Protein AF-A0A3M7D2V4-F1 (afdb_monomer)

Secondary structure (DSSP, 8-state):
---------------------------------------------PPPEEEEE--SHHHHHHHHHTTTSS-EEEEEESSSSS-TT--EEEEEETTEEEEEESS---EETTT-HHHHHHHHHTT---EEE----EEEETTTTEEEESSTTTTTSSGGGGG-HHHHHHHHHHHHHHHHGGGGTTTSS------SSS-HHHHHHHHHSBHHHHHHHTT--HHIIIIIIHHHHHHHTT--TTTS-TTSBHHHHHHHHHHTTTT-SSSPPPPEEE-TT-THHHHHHHHHHS-TTTEEEEETEEEEEEEPPPTT----EEEEEEETTTTEEEEEEESEEEE-S-HHHHHHHHHTT-S-HHHHHHHHTT-TT-----SSS-----HHHHHHHHT---TT----------

pLDDT: mean 73.87, std 25.22, range [24.67, 98.5]

Organism: Hortaea werneckii (NCBI:txid91943)

Foldseek 3Di:
DDDDDDDDDDDDDDDDDDDDDDDDDDDDDDDDDDDPDPPPPVPPPDFFEEEEEAQAPVSLVVLLVCLPPSYQYEYAAQAQDGHVQQDWDWDDDPPDTATDRDGDFKDFCQLCVVVCVLCVVLVFHWDFDDDWAKDAPPNNPDIATLDPCRLPVPVVLVVPPLSVLLVVLLLVCLPPLCLLVVPPPPPVDPDPDDDPVVSVVLQQAFQVCNCVVVPRDPSNVVVPDLRVLCVVVVHDSVVSDSRPGSNLVSVVCVSCVVSDPDDDHTTMIGGHRGPCVSVVSSVVPGDPRRYHYQHSWHWQAWDDDDPPDQFAIKIWTQRPVVRDIDIDGGNYYHYPDDLVSVCRRYVVDDPPVVVVVVCCVPPVDDQDDDPPRDPGDPVVNVVVVVPDPDPDPPPPDPPDDD

Sequence (402 aa):
MFSKPGLTRQMNFFRRSNQAESPNSARKRSGSNMSPAARETSGEKTRPKVAIVGSGCAGLGAAWALKDSNYEVHIFEKSSKLGGHTNTQPFRHGDDQVPVDTGFIVMNTATYPNFIRFLKEVGVDPVETQMTFGVSRDRGKFEWSGEGHGIFAQRRNLFRLRHWRMIFDIVRFNQFALDLLADEDDDGIDRLGSPPKYRKYAADMSIGEYLDREGYSQAFRDDYLIPMTAAVWSTSPDKASLEFPAATLVRFMWNHHLLSTLAARPPWLTIPGGSQRYIDAIVSQYPKDKLHIHTSCEVANILRPTSGSDSGVTVSWINAKTNRIEGDVFEHAILACHGDEVLPLLAKHGTQQKQLQEATSKEQERLTKSASGVPYVSQEELDIFNAFETTKTSATSTRTSH

Radius of gyration: 31.25 Å; Cα contacts (8 Å, |Δi|>4): 486; chains: 1; bounding box: 88×59×96 Å

Mean predicted aligned error: 15.37 Å

InterPro domains:
  IPR002937 Amine oxidase [PF01593] (58-343)
  IPR036188 FAD/NAD(P)-binding domain superfamily [G3DSA:3.50.50.60] (43-339)
  IPR036188 FAD/NAD(P)-binding domain superfamily [SSF51905] (48-354)
  IPR050464 Zeta Carotene Desaturase and Related Oxidoreductases [PTHR42923] (43-377)

Nearest PDB structures (foldseek):
  6f7l-assembly1_A  TM=8.471E-01  e=1.368E-15  Streptomyces rochei
  6fjh-assembly1_A  TM=8.406E-01  e=1.215E-15  Streptomyces rochei subsp. volubilis
  6f32-assembly1_A  TM=8.360E-01  e=8.513E-16  Streptomyces rochei
  6f7v-assembly1_A  TM=8.091E-01  e=3.745E-15  Streptomyces rochei subsp. volubilis
  6fjh-assembly1_B  TM=7.506E-01  e=6.330E-16  Streptomyces rochei subsp. volubilis

Structure (mmCIF, N/CA/C/O backbone):
data_AF-A0A3M7D2V4-F1
#
_entry.id   AF-A0A3M7D2V4-F1
#
loop_
_atom_site.group_PDB
_atom_site.id
_atom_site.type_symbol
_atom_site.label_atom_id
_atom_site.label_alt_id
_atom_site.label_comp_id
_atom_site.label_asym_id
_atom_site.label_entity_id
_atom_site.label_seq_id
_atom_site.pdbx_PDB_ins_code
_atom_site.Cartn_x
_atom_site.Cartn_y
_atom_site.Cartn_z
_atom_site.occupancy
_atom_site.B_iso_or_equiv
_atom_site.auth_seq_id
_atom_site.auth_comp_id
_atom_site.auth_asym_id
_atom_site.auth_atom_id
_atom_site.pdbx_PDB_model_num
ATOM 1 N N . MET A 1 1 ? -33.189 -35.345 -29.772 1.00 31.55 1 MET A N 1
ATOM 2 C CA . MET A 1 1 ? -33.546 -36.737 -30.121 1.00 31.55 1 MET A CA 1
ATOM 3 C C . MET A 1 1 ? -33.195 -37.588 -28.904 1.00 31.55 1 MET A C 1
ATOM 5 O O . MET A 1 1 ? -32.024 -37.577 -28.566 1.00 31.55 1 MET A O 1
ATOM 9 N N . PHE A 1 2 ? -34.179 -38.223 -28.242 1.00 30.59 2 PHE A N 1
ATOM 10 C CA . PHE A 1 2 ? -34.055 -39.065 -27.020 1.00 30.59 2 PHE A CA 1
ATOM 11 C C . PHE A 1 2 ? -33.422 -38.420 -25.753 1.00 30.59 2 PHE A C 1
ATOM 13 O O . PHE A 1 2 ? -32.625 -37.499 -25.853 1.00 30.59 2 PHE A O 1
ATOM 20 N N . SER A 1 3 ? -33.681 -38.868 -24.514 1.00 27.17 3 SER A N 1
ATOM 21 C CA . SER A 1 3 ? -34.958 -39.205 -23.843 1.00 27.17 3 SER A CA 1
ATOM 22 C C . SER A 1 3 ? -34.761 -39.132 -22.308 1.00 27.17 3 SER A C 1
ATOM 24 O O . SER A 1 3 ? -33.689 -39.467 -21.817 1.00 27.17 3 SER A O 1
ATOM 26 N N . LYS A 1 4 ? -35.793 -38.738 -21.543 1.00 29.58 4 LYS A N 1
ATOM 27 C CA . LYS A 1 4 ? -35.934 -38.959 -20.071 1.00 29.58 4 LYS A CA 1
ATOM 28 C C . LYS A 1 4 ? -36.522 -40.376 -19.799 1.00 29.58 4 LYS A C 1
ATOM 30 O O . LYS A 1 4 ? -36.797 -41.041 -20.805 1.00 29.58 4 LYS A O 1
ATOM 35 N N . PRO A 1 5 ? -36.806 -40.849 -18.548 1.00 44.12 5 PRO A N 1
ATOM 36 C CA . PRO A 1 5 ? -36.631 -40.299 -17.174 1.00 44.12 5 PRO A CA 1
ATOM 37 C C . PRO A 1 5 ? -35.689 -41.184 -16.293 1.00 44.12 5 PRO A C 1
ATOM 39 O O . PRO A 1 5 ? -35.003 -42.032 -16.845 1.00 44.12 5 PRO A O 1
ATOM 42 N N . GLY A 1 6 ? -35.540 -41.087 -14.955 1.00 25.91 6 GLY A N 1
ATOM 43 C CA . GLY A 1 6 ? -36.065 -40.177 -13.907 1.00 25.91 6 GLY A CA 1
ATOM 44 C C . GLY A 1 6 ? -37.010 -40.847 -12.872 1.00 25.91 6 GLY A C 1
ATOM 45 O O . GLY A 1 6 ? -37.994 -41.453 -13.283 1.00 25.91 6 GLY A O 1
ATOM 46 N N . LEU A 1 7 ? -36.763 -40.712 -11.549 1.00 27.33 7 LEU A N 1
ATOM 47 C CA . LEU A 1 7 ? -37.653 -41.215 -10.472 1.00 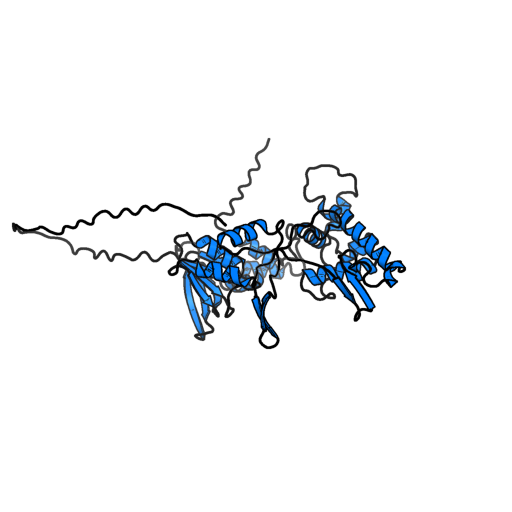27.33 7 LEU A CA 1
ATOM 48 C C . LEU A 1 7 ? -37.649 -40.355 -9.183 1.00 27.33 7 LEU A C 1
ATOM 50 O O . LEU A 1 7 ? -36.650 -39.731 -8.834 1.00 27.33 7 LEU A O 1
ATOM 54 N N . THR A 1 8 ? -38.777 -40.369 -8.468 1.00 26.78 8 THR A N 1
ATOM 55 C CA . THR A 1 8 ? -39.114 -39.531 -7.299 1.00 26.78 8 THR A CA 1
ATOM 56 C C . THR A 1 8 ? -39.054 -40.324 -5.988 1.00 26.78 8 THR A C 1
ATOM 58 O O . THR A 1 8 ? -39.442 -41.492 -5.975 1.00 26.78 8 THR A O 1
ATOM 61 N N . ARG A 1 9 ? -38.737 -39.687 -4.847 1.00 27.91 9 ARG A N 1
ATOM 62 C CA . ARG A 1 9 ? -39.241 -40.159 -3.539 1.00 27.91 9 ARG A CA 1
ATOM 63 C C . ARG A 1 9 ? -39.407 -39.038 -2.505 1.00 27.91 9 ARG A C 1
ATOM 65 O O . ARG A 1 9 ? -38.434 -38.490 -2.005 1.00 27.91 9 ARG A O 1
ATOM 72 N N . GLN A 1 10 ? -40.661 -38.739 -2.166 1.00 25.83 10 GLN A N 1
ATOM 73 C CA . GLN A 1 10 ? -41.029 -38.052 -0.924 1.00 25.83 10 GLN A CA 1
ATOM 74 C C . GLN A 1 10 ? -41.060 -39.061 0.233 1.00 25.83 10 GLN A C 1
ATOM 76 O O . GLN A 1 10 ? -41.458 -40.208 0.029 1.00 25.83 10 GLN A O 1
ATOM 81 N N . MET A 1 11 ? -40.773 -38.606 1.455 1.00 27.23 11 MET A N 1
ATOM 82 C CA . MET A 1 11 ? -41.327 -39.195 2.679 1.00 27.23 11 MET A CA 1
ATOM 83 C C . MET A 1 11 ? -41.687 -38.087 3.675 1.00 27.23 11 MET A C 1
ATOM 85 O O . MET A 1 11 ? -40.814 -37.437 4.238 1.00 27.23 11 MET A O 1
ATOM 89 N N . ASN A 1 12 ? -42.989 -37.905 3.900 1.00 24.67 12 ASN A N 1
ATOM 90 C CA . ASN A 1 12 ? -43.542 -37.227 5.072 1.00 24.67 12 ASN A CA 1
ATOM 91 C C . ASN A 1 12 ? -43.881 -38.292 6.118 1.00 24.67 12 ASN A C 1
ATOM 93 O O . ASN A 1 12 ? -44.588 -39.232 5.763 1.00 24.67 12 ASN A O 1
ATOM 97 N N . PHE A 1 13 ? -43.518 -38.109 7.393 1.00 28.39 13 PHE A N 1
ATOM 98 C CA . PHE A 1 13 ? -44.189 -38.812 8.496 1.00 28.39 13 PHE A CA 1
ATOM 99 C C . PHE A 1 13 ? -44.325 -37.954 9.771 1.00 28.39 13 PHE A C 1
ATOM 101 O O . PHE A 1 13 ? -43.368 -37.681 10.483 1.00 28.39 13 PHE A O 1
ATOM 108 N N . PHE A 1 14 ? -45.575 -37.559 10.033 1.00 29.14 14 PHE A N 1
ATOM 109 C CA . PHE A 1 14 ? -46.247 -37.441 11.337 1.00 29.14 14 PHE A CA 1
ATOM 110 C C . PHE A 1 14 ? -45.558 -36.796 12.561 1.00 29.14 14 PHE A C 1
ATOM 112 O O . PHE A 1 14 ? -45.015 -37.450 13.445 1.00 29.14 14 PHE A O 1
ATOM 119 N N . ARG A 1 15 ? -45.866 -35.503 12.717 1.00 28.27 15 ARG A N 1
ATOM 120 C CA . ARG A 1 15 ? -46.513 -34.880 13.896 1.00 28.27 15 ARG A CA 1
ATOM 121 C C . ARG A 1 15 ? -47.025 -35.847 14.991 1.00 28.27 15 ARG A C 1
ATOM 123 O O . ARG A 1 15 ? -47.940 -36.630 14.729 1.00 28.27 15 ARG A O 1
ATOM 130 N N . ARG A 1 16 ? -46.638 -35.614 16.255 1.00 27.03 16 ARG A N 1
ATOM 131 C CA . ARG A 1 16 ? -47.538 -35.788 17.416 1.00 27.03 16 ARG A CA 1
ATOM 132 C C . ARG A 1 16 ? -47.200 -34.840 18.572 1.00 27.03 16 ARG A C 1
ATOM 134 O O . ARG A 1 16 ? -46.043 -34.653 18.922 1.00 27.03 16 ARG A O 1
ATOM 141 N N . SER A 1 17 ? -48.244 -34.232 19.121 1.00 28.48 17 SER A N 1
ATOM 142 C CA . SER A 1 17 ? -48.257 -33.419 20.339 1.00 28.48 17 SER A CA 1
ATOM 143 C C . SER A 1 17 ? -48.379 -34.294 21.590 1.00 28.48 17 SER A C 1
ATOM 145 O O . SER A 1 17 ? -48.853 -35.423 21.487 1.00 28.48 17 SER A O 1
ATOM 147 N N . ASN A 1 18 ? -48.091 -33.732 22.770 1.00 27.33 18 ASN A N 1
ATOM 148 C CA . ASN A 1 18 ? -49.133 -33.516 23.786 1.00 27.33 18 ASN A CA 1
ATOM 149 C C . ASN A 1 18 ? -48.678 -32.558 24.900 1.00 27.33 18 ASN A C 1
ATOM 151 O O . ASN A 1 18 ? -47.503 -32.496 25.250 1.00 27.33 18 ASN A O 1
ATOM 155 N N . GLN A 1 19 ? -49.640 -31.793 25.416 1.00 25.67 19 GLN A N 1
ATOM 156 C CA . GLN A 1 19 ? -49.514 -30.928 26.590 1.00 25.67 19 GLN A CA 1
ATOM 157 C C . GLN A 1 19 ? -50.013 -31.644 27.853 1.00 25.67 19 GLN A C 1
ATOM 159 O O . GLN A 1 19 ? -50.810 -32.568 27.749 1.00 25.67 19 GLN A O 1
ATOM 164 N N . ALA A 1 20 ? -49.622 -31.068 28.997 1.00 27.94 20 ALA A N 1
ATOM 165 C CA . ALA A 1 20 ? -50.334 -31.029 30.278 1.00 27.94 20 ALA A CA 1
ATOM 166 C C . ALA A 1 20 ? -50.614 -32.348 31.024 1.00 27.94 20 ALA A C 1
ATOM 168 O O . ALA A 1 20 ? -51.354 -33.199 30.555 1.00 27.94 20 ALA A O 1
ATOM 169 N N . GLU A 1 21 ? -50.175 -32.395 32.286 1.00 27.73 21 GLU A N 1
ATOM 170 C CA . GLU A 1 21 ? -51.118 -32.426 33.414 1.00 27.73 21 GLU A CA 1
ATOM 171 C C . GLU A 1 21 ? -50.450 -32.004 34.739 1.00 27.73 21 GLU A C 1
ATOM 173 O O . GLU A 1 21 ? -49.282 -32.277 35.004 1.00 27.73 21 GLU A O 1
ATOM 178 N N . SER A 1 22 ? -51.225 -31.314 35.573 1.00 29.03 22 SER A N 1
ATOM 179 C CA . SER A 1 22 ? -51.049 -31.154 37.026 1.00 29.03 22 SER A CA 1
ATOM 180 C C . SER A 1 22 ? -52.467 -31.191 37.618 1.00 29.03 22 SER A C 1
ATOM 182 O O . SER A 1 22 ? -53.391 -30.798 36.894 1.00 29.03 22 SER A O 1
ATOM 184 N N . PRO A 1 23 ? -52.704 -31.672 38.860 1.00 38.50 23 PRO A N 1
ATOM 185 C CA . PRO A 1 23 ? -52.601 -30.758 40.015 1.00 38.50 23 PRO A CA 1
ATOM 186 C C . PRO A 1 23 ? -52.376 -31.413 41.412 1.00 38.50 23 PRO A C 1
ATOM 188 O O . PRO A 1 23 ? -52.420 -32.628 41.571 1.00 38.50 23 PRO A O 1
ATOM 191 N N . ASN A 1 24 ? -52.310 -30.556 42.448 1.00 28.28 24 ASN A N 1
ATOM 192 C CA . ASN A 1 24 ? -52.531 -30.838 43.888 1.00 28.28 24 ASN A CA 1
ATOM 193 C C . ASN A 1 24 ? -51.466 -31.703 44.623 1.00 28.28 24 ASN A C 1
ATOM 195 O O . ASN A 1 24 ? -50.777 -32.514 44.028 1.00 28.28 24 ASN A O 1
ATOM 199 N N . SER A 1 25 ? -51.234 -31.572 45.941 1.00 30.47 25 SER A N 1
ATOM 200 C CA . SER A 1 25 ? -51.991 -30.891 47.011 1.00 30.47 25 SER A CA 1
ATOM 201 C C . SER A 1 25 ? -51.079 -30.283 48.104 1.00 30.47 25 SER A C 1
ATOM 203 O O . SER A 1 25 ? -49.891 -30.583 48.187 1.00 30.47 25 SER A O 1
ATOM 205 N N . ALA A 1 26 ? -51.634 -29.404 48.946 1.00 28.17 26 ALA A N 1
ATOM 206 C CA . ALA A 1 26 ? -50.893 -28.600 49.925 1.00 28.17 26 ALA A CA 1
ATOM 207 C C . ALA A 1 26 ? -50.563 -29.308 51.257 1.00 28.17 26 ALA A C 1
ATOM 209 O O . ALA A 1 26 ? -51.350 -30.105 51.769 1.00 28.17 26 ALA A O 1
ATOM 210 N N . ARG A 1 27 ? -49.499 -28.848 51.941 1.00 30.19 27 ARG A N 1
ATOM 211 C CA . ARG A 1 27 ? -49.436 -28.887 53.416 1.00 30.19 27 ARG A CA 1
ATOM 212 C C . ARG A 1 27 ? -48.630 -27.720 54.003 1.00 30.19 27 ARG A C 1
ATOM 214 O O . ARG A 1 27 ? -47.424 -27.628 53.815 1.00 30.19 27 ARG A O 1
ATOM 221 N N . LYS A 1 28 ? -49.303 -26.837 54.752 1.00 29.94 28 LYS A N 1
ATOM 222 C CA . LYS A 1 28 ? -48.668 -25.778 55.559 1.00 29.94 28 LYS A CA 1
ATOM 223 C C . LYS A 1 28 ? -47.899 -26.386 56.739 1.00 29.94 28 LYS A C 1
ATOM 225 O O . LYS A 1 28 ? -48.483 -27.159 57.495 1.00 29.94 28 LYS A O 1
ATOM 230 N N . ARG A 1 29 ? -46.675 -25.911 56.989 1.00 30.52 29 ARG A N 1
ATOM 231 C CA . ARG A 1 29 ? -46.103 -25.762 58.341 1.00 30.52 29 ARG A CA 1
ATOM 232 C C . ARG A 1 29 ? -45.318 -24.453 58.429 1.00 30.52 29 ARG A C 1
ATOM 234 O O . ARG A 1 29 ? -44.862 -23.925 57.423 1.00 30.52 29 ARG A O 1
ATOM 241 N N . SER A 1 30 ? -45.271 -23.903 59.634 1.00 28.92 30 SER A N 1
ATOM 242 C CA . SER A 1 30 ? -44.813 -22.553 59.962 1.00 28.92 30 SER A CA 1
ATOM 243 C C . SER A 1 30 ? -43.388 -22.524 60.509 1.00 28.92 30 SER A C 1
ATOM 245 O O . SER A 1 30 ? -43.036 -23.411 61.284 1.00 28.92 30 SER A O 1
ATOM 247 N N . GLY A 1 31 ? -42.682 -21.410 60.295 1.00 28.14 31 GLY A N 1
ATOM 248 C CA . GLY A 1 31 ? -41.778 -20.865 61.315 1.00 28.14 31 GLY A CA 1
ATOM 249 C C . GLY A 1 31 ? -40.342 -20.551 60.884 1.00 28.14 31 GLY A C 1
ATOM 250 O O . GLY A 1 31 ? -39.707 -21.325 60.182 1.00 28.14 31 GLY A O 1
ATOM 251 N N . SER A 1 32 ? -39.851 -19.437 61.439 1.00 29.25 32 SER A N 1
ATOM 252 C CA . SER A 1 32 ? -38.454 -18.978 61.570 1.00 29.25 32 SER A CA 1
ATOM 253 C C . SER A 1 32 ? -37.661 -18.533 60.325 1.00 29.25 32 SER A C 1
ATOM 255 O O . SER A 1 32 ? -37.339 -19.316 59.444 1.00 29.25 32 SER A O 1
ATOM 257 N N . ASN A 1 33 ? -37.285 -17.247 60.373 1.00 35.97 33 ASN A N 1
ATOM 258 C CA . ASN A 1 33 ? -36.078 -16.584 59.860 1.00 35.97 33 ASN A CA 1
ATOM 259 C C . ASN A 1 33 ? -35.432 -17.096 58.561 1.00 35.97 33 ASN A C 1
ATOM 261 O O . ASN A 1 33 ? -34.627 -18.022 58.575 1.00 35.97 33 ASN A O 1
ATOM 265 N N . MET A 1 34 ? -35.621 -16.327 57.485 1.00 31.61 34 MET A N 1
ATOM 266 C CA . MET A 1 34 ? -34.674 -16.249 56.372 1.00 31.61 34 MET A CA 1
ATOM 267 C C . MET A 1 34 ? -34.220 -14.798 56.191 1.00 31.61 34 MET A C 1
ATOM 269 O O . MET A 1 34 ? -35.040 -13.879 56.187 1.00 31.61 34 MET A O 1
ATOM 273 N N . SER A 1 35 ? -32.906 -14.616 56.063 1.00 34.12 35 SER A N 1
ATOM 274 C CA . SER A 1 35 ? -32.234 -13.353 55.737 1.00 34.12 35 SER A CA 1
ATOM 275 C C . SER A 1 35 ? -32.786 -12.730 54.444 1.00 34.12 35 SER A C 1
ATOM 277 O O . SER A 1 35 ? -33.311 -13.467 53.605 1.00 34.12 35 SER A O 1
ATOM 279 N N . PRO A 1 36 ? -32.653 -11.404 54.226 1.00 35.34 36 PRO A N 1
ATOM 280 C CA . PRO A 1 36 ? -33.054 -10.796 52.961 1.00 35.34 36 PRO A CA 1
ATOM 281 C C . PRO A 1 36 ? -32.276 -11.446 51.816 1.00 35.34 36 PRO A C 1
ATOM 283 O O . PRO A 1 36 ? -31.054 -11.321 51.732 1.00 35.34 36 PRO A O 1
ATOM 286 N N . ALA A 1 37 ? -32.994 -12.170 50.956 1.00 32.53 37 ALA A N 1
ATOM 287 C CA . ALA A 1 37 ? -32.411 -12.820 49.797 1.00 32.53 37 ALA A CA 1
ATOM 288 C C . ALA A 1 37 ? -31.731 -11.764 48.922 1.00 32.53 37 ALA A C 1
ATOM 290 O O . ALA A 1 37 ? -32.366 -10.788 48.507 1.00 32.53 37 ALA A O 1
ATOM 291 N N . ALA A 1 38 ? -30.443 -11.969 48.641 1.00 34.31 38 ALA A N 1
ATOM 292 C CA . ALA A 1 38 ? -29.756 -11.189 47.633 1.00 34.31 38 ALA A CA 1
ATOM 293 C C . ALA A 1 38 ? -30.547 -11.317 46.327 1.00 34.31 38 ALA A C 1
ATOM 295 O O . ALA A 1 38 ? -30.819 -12.423 45.858 1.00 34.31 38 ALA A O 1
ATOM 296 N N . ARG A 1 39 ? -30.930 -10.179 45.741 1.00 33.31 39 ARG A N 1
ATOM 297 C CA . ARG A 1 39 ? -31.339 -10.166 44.341 1.00 33.31 39 ARG A CA 1
ATOM 298 C C . ARG A 1 39 ? -30.104 -10.547 43.541 1.00 33.31 39 ARG A C 1
ATOM 300 O O . ARG A 1 39 ? -29.245 -9.698 43.318 1.00 33.31 39 ARG A O 1
ATOM 307 N N . GLU A 1 40 ? -30.039 -11.797 43.100 1.00 35.22 40 GLU A N 1
ATOM 308 C CA . GLU A 1 40 ? -29.248 -12.154 41.931 1.00 35.22 40 GLU A CA 1
ATOM 309 C C . GLU A 1 40 ? -29.848 -11.397 40.745 1.00 35.22 40 GLU A C 1
ATOM 311 O O . GLU A 1 40 ? -30.725 -11.873 40.026 1.00 35.22 40 GLU A O 1
ATOM 316 N N . THR A 1 41 ? -29.395 -10.158 40.565 1.00 37.94 41 THR A N 1
ATOM 317 C CA . THR A 1 41 ? -29.402 -9.541 39.251 1.00 37.94 41 THR A CA 1
ATOM 318 C C . THR A 1 41 ? -28.595 -10.478 38.373 1.00 37.94 41 THR A C 1
ATOM 320 O O . THR A 1 41 ? -27.384 -10.607 38.570 1.00 37.94 41 THR A O 1
ATOM 323 N N . SER A 1 42 ? -29.266 -11.151 37.440 1.00 39.88 42 SER A N 1
ATOM 324 C CA . SER A 1 42 ? -28.628 -11.863 36.342 1.00 39.88 42 SER A CA 1
ATOM 325 C C . SER A 1 42 ? -27.862 -10.833 35.519 1.00 39.88 42 SER A C 1
ATOM 327 O O . SER A 1 42 ? -28.397 -10.257 34.572 1.00 39.88 42 SER A O 1
ATOM 329 N N . GLY A 1 43 ? -26.645 -10.530 35.969 1.00 39.06 43 GLY A N 1
ATOM 330 C CA . GLY A 1 43 ? -25.755 -9.586 35.332 1.00 39.06 43 GLY A CA 1
ATOM 331 C C . GLY A 1 43 ? -25.470 -10.116 33.946 1.00 39.06 43 GLY A C 1
ATOM 332 O O . GLY A 1 43 ? -24.782 -11.127 33.795 1.00 39.06 43 GLY A O 1
ATOM 333 N N . GLU A 1 44 ? -26.045 -9.453 32.952 1.00 46.94 44 GLU A N 1
ATOM 334 C CA . GLU A 1 44 ? -25.693 -9.653 31.563 1.00 46.94 44 GLU A CA 1
ATOM 335 C C . GLU A 1 44 ? -24.181 -9.423 31.488 1.00 46.94 44 GLU A C 1
ATOM 337 O O . GLU A 1 44 ? -23.703 -8.320 31.761 1.00 46.94 44 GLU A O 1
ATOM 342 N N . LYS A 1 45 ? -23.407 -10.496 31.269 1.00 52.81 45 LYS A N 1
ATOM 343 C CA . LYS A 1 45 ? -21.948 -10.401 31.189 1.00 52.81 45 LYS A CA 1
ATOM 344 C C . LYS A 1 45 ? -21.622 -9.612 29.929 1.00 52.81 45 LYS A C 1
ATOM 346 O O . LYS A 1 45 ? -21.508 -10.194 28.851 1.00 52.81 45 LYS A O 1
ATOM 351 N N . THR A 1 46 ? -21.500 -8.297 30.088 1.00 76.00 46 THR A N 1
ATOM 352 C CA . THR A 1 46 ? -21.024 -7.374 29.063 1.00 76.00 46 THR A CA 1
ATOM 353 C C . THR A 1 46 ? -19.749 -7.950 28.475 1.00 76.00 46 THR A C 1
ATOM 355 O O . THR A 1 46 ? -18.824 -8.291 29.222 1.00 76.00 46 THR A O 1
ATOM 358 N N . ARG A 1 47 ? -19.722 -8.124 27.153 1.00 87.44 47 ARG A N 1
ATOM 359 C CA . ARG A 1 47 ? -18.549 -8.675 26.481 1.00 87.44 47 ARG A CA 1
ATOM 360 C C . ARG A 1 47 ? -17.355 -7.746 26.724 1.00 87.44 47 ARG A C 1
ATOM 362 O O . ARG A 1 47 ? -17.536 -6.529 26.772 1.00 87.44 47 ARG A O 1
ATOM 369 N N . PRO A 1 48 ? -16.144 -8.293 26.896 1.00 93.31 48 PRO A N 1
ATOM 370 C CA . PRO A 1 48 ? -14.957 -7.458 26.951 1.00 93.31 48 PRO A CA 1
ATOM 371 C C . PRO A 1 48 ? -14.791 -6.724 25.616 1.00 93.31 48 PRO A C 1
ATOM 373 O O . PRO A 1 48 ? -15.052 -7.298 24.557 1.00 93.31 48 PRO A O 1
ATOM 376 N N . LYS A 1 49 ? -14.370 -5.458 25.649 1.00 95.88 49 LYS A N 1
ATOM 377 C CA . LYS A 1 49 ? -14.258 -4.622 24.445 1.00 95.88 49 LYS A CA 1
ATOM 378 C C . LYS A 1 49 ? -12.814 -4.510 23.961 1.00 95.88 49 LYS A C 1
ATOM 380 O O . LYS A 1 49 ? -11.903 -4.372 24.775 1.00 95.88 49 LYS A O 1
ATOM 385 N N . VAL A 1 50 ? -12.614 -4.464 22.646 1.00 97.50 50 VAL A N 1
ATOM 386 C CA . VAL A 1 50 ? -11.331 -4.139 22.002 1.00 97.50 50 VAL A CA 1
ATOM 387 C C . VAL A 1 50 ? -11.511 -2.942 21.078 1.00 97.50 50 VAL A C 1
ATOM 389 O O . VAL A 1 50 ? -12.356 -2.970 20.184 1.00 97.50 50 VAL A O 1
ATOM 392 N N . ALA A 1 51 ? -10.695 -1.908 21.268 1.00 98.19 51 ALA A N 1
ATOM 393 C CA . ALA A 1 51 ? -10.596 -0.793 20.332 1.00 98.19 51 ALA A CA 1
ATOM 394 C C . ALA A 1 51 ? -9.591 -1.120 19.219 1.00 98.19 51 ALA A C 1
ATOM 396 O O . ALA A 1 51 ? -8.522 -1.668 19.482 1.00 98.19 51 ALA A O 1
ATOM 397 N N . ILE A 1 52 ? -9.903 -0.740 17.985 1.00 98.50 52 ILE A N 1
ATOM 398 C CA . ILE A 1 52 ? -9.004 -0.776 16.831 1.00 98.50 52 ILE A CA 1
ATOM 399 C C . ILE A 1 52 ? -8.950 0.640 16.262 1.00 98.50 52 ILE A C 1
ATOM 401 O O . ILE A 1 52 ? -9.980 1.203 15.891 1.00 98.50 52 ILE A O 1
ATOM 405 N N . VAL A 1 53 ? -7.759 1.227 16.222 1.00 97.88 53 VAL A N 1
ATOM 406 C CA . VAL A 1 53 ? -7.535 2.606 15.776 1.00 97.88 53 VAL A CA 1
ATOM 407 C C . VAL A 1 53 ? -7.030 2.583 14.339 1.00 97.88 53 VAL A C 1
ATOM 409 O O . VAL A 1 53 ? -5.906 2.153 14.097 1.00 97.88 53 VAL A O 1
ATOM 412 N N . GLY A 1 54 ? -7.862 3.027 13.398 1.00 98.00 54 GLY A N 1
ATOM 413 C CA . GLY A 1 54 ? -7.623 2.943 11.957 1.00 98.00 54 GLY A CA 1
ATOM 414 C C . GLY A 1 54 ? -8.304 1.732 11.309 1.00 98.00 54 GLY A C 1
ATOM 415 O O . GLY A 1 54 ? -8.222 0.604 11.795 1.00 98.00 54 GLY A O 1
ATOM 416 N N . SER A 1 55 ? -8.969 1.956 10.173 1.00 97.25 55 SER A N 1
ATOM 417 C CA . SER A 1 55 ? -9.674 0.921 9.395 1.00 97.25 55 SER A CA 1
ATOM 418 C C . SER A 1 55 ? -8.964 0.534 8.091 1.00 97.25 55 SER A C 1
ATOM 420 O O . SER A 1 55 ? -9.587 0.051 7.143 1.00 97.25 55 SER A O 1
ATOM 422 N N . GLY A 1 56 ? -7.646 0.741 8.026 1.00 95.81 56 GLY A N 1
ATOM 423 C CA . GLY A 1 56 ? -6.812 0.211 6.948 1.00 95.81 56 GLY A CA 1
ATOM 424 C C . GLY A 1 56 ? -6.809 -1.323 6.909 1.00 95.81 56 GLY A C 1
ATOM 425 O O . GLY A 1 56 ? -7.411 -1.998 7.748 1.00 95.81 56 GLY A O 1
ATOM 426 N N . CYS A 1 57 ? -6.082 -1.902 5.951 1.00 94.19 57 CYS A N 1
ATOM 427 C CA . CYS A 1 57 ? -5.968 -3.357 5.801 1.00 94.19 57 CYS A CA 1
ATOM 428 C C . CYS A 1 57 ? -5.523 -4.078 7.092 1.00 94.19 57 CYS A C 1
ATOM 430 O O . CYS A 1 57 ? -6.055 -5.144 7.395 1.00 94.19 57 CYS A O 1
ATOM 432 N N . ALA A 1 58 ? -4.632 -3.475 7.888 1.00 95.69 58 ALA A N 1
ATOM 433 C CA . ALA A 1 58 ? -4.215 -4.001 9.188 1.00 95.69 58 ALA A CA 1
ATOM 434 C C . ALA A 1 58 ? -5.365 -4.033 10.213 1.00 95.69 58 ALA A C 1
ATOM 436 O O . ALA A 1 58 ? -5.608 -5.068 10.831 1.00 95.69 58 ALA A O 1
ATOM 437 N N . GLY A 1 59 ? -6.114 -2.933 10.358 1.00 97.25 59 GLY A N 1
ATOM 438 C CA . GLY A 1 59 ? -7.211 -2.822 11.327 1.00 97.25 59 GLY A CA 1
ATOM 439 C C . GLY A 1 59 ? -8.404 -3.707 10.973 1.00 97.25 59 GLY A C 1
ATOM 440 O O . GLY A 1 59 ? -8.948 -4.397 11.833 1.00 97.25 59 GLY A O 1
ATOM 441 N N . LEU A 1 60 ? -8.761 -3.774 9.688 1.00 96.56 60 LEU A N 1
ATOM 442 C CA . LEU A 1 60 ? -9.795 -4.685 9.188 1.00 96.56 60 LEU A CA 1
ATOM 443 C C . LEU A 1 60 ? -9.372 -6.159 9.286 1.00 96.56 60 LEU A C 1
ATOM 445 O O . LEU A 1 60 ? -10.199 -7.004 9.624 1.00 96.56 60 LEU A O 1
ATOM 449 N N . GLY A 1 61 ? -8.093 -6.470 9.049 1.00 95.94 61 GLY A N 1
ATOM 450 C CA . GLY A 1 61 ? -7.536 -7.808 9.259 1.00 95.94 61 GLY A CA 1
ATOM 451 C C . GLY A 1 61 ? -7.566 -8.231 10.731 1.00 95.94 61 GLY A C 1
ATOM 452 O O . GLY A 1 61 ? -7.990 -9.344 11.040 1.00 95.94 61 GLY A O 1
ATOM 453 N N . ALA A 1 62 ? -7.201 -7.328 11.647 1.00 97.31 62 ALA A N 1
ATOM 454 C CA . ALA A 1 62 ? -7.298 -7.548 13.090 1.00 97.31 62 ALA A CA 1
ATOM 455 C C . ALA A 1 62 ? -8.755 -7.739 13.543 1.00 97.31 62 ALA A C 1
ATOM 457 O O . ALA A 1 62 ? -9.052 -8.680 14.278 1.00 97.31 62 ALA A O 1
ATOM 458 N N . ALA A 1 63 ? -9.681 -6.909 13.049 1.00 96.94 63 ALA A N 1
ATOM 459 C CA . ALA A 1 63 ? -11.107 -7.076 13.306 1.00 96.94 63 ALA A C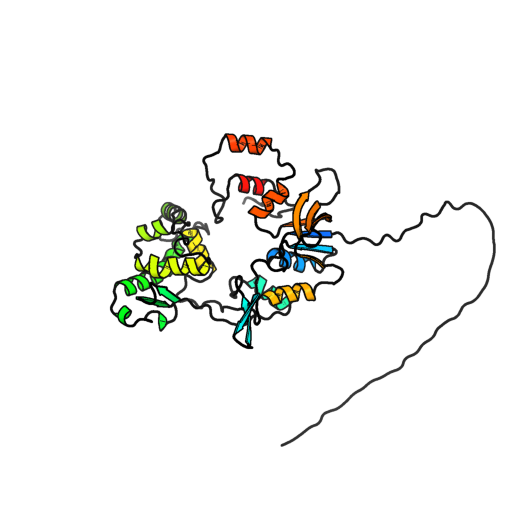A 1
ATOM 460 C C . ALA A 1 63 ? -11.588 -8.455 12.838 1.00 96.94 63 ALA A C 1
ATOM 462 O O . ALA A 1 63 ? -12.194 -9.187 13.619 1.00 96.94 63 ALA A O 1
ATOM 463 N N . TRP A 1 64 ? -11.287 -8.842 11.596 1.00 95.94 64 TRP A N 1
ATOM 464 C CA . TRP A 1 64 ? -11.662 -10.143 11.041 1.00 95.94 64 TRP A CA 1
ATOM 465 C C . TRP A 1 64 ? -11.086 -11.318 11.847 1.00 95.94 64 TRP A C 1
ATOM 467 O O . TRP A 1 64 ? -11.814 -12.265 12.132 1.00 95.94 64 TRP A O 1
ATOM 477 N N . ALA A 1 65 ? -9.832 -11.239 12.301 1.00 95.31 65 ALA A N 1
ATOM 478 C CA . ALA A 1 65 ? -9.230 -12.266 13.157 1.00 95.31 65 ALA A CA 1
ATOM 479 C C . ALA A 1 65 ? -9.933 -12.397 14.526 1.00 95.31 65 ALA A C 1
ATOM 481 O O . ALA A 1 65 ? -9.976 -13.482 15.104 1.00 95.31 65 ALA A O 1
ATOM 482 N N . LEU A 1 66 ? -10.531 -11.314 15.035 1.00 96.00 66 LEU A N 1
ATOM 483 C CA . LEU A 1 66 ? -11.308 -11.300 16.280 1.00 96.00 66 LEU A CA 1
ATOM 484 C C . LEU A 1 66 ? -12.782 -11.723 16.107 1.00 96.00 66 LEU A C 1
ATOM 486 O O . LEU A 1 66 ? -13.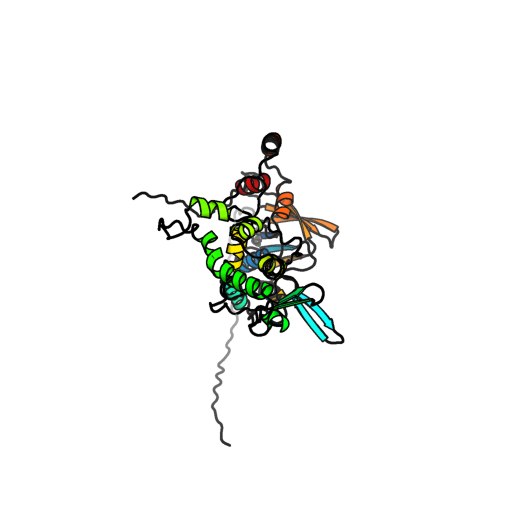491 -11.829 17.118 1.00 96.00 66 LEU A O 1
ATOM 490 N N . LYS A 1 67 ? -13.257 -12.007 14.880 1.00 94.56 67 LYS A N 1
ATOM 491 C CA . LYS A 1 67 ? -14.683 -12.276 14.584 1.00 94.56 67 LYS A CA 1
ATOM 492 C C . LYS A 1 67 ? -15.274 -13.412 15.428 1.00 94.56 67 LYS A C 1
ATOM 494 O O . LYS A 1 67 ? -16.390 -13.269 15.929 1.00 94.56 67 LYS A O 1
ATOM 499 N N . ASP A 1 68 ? -14.486 -14.454 15.693 1.00 92.75 68 ASP A N 1
ATOM 500 C CA . ASP A 1 68 ? -14.885 -15.662 16.434 1.00 92.75 68 ASP A CA 1
ATOM 501 C C . ASP A 1 68 ? -14.489 -15.635 17.928 1.00 92.75 68 ASP A C 1
ATOM 503 O O . ASP A 1 68 ? -14.750 -16.580 18.670 1.00 92.75 68 ASP A O 1
ATOM 507 N N . SER A 1 69 ? -13.873 -14.544 18.402 1.00 94.06 69 SER A N 1
ATOM 508 C CA . SER A 1 69 ? -13.522 -14.355 19.821 1.00 94.06 69 SER A CA 1
ATOM 509 C C . SER A 1 69 ? -14.748 -14.029 20.698 1.00 94.06 69 SER A C 1
ATOM 511 O O . SER A 1 69 ? -15.864 -13.887 20.196 1.00 94.06 69 SER A O 1
ATOM 513 N N . ASN A 1 70 ? -14.564 -13.826 22.008 1.00 92.75 70 ASN A N 1
ATOM 514 C CA . ASN A 1 70 ? -15.624 -13.287 22.877 1.00 92.75 70 ASN A CA 1
ATOM 515 C C . ASN A 1 70 ? -15.658 -11.741 22.931 1.00 92.75 70 ASN A C 1
ATOM 517 O O . ASN A 1 70 ? -16.508 -11.181 23.619 1.00 92.75 70 ASN A O 1
ATOM 521 N N . TYR A 1 71 ? -14.752 -11.046 22.231 1.00 95.25 71 TYR A N 1
ATOM 522 C CA . TYR A 1 71 ? -14.641 -9.588 22.305 1.00 95.25 71 TYR A CA 1
ATOM 523 C C . TYR A 1 71 ? -15.691 -8.858 21.458 1.00 95.25 71 TYR A C 1
ATOM 525 O O . TYR A 1 71 ? -16.003 -9.273 20.342 1.00 95.25 71 TYR A O 1
ATOM 533 N N . GLU A 1 72 ? -16.189 -7.739 21.975 1.00 96.62 72 GLU A N 1
ATOM 534 C CA . GLU A 1 72 ? -16.892 -6.691 21.229 1.00 96.62 72 GLU A CA 1
ATOM 535 C C . GLU A 1 72 ? -15.840 -5.761 20.599 1.00 96.62 72 GLU A C 1
ATOM 537 O O . GLU A 1 72 ? -14.965 -5.239 21.289 1.00 96.62 72 GLU A O 1
ATOM 542 N N . VAL A 1 73 ? -15.857 -5.601 19.276 1.00 97.88 73 VAL A N 1
ATOM 543 C CA . VAL A 1 73 ? -14.796 -4.929 18.512 1.00 97.88 73 VAL A CA 1
ATOM 544 C C . VAL A 1 73 ? -15.278 -3.565 18.034 1.00 97.88 73 VAL A C 1
ATOM 546 O O . VAL A 1 73 ? -16.263 -3.462 17.304 1.00 97.88 73 VAL A O 1
ATOM 549 N N . HIS A 1 74 ? -14.556 -2.513 18.415 1.00 98.19 74 HIS A N 1
ATOM 550 C CA . HIS A 1 74 ? -14.840 -1.132 18.036 1.00 98.19 74 HIS A CA 1
ATOM 551 C C . HIS A 1 74 ? -13.748 -0.621 17.097 1.00 98.19 74 HIS A C 1
ATOM 553 O O . HIS A 1 74 ? -12.612 -0.440 17.524 1.00 98.19 74 HIS A O 1
ATOM 559 N N . ILE A 1 75 ? -14.081 -0.363 15.832 1.00 98.50 75 ILE A N 1
ATOM 560 C CA . ILE A 1 75 ? -13.161 0.270 14.879 1.00 98.50 75 ILE A CA 1
ATOM 561 C C . ILE A 1 75 ? -13.410 1.777 14.888 1.00 98.50 75 ILE A C 1
ATOM 563 O O . ILE A 1 75 ? -14.524 2.214 14.596 1.00 98.50 75 ILE A O 1
ATOM 567 N N . PHE A 1 76 ? -12.373 2.560 15.170 1.00 98.38 76 PHE A N 1
ATOM 568 C CA . PHE A 1 76 ? -12.377 4.017 15.079 1.00 98.38 76 PHE A CA 1
ATOM 569 C C . PHE A 1 76 ? -11.658 4.461 13.809 1.00 98.38 76 PHE A C 1
ATOM 571 O O . PHE A 1 76 ? -10.497 4.120 13.592 1.00 98.38 76 PHE A O 1
ATOM 578 N N . GLU A 1 77 ? -12.359 5.213 12.964 1.00 98.00 77 GLU A N 1
ATOM 579 C CA . GLU A 1 77 ? -11.867 5.686 11.676 1.00 98.00 77 GLU A CA 1
ATOM 580 C C . GLU A 1 77 ? -12.109 7.194 11.535 1.00 98.00 77 GLU A C 1
ATOM 582 O O . GLU A 1 77 ? -13.246 7.668 11.595 1.00 98.00 77 GLU A O 1
ATOM 587 N N . LYS A 1 78 ? -11.028 7.945 11.304 1.00 96.56 78 LYS A N 1
ATOM 588 C CA . LYS A 1 7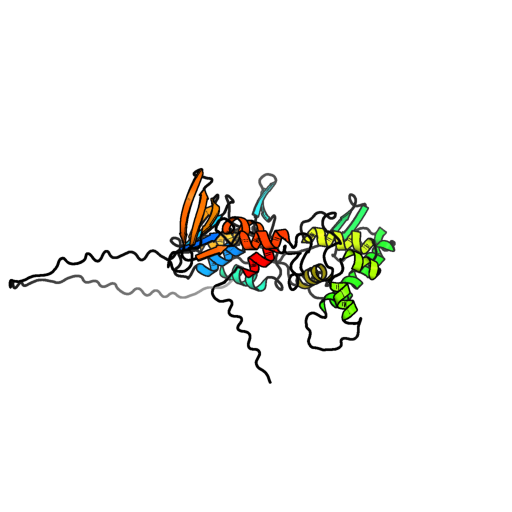8 ? -11.035 9.402 11.111 1.00 96.56 78 LYS A CA 1
ATOM 589 C C . LYS A 1 78 ? -11.770 9.807 9.830 1.00 96.56 78 LYS A C 1
ATOM 591 O O . LYS A 1 78 ? -12.470 10.818 9.799 1.00 96.56 78 LYS A O 1
ATOM 596 N N . SER A 1 79 ? -11.648 9.003 8.778 1.00 95.94 79 SER A N 1
ATOM 597 C CA . SER A 1 79 ? -12.362 9.154 7.511 1.00 95.94 79 SER A CA 1
ATOM 598 C C . SER A 1 79 ? -13.866 8.864 7.641 1.00 95.94 79 SER A C 1
ATOM 600 O O . SER A 1 79 ? -14.329 8.171 8.544 1.00 95.94 79 SER A O 1
ATOM 602 N N . SER A 1 80 ? -14.671 9.360 6.699 1.00 95.50 80 SER A N 1
ATOM 603 C CA . SER A 1 80 ? -16.098 9.010 6.585 1.00 95.50 80 SER A CA 1
ATOM 604 C C . SER A 1 80 ? -16.351 7.598 6.035 1.00 95.50 80 SER A C 1
ATOM 606 O O . SER A 1 80 ? -17.484 7.116 6.106 1.00 95.50 80 SER A O 1
ATOM 608 N N . LYS A 1 81 ? -15.311 6.931 5.520 1.00 95.00 81 LYS A N 1
ATOM 609 C CA . LYS A 1 81 ? -15.329 5.585 4.923 1.00 95.00 81 LYS A CA 1
ATOM 610 C C . LYS A 1 81 ? -14.185 4.725 5.466 1.00 95.00 81 LYS A C 1
ATOM 612 O O . LYS A 1 81 ? -13.165 5.264 5.888 1.00 95.00 81 LYS A O 1
ATOM 617 N N . LEU A 1 82 ? -14.344 3.407 5.381 1.00 96.81 82 LEU A N 1
ATOM 618 C CA . LEU A 1 82 ? -13.312 2.443 5.769 1.00 96.81 82 LEU A CA 1
ATOM 619 C C . LEU A 1 82 ? -12.248 2.249 4.675 1.00 96.81 82 LEU A C 1
ATOM 621 O O . LEU A 1 82 ? -12.471 2.630 3.527 1.00 96.81 82 LEU A O 1
ATOM 625 N N . GLY A 1 83 ? -11.128 1.608 5.022 1.00 93.75 83 GLY A N 1
ATOM 626 C CA . GLY A 1 83 ? -10.190 0.999 4.066 1.00 93.75 83 GLY A CA 1
ATOM 627 C C . GLY A 1 83 ? -8.827 1.674 3.917 1.00 93.75 83 GLY A C 1
ATOM 628 O O . GLY A 1 83 ? -7.870 1.014 3.502 1.00 93.75 83 GLY A O 1
ATOM 629 N N . GLY A 1 84 ? -8.696 2.953 4.280 1.00 92.44 84 GLY A N 1
ATOM 630 C CA . GLY A 1 84 ? -7.445 3.707 4.131 1.00 92.44 84 GLY A CA 1
ATOM 631 C C . GLY A 1 84 ? -6.946 3.720 2.677 1.00 92.44 84 GLY A C 1
ATOM 632 O O . GLY A 1 84 ? -7.613 4.254 1.792 1.00 92.44 84 GLY A O 1
ATOM 633 N N . HIS A 1 85 ? -5.784 3.106 2.421 1.00 92.12 85 HIS A N 1
ATOM 634 C CA . HIS A 1 85 ? -5.214 2.940 1.074 1.00 92.12 85 HIS A CA 1
ATOM 635 C C . HIS A 1 85 ? -5.995 1.980 0.156 1.00 92.12 85 HIS A C 1
ATOM 637 O O . HIS A 1 85 ? -5.811 2.015 -1.065 1.00 92.12 85 HIS A O 1
ATOM 643 N N . THR A 1 86 ? -6.885 1.144 0.695 1.00 93.50 86 THR A N 1
ATOM 644 C CA . THR A 1 86 ? -7.880 0.443 -0.125 1.00 93.50 86 THR A CA 1
ATOM 645 C C . THR A 1 86 ? -8.973 1.439 -0.485 1.00 93.50 86 THR A C 1
ATOM 647 O O . THR A 1 86 ? -9.856 1.724 0.320 1.00 93.50 86 THR A O 1
ATOM 650 N N . ASN A 1 87 ? -8.886 1.998 -1.692 1.00 92.69 87 ASN A N 1
ATOM 651 C CA . ASN A 1 87 ? -9.761 3.073 -2.137 1.00 92.69 87 ASN A CA 1
ATOM 652 C C . ASN A 1 87 ? -10.308 2.820 -3.546 1.00 92.69 87 ASN A C 1
ATOM 654 O O . ASN A 1 87 ? -9.675 3.189 -4.534 1.00 92.69 87 ASN A O 1
ATOM 658 N N . THR A 1 88 ? -11.511 2.256 -3.626 1.00 95.25 88 THR A N 1
ATOM 659 C CA . THR A 1 88 ? -12.282 2.162 -4.871 1.00 95.25 88 THR A CA 1
ATOM 660 C C . THR A 1 88 ? -13.120 3.428 -5.056 1.00 95.25 88 THR A C 1
ATOM 662 O O . THR A 1 88 ? -13.836 3.839 -4.142 1.00 95.25 88 THR A O 1
ATOM 665 N N . GLN A 1 89 ? -13.054 4.059 -6.227 1.00 93.75 89 GLN A N 1
ATOM 666 C CA . GLN A 1 89 ? -13.832 5.246 -6.591 1.00 93.75 89 GLN A CA 1
ATOM 667 C C . GLN A 1 89 ? -14.634 5.006 -7.879 1.00 93.75 89 GLN A C 1
ATOM 669 O O . GLN A 1 89 ? -14.132 4.358 -8.795 1.00 93.75 89 GLN A O 1
ATOM 674 N N . PRO A 1 90 ? -15.875 5.512 -7.992 1.00 94.69 90 PRO A N 1
ATOM 675 C CA . PRO A 1 90 ? -16.651 5.394 -9.219 1.00 94.69 90 PRO A CA 1
ATOM 676 C C . PRO A 1 90 ? -16.140 6.381 -10.277 1.00 94.69 90 PRO A C 1
ATOM 678 O O . PRO A 1 90 ? -16.310 7.592 -10.141 1.00 94.69 90 PRO A O 1
ATOM 681 N N . PHE A 1 91 ? -15.565 5.868 -11.362 1.00 95.31 91 PHE A N 1
ATOM 682 C CA . PHE A 1 91 ? -15.339 6.642 -12.579 1.00 95.31 91 PHE A CA 1
ATOM 683 C C . PHE A 1 91 ? -16.610 6.632 -13.436 1.00 95.31 91 PHE A C 1
ATOM 685 O O . PHE A 1 91 ? -17.271 5.599 -13.544 1.00 95.31 91 PHE A O 1
ATOM 692 N N . ARG A 1 92 ? -16.964 7.776 -14.035 1.00 96.31 92 ARG A N 1
ATOM 693 C CA . ARG A 1 92 ? -18.152 7.939 -14.888 1.00 96.31 92 ARG A CA 1
ATOM 694 C C . ARG A 1 92 ? -17.771 8.485 -16.255 1.00 96.31 92 ARG A C 1
ATOM 696 O O . ARG A 1 92 ? -17.019 9.456 -16.334 1.00 96.31 92 ARG A O 1
ATOM 703 N N . HIS A 1 93 ? -18.336 7.906 -17.309 1.00 94.56 93 HIS A N 1
ATOM 704 C CA . HIS A 1 93 ? -18.164 8.371 -18.682 1.00 94.56 93 HIS A CA 1
ATOM 705 C C . HIS A 1 93 ? -19.483 8.228 -19.449 1.00 94.56 93 HIS A C 1
ATOM 707 O O . HIS A 1 93 ? -19.882 7.126 -19.806 1.00 94.56 93 HIS A O 1
ATOM 713 N N . GLY A 1 94 ? -20.182 9.344 -19.669 1.00 94.25 94 GLY A N 1
ATOM 714 C CA . GLY A 1 94 ? -21.572 9.294 -20.131 1.00 94.25 94 GLY A CA 1
ATOM 715 C C . GLY A 1 94 ? -22.458 8.596 -19.095 1.00 94.25 94 GLY A C 1
ATOM 716 O O . GLY A 1 94 ? -22.394 8.934 -17.912 1.00 94.25 94 GLY A O 1
ATOM 717 N N . ASP A 1 95 ? -23.240 7.616 -19.546 1.00 94.62 95 ASP A N 1
ATOM 718 C CA . ASP A 1 95 ? -24.097 6.786 -18.690 1.00 94.62 95 ASP A CA 1
ATOM 719 C C . ASP A 1 95 ? -23.342 5.612 -18.027 1.00 94.62 95 ASP A C 1
ATOM 721 O O . ASP A 1 95 ? -23.854 5.003 -17.085 1.00 94.62 95 ASP A O 1
ATOM 725 N N . ASP A 1 96 ? -22.115 5.307 -18.469 1.00 94.69 96 ASP A N 1
ATOM 726 C CA . ASP A 1 96 ? -21.309 4.215 -17.920 1.00 94.69 96 ASP A CA 1
ATOM 727 C C . ASP A 1 96 ? -20.648 4.604 -16.588 1.00 94.69 96 ASP A C 1
ATOM 729 O O . ASP A 1 96 ? -20.081 5.693 -16.434 1.00 94.69 96 ASP A O 1
ATOM 733 N N . GLN A 1 97 ? -20.651 3.673 -15.627 1.00 95.31 97 GLN A N 1
ATOM 734 C CA . GLN A 1 97 ? -19.944 3.803 -14.352 1.00 95.31 97 GLN A CA 1
ATOM 735 C C . GLN A 1 97 ? -19.106 2.552 -14.059 1.00 95.31 97 GLN A C 1
ATOM 737 O O . GLN A 1 97 ? -19.629 1.439 -14.034 1.00 95.31 97 GLN A O 1
ATOM 742 N N . VAL A 1 98 ? -17.819 2.742 -13.759 1.00 94.69 98 VAL A N 1
ATOM 743 C CA . VAL A 1 98 ? -16.860 1.663 -13.466 1.00 94.69 98 VAL A CA 1
ATOM 744 C C . VAL A 1 98 ? -16.163 1.932 -12.123 1.00 94.69 98 VAL A C 1
ATOM 746 O O . VAL A 1 98 ? -15.721 3.059 -11.891 1.00 94.69 98 VAL A O 1
ATOM 749 N N . PRO A 1 99 ? -16.050 0.943 -11.215 1.00 94.81 99 PRO A N 1
ATOM 750 C CA . PRO A 1 99 ? -15.223 1.067 -10.017 1.00 94.81 99 PRO A CA 1
ATOM 751 C C . PRO A 1 99 ? -13.733 1.046 -10.386 1.00 94.81 99 PRO A C 1
ATOM 753 O O . PRO A 1 99 ? -13.267 0.127 -11.057 1.00 94.81 99 PRO A O 1
ATOM 756 N N . VAL A 1 100 ? -12.984 2.048 -9.929 1.00 95.12 100 VAL A N 1
ATOM 757 C CA . VAL A 1 100 ? -11.543 2.203 -10.159 1.00 95.12 100 VAL A CA 1
ATOM 758 C C . VAL A 1 100 ? -10.830 2.261 -8.815 1.00 95.12 100 VAL A C 1
ATOM 760 O O . VAL A 1 100 ? -11.101 3.147 -8.006 1.00 95.12 100 VAL A O 1
ATOM 763 N N . ASP A 1 101 ? -9.910 1.334 -8.573 1.00 95.31 101 ASP A N 1
ATOM 764 C CA . ASP A 1 101 ? -9.032 1.395 -7.406 1.00 95.31 101 ASP A CA 1
ATOM 765 C C . ASP A 1 101 ? -7.922 2.434 -7.627 1.00 95.31 101 ASP A C 1
ATOM 767 O O . ASP A 1 101 ? -7.286 2.458 -8.679 1.00 95.31 101 ASP A O 1
ATOM 771 N N . THR A 1 102 ? -7.680 3.299 -6.637 1.00 92.00 102 THR A N 1
ATOM 772 C CA . THR A 1 102 ? -6.699 4.403 -6.731 1.00 92.00 102 THR A CA 1
ATOM 773 C C . THR A 1 102 ? -5.539 4.282 -5.735 1.00 92.00 102 THR A C 1
ATOM 775 O O . THR A 1 102 ? -4.850 5.268 -5.479 1.00 92.00 102 THR A O 1
ATOM 778 N N . GLY A 1 103 ? -5.374 3.120 -5.102 1.00 88.38 103 GLY A N 1
ATOM 779 C CA . GLY A 1 103 ? -4.350 2.867 -4.086 1.00 88.38 103 GLY A CA 1
ATOM 780 C C . GLY A 1 103 ? -3.830 1.443 -4.214 1.00 88.38 103 GLY A C 1
ATOM 781 O O . GLY A 1 103 ? -2.980 1.166 -5.055 1.00 88.38 103 GLY A O 1
ATOM 782 N N . PHE A 1 104 ? -4.376 0.514 -3.433 1.00 90.56 104 PHE A N 1
ATOM 783 C CA . PHE A 1 104 ? -4.170 -0.912 -3.694 1.00 90.56 104 PHE A CA 1
ATOM 784 C C . PHE A 1 104 ? -4.976 -1.363 -4.927 1.00 90.56 104 PHE A C 1
ATOM 786 O O . PHE A 1 104 ? -6.200 -1.258 -4.912 1.00 90.56 104 PHE A O 1
ATOM 793 N N . ILE A 1 105 ? -4.291 -1.845 -5.976 1.00 92.19 105 ILE A N 1
ATOM 794 C CA . ILE A 1 105 ? -4.897 -2.190 -7.283 1.00 92.19 105 ILE A CA 1
ATOM 795 C C . ILE A 1 105 ? -4.629 -3.636 -7.755 1.00 92.19 105 ILE A C 1
ATOM 797 O O . ILE A 1 105 ? -5.426 -4.203 -8.506 1.00 92.19 105 ILE A O 1
ATOM 801 N N . VAL A 1 106 ? -3.507 -4.241 -7.343 1.00 92.06 106 VAL A N 1
ATOM 802 C CA . VAL A 1 106 ? -3.053 -5.572 -7.788 1.00 92.06 106 VAL A CA 1
ATOM 803 C C . VAL A 1 106 ? -2.277 -6.309 -6.696 1.00 92.06 106 VAL A C 1
ATOM 805 O O . VAL A 1 106 ? -1.719 -5.703 -5.784 1.00 92.06 106 VAL A O 1
ATOM 808 N N . MET A 1 107 ? -2.197 -7.629 -6.834 1.00 92.06 107 MET A N 1
ATOM 809 C CA . MET A 1 107 ? -1.384 -8.541 -6.025 1.00 92.06 107 MET A CA 1
ATOM 810 C C . MET A 1 107 ? -0.760 -9.623 -6.915 1.00 92.06 107 MET A C 1
ATOM 812 O O . MET A 1 107 ? -1.161 -9.780 -8.062 1.00 92.06 107 MET A O 1
ATOM 816 N N . ASN A 1 108 ? 0.182 -10.410 -6.401 1.00 90.00 108 ASN A N 1
ATOM 817 C CA . ASN A 1 108 ? 0.694 -11.604 -7.087 1.00 90.00 108 ASN A CA 1
ATOM 818 C C . ASN A 1 108 ? 0.762 -12.805 -6.129 1.00 90.00 108 ASN A C 1
ATOM 820 O O . ASN A 1 108 ? 0.799 -12.647 -4.906 1.00 90.00 108 ASN A O 1
ATOM 824 N N . THR A 1 109 ? 0.791 -14.017 -6.682 1.00 88.31 109 THR A N 1
ATOM 825 C CA . THR A 1 109 ? 0.706 -15.261 -5.897 1.00 88.31 109 THR A CA 1
ATOM 826 C C . THR A 1 109 ? 1.917 -15.558 -5.016 1.00 88.31 109 THR A C 1
ATOM 828 O O . THR A 1 109 ? 1.781 -16.333 -4.071 1.00 88.31 109 THR A O 1
ATOM 831 N N . ALA A 1 110 ? 3.083 -14.970 -5.298 1.00 85.19 110 ALA A N 1
ATOM 832 C CA . ALA A 1 110 ? 4.304 -15.214 -4.536 1.00 85.19 110 ALA A CA 1
ATOM 833 C C . ALA A 1 110 ? 4.393 -14.329 -3.283 1.00 85.19 110 ALA A C 1
ATOM 835 O O . ALA A 1 110 ? 4.721 -14.826 -2.208 1.00 85.19 110 ALA A O 1
ATOM 836 N N . THR A 1 111 ? 4.047 -13.040 -3.391 1.00 84.94 111 THR A N 1
ATOM 837 C CA . THR A 1 111 ? 4.196 -12.077 -2.283 1.00 84.94 111 THR A CA 1
ATOM 838 C C . THR A 1 111 ? 2.927 -11.871 -1.451 1.00 84.94 111 THR A C 1
ATOM 840 O O . THR A 1 111 ? 3.010 -11.321 -0.356 1.00 84.94 111 THR A O 1
ATOM 843 N N . TYR A 1 112 ? 1.756 -12.335 -1.912 1.00 91.81 112 TYR A N 1
ATOM 844 C CA . TYR A 1 112 ? 0.473 -12.192 -1.197 1.00 91.81 112 TYR A CA 1
ATOM 845 C C . TYR A 1 112 ? -0.199 -13.521 -0.767 1.00 91.81 112 TYR A C 1
ATOM 847 O O . TYR A 1 112 ? -1.432 -13.593 -0.762 1.00 91.81 112 TYR A O 1
ATOM 855 N N . PRO A 1 113 ? 0.526 -14.585 -0.351 1.00 92.69 113 PRO A N 1
ATOM 856 C CA . PRO A 1 113 ? -0.085 -15.892 -0.080 1.00 92.69 113 PRO A CA 1
ATOM 857 C C . PRO A 1 113 ? -1.128 -15.846 1.048 1.00 92.69 113 PRO A C 1
ATOM 859 O O . PRO A 1 113 ? -2.156 -16.516 0.964 1.00 92.69 113 PRO A O 1
ATOM 862 N N . ASN A 1 114 ? -0.904 -15.029 2.082 1.00 94.62 114 ASN A N 1
ATOM 863 C CA . ASN A 1 114 ? -1.854 -14.860 3.185 1.00 94.62 114 ASN A CA 1
ATOM 864 C C . ASN A 1 114 ? -3.103 -14.082 2.752 1.00 94.62 114 ASN A C 1
ATOM 866 O O . ASN A 1 114 ? -4.213 -14.489 3.084 1.00 94.62 114 ASN A O 1
ATOM 870 N N . PHE A 1 115 ? -2.939 -13.010 1.971 1.00 95.31 115 PHE A N 1
ATOM 871 C CA . PHE A 1 115 ? -4.067 -12.199 1.510 1.00 95.31 115 PHE A CA 1
ATOM 872 C C . PHE A 1 115 ? -4.945 -12.962 0.509 1.00 95.31 115 PHE A C 1
ATOM 874 O O . PHE A 1 115 ? -6.161 -12.934 0.635 1.00 95.31 115 PHE A O 1
ATOM 881 N N . ILE A 1 116 ? -4.357 -13.744 -0.403 1.00 95.62 116 ILE A N 1
ATOM 882 C CA . ILE A 1 116 ? -5.110 -14.595 -1.344 1.00 95.62 116 ILE A CA 1
ATOM 883 C C . ILE A 1 116 ? -5.910 -15.683 -0.603 1.00 95.62 116 ILE A C 1
ATOM 885 O O . ILE A 1 116 ? -7.066 -15.938 -0.938 1.00 95.62 116 ILE A O 1
ATOM 889 N N . ARG A 1 117 ? -5.334 -16.300 0.441 1.00 95.38 117 ARG A N 1
ATOM 890 C CA . ARG A 1 117 ? -6.060 -17.252 1.308 1.00 95.38 117 ARG A CA 1
ATOM 891 C C . ARG A 1 117 ? -7.208 -16.577 2.060 1.00 95.38 117 ARG A C 1
ATOM 893 O O . ARG A 1 117 ? -8.299 -17.132 2.109 1.00 95.38 117 ARG A O 1
ATOM 900 N N . PHE A 1 118 ? -6.967 -15.386 2.605 1.00 95.56 118 PHE A N 1
ATOM 901 C CA . PHE A 1 118 ? -7.981 -14.576 3.277 1.00 95.56 118 PHE A CA 1
ATOM 902 C C . PHE A 1 118 ? -9.131 -14.188 2.330 1.00 95.56 118 PHE A C 1
ATOM 904 O O . PHE A 1 118 ? -10.291 -14.373 2.683 1.00 95.56 118 PHE A O 1
ATOM 911 N N . LEU A 1 119 ? -8.824 -13.721 1.114 1.00 96.75 119 LEU A N 1
ATOM 912 C CA . LEU A 1 119 ? -9.812 -13.352 0.097 1.00 96.75 119 LEU A CA 1
ATOM 913 C C . LEU A 1 119 ? -10.752 -14.519 -0.235 1.00 96.75 119 LEU A C 1
ATOM 915 O O . LEU A 1 119 ? -11.970 -14.346 -0.238 1.00 96.75 119 LEU A O 1
ATOM 919 N N . LYS A 1 120 ? -10.195 -15.724 -0.408 1.00 95.75 120 LYS A N 1
ATOM 920 C CA . LYS A 1 120 ? -10.974 -16.955 -0.595 1.00 95.75 120 LYS A CA 1
ATOM 921 C C . LYS A 1 120 ? -11.891 -17.260 0.596 1.00 95.75 120 LYS A C 1
ATOM 923 O O . LYS A 1 120 ? -13.043 -17.629 0.395 1.00 95.75 120 LYS A O 1
ATOM 928 N N . GLU A 1 121 ? -11.395 -17.103 1.821 1.00 95.00 121 GLU A N 1
ATOM 929 C CA . GLU A 1 121 ? -12.157 -17.351 3.054 1.00 95.00 121 GLU A CA 1
ATOM 930 C C . GLU A 1 121 ? -13.315 -16.354 3.244 1.00 95.00 121 GLU A C 1
ATOM 932 O O . GLU A 1 121 ? -14.368 -16.735 3.747 1.00 95.00 121 GLU A O 1
ATOM 937 N N . VAL A 1 122 ? -13.178 -15.104 2.780 1.00 95.31 122 VAL A N 1
ATOM 938 C CA . VAL A 1 122 ? -14.291 -14.132 2.744 1.00 95.31 122 VAL A CA 1
ATOM 939 C C . VAL A 1 122 ? -15.131 -14.192 1.457 1.00 95.31 122 VAL A C 1
ATOM 941 O O . VAL A 1 122 ? -16.012 -13.355 1.267 1.00 95.31 122 VAL A O 1
ATOM 944 N N . GLY A 1 123 ? -14.910 -15.173 0.575 1.00 96.25 123 GLY A N 1
ATOM 945 C CA . GLY A 1 123 ? -15.703 -15.364 -0.647 1.00 96.25 123 GLY A CA 1
ATOM 946 C C . GLY A 1 123 ? -15.490 -14.295 -1.728 1.00 96.25 123 GLY A C 1
ATOM 947 O O . GLY A 1 123 ? -16.411 -13.991 -2.487 1.00 96.25 123 GLY A O 1
ATOM 948 N N . VAL A 1 124 ? -14.297 -13.698 -1.790 1.00 97.19 124 VAL A N 1
ATOM 949 C CA . VAL A 1 124 ? -13.899 -12.726 -2.818 1.00 97.19 124 VAL A CA 1
ATOM 950 C C . VAL A 1 124 ? -12.823 -13.350 -3.699 1.00 97.19 124 VAL A C 1
ATOM 952 O O . VAL A 1 124 ? -11.642 -13.306 -3.374 1.00 97.19 124 VAL A O 1
ATOM 955 N N . ASP A 1 125 ? -13.221 -13.923 -4.832 1.00 95.50 125 ASP A N 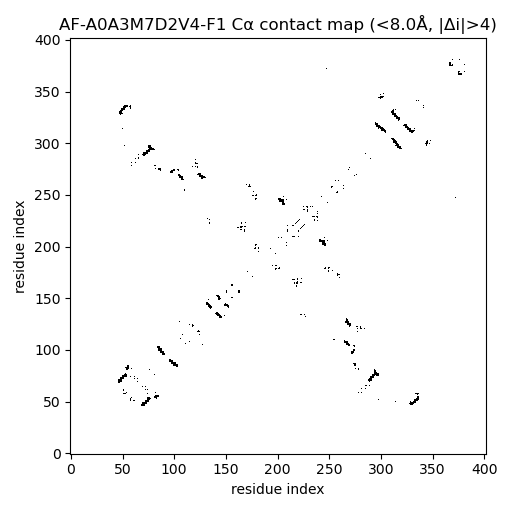1
ATOM 956 C CA . ASP A 1 125 ? -12.272 -14.516 -5.777 1.00 95.50 125 ASP A CA 1
ATOM 957 C C . ASP A 1 125 ? -11.563 -13.428 -6.612 1.00 95.50 125 ASP A C 1
ATOM 959 O O . ASP A 1 125 ? -12.234 -12.658 -7.313 1.00 95.50 125 ASP A O 1
ATOM 963 N N . PRO A 1 126 ? -10.220 -13.329 -6.565 1.00 96.19 126 PRO A N 1
ATOM 964 C CA . PRO A 1 126 ? -9.468 -12.454 -7.452 1.00 96.19 126 PRO A CA 1
ATOM 965 C C . PRO A 1 126 ? -9.326 -13.079 -8.850 1.00 96.19 126 PRO A C 1
ATOM 967 O O . PRO A 1 126 ? -9.334 -14.300 -9.008 1.00 96.19 126 PRO A O 1
ATOM 970 N N . VAL A 1 127 ? -9.153 -12.239 -9.870 1.00 95.75 127 VAL A N 1
ATOM 971 C CA . VAL A 1 127 ? -8.981 -12.649 -11.276 1.00 95.75 127 VAL A CA 1
ATOM 972 C C . VAL A 1 127 ? -7.600 -12.272 -11.794 1.00 95.75 127 VAL A C 1
ATOM 974 O O . VAL A 1 127 ? -7.005 -11.308 -11.311 1.00 95.75 127 VAL A O 1
ATOM 977 N N . GLU A 1 128 ? -7.097 -13.007 -12.787 1.00 95.56 128 GLU A N 1
ATOM 978 C CA . GLU A 1 128 ? -5.849 -12.653 -13.468 1.00 95.56 128 GLU A CA 1
ATOM 979 C C . GLU A 1 128 ? -5.933 -11.274 -14.130 1.00 95.56 128 GLU A C 1
ATOM 981 O O . GLU A 1 128 ? -6.953 -10.883 -14.699 1.00 95.56 128 GLU A O 1
ATOM 986 N N . THR A 1 129 ? -4.831 -10.535 -14.052 1.00 93.06 129 THR A N 1
ATOM 987 C CA . THR A 1 129 ? -4.652 -9.232 -14.685 1.00 93.06 129 THR A CA 1
ATOM 988 C C . THR A 1 129 ? -3.233 -9.100 -15.227 1.00 93.06 129 THR A C 1
ATOM 990 O O . THR A 1 129 ? -2.340 -9.886 -14.905 1.00 93.06 129 THR A O 1
ATOM 993 N N . GLN A 1 130 ? -3.006 -8.085 -16.051 1.00 87.31 130 GLN A N 1
ATOM 994 C CA . GLN A 1 130 ? -1.688 -7.760 -16.573 1.00 87.31 130 GLN A CA 1
ATOM 995 C C . GLN A 1 130 ? -1.108 -6.571 -15.807 1.00 87.31 130 GLN A C 1
ATOM 997 O O . GLN A 1 130 ? -1.734 -5.518 -15.718 1.00 87.31 130 GLN A O 1
ATOM 1002 N N . MET A 1 131 ? 0.115 -6.722 -15.296 1.00 85.62 131 MET A N 1
ATOM 1003 C CA . MET A 1 131 ? 0.917 -5.606 -14.796 1.00 85.62 131 MET A CA 1
ATOM 1004 C C . MET A 1 131 ? 2.067 -5.362 -15.773 1.00 85.62 131 MET A C 1
ATOM 1006 O O . MET A 1 131 ? 3.130 -5.984 -15.690 1.00 85.62 131 MET A O 1
ATOM 1010 N N . THR A 1 132 ? 1.810 -4.509 -16.761 1.00 85.94 132 THR A N 1
ATOM 1011 C CA . THR A 1 132 ? 2.777 -4.133 -17.798 1.00 85.94 132 THR A CA 1
ATOM 1012 C C . THR A 1 132 ? 3.471 -2.824 -17.423 1.00 85.94 132 THR A C 1
ATOM 1014 O O . THR A 1 132 ? 3.005 -2.073 -16.567 1.00 85.94 132 THR A O 1
ATOM 1017 N N . PHE A 1 133 ? 4.631 -2.561 -18.025 1.00 87.75 133 PHE A N 1
ATOM 1018 C CA . PHE A 1 133 ? 5.422 -1.367 -17.738 1.00 87.75 133 PHE A CA 1
ATOM 1019 C C . PHE A 1 133 ? 5.920 -0.737 -19.033 1.00 87.75 133 PHE A C 1
ATOM 1021 O O . PHE A 1 133 ? 6.551 -1.413 -19.849 1.00 87.75 133 PHE A O 1
ATOM 1028 N N . GLY A 1 134 ? 5.662 0.559 -19.196 1.00 91.50 134 GLY A N 1
ATOM 1029 C CA . GLY A 1 134 ? 6.099 1.362 -20.329 1.00 91.50 134 GLY A CA 1
ATOM 1030 C C . GLY A 1 134 ? 6.489 2.768 -19.893 1.00 91.50 134 GLY A C 1
ATOM 1031 O O . GLY A 1 134 ? 5.933 3.317 -18.945 1.00 91.50 134 GLY A O 1
ATOM 1032 N N . VAL A 1 135 ? 7.451 3.348 -20.603 1.00 92.75 135 VAL A N 1
ATOM 1033 C CA . VAL A 1 135 ? 7.986 4.688 -20.351 1.00 92.75 135 VAL A CA 1
ATOM 1034 C C . VAL A 1 135 ? 7.771 5.530 -21.601 1.00 92.75 135 VAL A C 1
ATOM 1036 O O . VAL A 1 135 ? 8.184 5.126 -22.685 1.00 92.75 135 VAL A O 1
ATOM 1039 N N . SER A 1 136 ? 7.185 6.720 -21.447 1.00 93.56 136 SER A N 1
ATOM 1040 C CA . SER A 1 136 ? 7.163 7.762 -22.481 1.00 93.56 136 SER A CA 1
ATOM 1041 C C . SER A 1 136 ? 7.726 9.060 -21.910 1.00 93.56 136 SER A C 1
ATOM 1043 O O . SER A 1 136 ? 7.252 9.562 -20.892 1.00 93.56 136 SER A O 1
ATOM 1045 N N . ARG A 1 137 ? 8.776 9.593 -22.547 1.00 91.38 137 ARG A N 1
ATOM 1046 C CA . ARG A 1 137 ? 9.479 10.819 -22.137 1.00 91.38 137 ARG A CA 1
ATOM 1047 C C . ARG A 1 137 ? 9.300 11.939 -23.155 1.00 91.38 137 ARG A C 1
ATOM 1049 O O . ARG A 1 137 ? 9.201 11.710 -24.363 1.00 91.38 137 ARG A O 1
ATOM 1056 N N . ASP A 1 138 ? 9.297 13.168 -22.645 1.00 90.81 138 ASP A N 1
ATOM 1057 C CA . ASP A 1 138 ? 9.274 14.426 -23.401 1.00 90.81 138 ASP A CA 1
ATOM 1058 C C . ASP A 1 138 ? 8.167 14.514 -24.468 1.00 90.81 138 ASP A C 1
ATOM 1060 O O . ASP A 1 138 ? 8.396 15.041 -25.559 1.00 90.81 138 ASP A O 1
ATOM 1064 N N . ARG A 1 139 ? 6.963 14.010 -24.152 1.00 92.06 139 ARG A N 1
ATOM 1065 C CA . ARG A 1 139 ? 5.819 13.893 -25.083 1.00 92.06 139 ARG A CA 1
ATOM 1066 C C . ARG A 1 139 ? 6.111 12.942 -26.261 1.00 92.06 139 ARG A C 1
ATOM 1068 O O . ARG A 1 139 ? 5.923 13.306 -27.418 1.00 92.06 139 ARG A O 1
ATOM 1075 N N . GLY A 1 140 ? 6.622 11.744 -25.969 1.00 92.06 140 GLY A N 1
ATOM 1076 C CA . GLY A 1 140 ? 6.902 10.705 -26.968 1.00 92.06 140 GLY A CA 1
ATOM 1077 C C . GLY A 1 140 ? 8.220 10.859 -27.744 1.00 92.06 140 GLY A C 1
ATOM 1078 O O . GLY A 1 140 ? 8.440 10.173 -28.745 1.00 92.06 140 GLY A O 1
ATOM 1079 N N . LYS A 1 141 ? 9.166 11.716 -27.323 1.00 92.75 141 LYS A N 1
ATOM 1080 C CA . LYS A 1 141 ? 10.504 11.751 -27.968 1.00 92.75 141 LYS A CA 1
ATOM 1081 C C . LYS A 1 141 ? 11.327 10.495 -27.686 1.00 92.75 141 LYS A C 1
ATOM 1083 O O . LYS A 1 141 ? 12.237 10.183 -28.458 1.00 92.75 141 LYS A O 1
ATOM 1088 N N . PHE A 1 142 ? 11.020 9.789 -26.606 1.00 93.94 142 PHE A N 1
ATOM 1089 C CA . PHE A 1 142 ? 11.617 8.508 -26.273 1.00 93.94 142 PHE A CA 1
ATOM 1090 C C . PHE A 1 142 ? 10.568 7.618 -25.615 1.00 93.94 142 PHE A C 1
ATOM 1092 O O . PHE A 1 142 ? 9.933 8.037 -24.648 1.00 93.94 142 PHE A O 1
ATOM 1099 N N . GLU A 1 143 ? 10.395 6.414 -26.157 1.00 95.00 143 GLU A N 1
ATOM 1100 C CA . GLU A 1 143 ? 9.417 5.436 -25.683 1.00 95.00 143 GLU A CA 1
ATOM 1101 C C . GLU A 1 143 ? 9.974 4.019 -25.784 1.00 95.00 143 GLU A C 1
ATOM 1103 O O . GLU A 1 143 ? 10.636 3.679 -26.773 1.00 95.00 143 GLU A O 1
ATOM 1108 N N . TRP A 1 144 ? 9.681 3.212 -24.766 1.00 94.44 144 TRP A N 1
ATOM 1109 C CA . TRP A 1 144 ? 9.890 1.765 -24.745 1.00 94.44 144 TRP A CA 1
ATOM 1110 C C . TRP A 1 144 ? 8.962 1.115 -23.703 1.00 94.44 144 TRP A C 1
ATOM 1112 O O . TRP A 1 144 ? 8.425 1.797 -22.827 1.00 94.44 144 TRP A O 1
ATOM 1122 N N . SER A 1 145 ? 8.780 -0.202 -23.773 1.00 91.81 145 SER A N 1
ATOM 1123 C CA . SER A 1 145 ? 8.084 -0.987 -22.747 1.00 91.81 145 SER A CA 1
ATOM 1124 C C . SER A 1 145 ? 8.759 -2.338 -22.512 1.00 91.81 145 SER A C 1
ATOM 1126 O O . SER A 1 145 ? 9.542 -2.808 -23.338 1.00 91.81 145 SER A O 1
ATOM 1128 N N . GLY A 1 146 ? 8.442 -2.974 -21.383 1.00 84.81 146 GLY A N 1
ATOM 1129 C CA . GLY A 1 146 ? 8.913 -4.322 -21.052 1.00 84.81 146 GLY A CA 1
ATOM 1130 C C . GLY A 1 146 ? 8.285 -5.445 -21.889 1.00 84.81 146 GLY A C 1
ATOM 1131 O O . GLY A 1 146 ? 8.661 -6.602 -21.718 1.00 84.81 146 GLY A O 1
ATOM 1132 N N . GLU A 1 147 ? 7.334 -5.138 -22.775 1.00 81.00 147 GLU A N 1
ATOM 1133 C CA . GLU A 1 147 ? 6.740 -6.112 -23.693 1.00 81.00 147 GLU A CA 1
ATOM 1134 C C . GLU A 1 147 ? 7.613 -6.308 -24.936 1.00 81.00 147 GLU A C 1
ATOM 1136 O O . GLU A 1 147 ? 8.214 -5.363 -25.444 1.00 81.00 147 GLU A O 1
ATOM 1141 N N . GLY A 1 148 ? 7.646 -7.527 -25.487 1.00 78.75 148 GLY A N 1
ATOM 1142 C CA . GLY A 1 148 ? 8.612 -7.899 -26.531 1.00 78.75 148 GLY A CA 1
ATOM 1143 C C . GLY A 1 148 ? 8.613 -7.002 -27.777 1.00 78.75 148 GLY A C 1
ATOM 1144 O O . GLY A 1 148 ? 9.676 -6.707 -28.319 1.00 78.75 148 GLY A O 1
ATOM 1145 N N . HIS A 1 149 ? 7.446 -6.515 -28.212 1.00 82.25 149 HIS A N 1
ATOM 1146 C CA . HIS A 1 149 ? 7.343 -5.568 -29.330 1.00 82.25 149 HIS A CA 1
ATOM 1147 C C . HIS A 1 149 ? 7.595 -4.108 -28.904 1.00 82.25 149 HIS A C 1
ATOM 1149 O O . HIS A 1 149 ? 8.020 -3.286 -29.717 1.00 82.25 149 HIS A O 1
ATOM 1155 N N . GLY A 1 150 ? 7.353 -3.787 -27.631 1.00 87.44 150 GLY A N 1
ATOM 1156 C CA . GLY A 1 150 ? 7.462 -2.447 -27.069 1.00 87.44 150 GLY A CA 1
ATOM 1157 C C . GLY A 1 150 ? 8.876 -2.044 -26.649 1.00 87.44 150 GLY A C 1
ATOM 1158 O O . GLY A 1 150 ? 9.145 -0.846 -26.584 1.00 87.44 150 GLY A O 1
ATOM 1159 N N . ILE A 1 151 ? 9.817 -2.983 -26.478 1.00 91.31 151 ILE A N 1
ATOM 1160 C CA . ILE A 1 151 ? 11.252 -2.662 -26.305 1.00 91.31 151 ILE A CA 1
ATOM 1161 C C . ILE A 1 151 ? 11.706 -1.711 -27.427 1.00 91.31 151 ILE A C 1
ATOM 1163 O O . ILE A 1 151 ? 12.266 -0.649 -27.166 1.00 91.31 151 ILE A O 1
ATOM 1167 N N . PHE A 1 152 ? 11.348 -2.034 -28.675 1.00 93.88 152 PHE A N 1
ATOM 1168 C CA . PHE A 1 152 ? 11.588 -1.200 -29.856 1.00 93.88 152 PHE A CA 1
ATOM 1169 C C . PHE A 1 152 ? 10.315 -0.505 -30.367 1.00 93.88 152 PHE A C 1
ATOM 1171 O O . PHE A 1 152 ? 10.162 -0.333 -31.581 1.00 93.88 152 PHE A O 1
ATOM 1178 N N . ALA A 1 153 ? 9.434 -0.047 -29.460 1.00 92.94 153 ALA A N 1
ATOM 1179 C CA . ALA A 1 153 ? 8.218 0.715 -29.792 1.00 92.94 153 ALA A CA 1
ATOM 1180 C C . ALA A 1 153 ? 8.490 1.820 -30.832 1.00 92.94 153 ALA A C 1
ATOM 1182 O O . ALA A 1 153 ? 7.729 2.021 -31.778 1.00 92.94 153 ALA A O 1
ATOM 1183 N N . GLN A 1 154 ? 9.646 2.478 -30.715 1.00 94.62 154 GLN A N 1
ATOM 1184 C CA . GLN A 1 154 ? 10.166 3.392 -31.724 1.00 94.62 154 GLN A CA 1
ATOM 1185 C C . GLN A 1 154 ? 11.261 2.711 -32.554 1.00 94.62 154 GLN A C 1
ATOM 1187 O O . GLN A 1 154 ? 12.411 2.638 -32.123 1.00 94.62 154 GLN A O 1
ATOM 1192 N N . ARG A 1 155 ? 10.947 2.293 -33.791 1.00 93.00 155 ARG A N 1
ATOM 1193 C CA . ARG A 1 155 ? 11.873 1.564 -34.696 1.00 93.00 155 ARG A CA 1
ATOM 1194 C C . ARG A 1 155 ? 13.263 2.202 -34.852 1.00 93.00 155 ARG A C 1
ATOM 1196 O O . ARG A 1 155 ? 14.248 1.489 -35.003 1.00 93.00 155 ARG A O 1
ATOM 1203 N N . ARG A 1 156 ? 13.374 3.535 -34.756 1.00 93.00 156 ARG A N 1
ATOM 1204 C CA . ARG A 1 156 ? 14.660 4.269 -34.755 1.00 93.00 156 ARG A CA 1
ATOM 1205 C C . ARG A 1 156 ? 15.639 3.811 -33.665 1.00 93.00 156 ARG A C 1
ATOM 1207 O O . ARG A 1 156 ? 16.842 3.992 -33.821 1.00 93.00 156 ARG A O 1
ATOM 1214 N N . ASN A 1 157 ? 15.141 3.233 -32.573 1.00 93.75 157 ASN A N 1
ATOM 1215 C CA . ASN A 1 157 ? 15.955 2.763 -31.459 1.00 93.75 157 ASN A CA 1
ATOM 1216 C C . ASN A 1 157 ? 16.778 1.510 -31.812 1.00 93.75 157 ASN A C 1
ATOM 1218 O O . ASN A 1 157 ? 17.826 1.314 -31.204 1.00 93.75 157 ASN A O 1
ATOM 1222 N N . LEU A 1 158 ? 16.398 0.748 -32.852 1.00 93.19 158 LEU A N 1
ATOM 1223 C CA . LEU A 1 158 ? 17.194 -0.372 -33.387 1.00 93.19 158 LEU A CA 1
ATOM 1224 C C . LEU A 1 158 ? 18.617 0.053 -33.784 1.00 93.19 158 LEU A C 1
ATOM 1226 O O . LEU A 1 158 ? 19.554 -0.726 -33.644 1.00 93.19 158 LEU A O 1
ATOM 1230 N N . PHE A 1 159 ? 18.791 1.301 -34.229 1.00 95.44 159 PHE A N 1
ATOM 1231 C CA . PHE A 1 159 ? 20.076 1.857 -34.665 1.00 95.44 159 PHE A CA 1
ATOM 1232 C C . PHE A 1 159 ? 20.722 2.792 -33.624 1.00 95.44 159 PHE A C 1
ATOM 1234 O O . PHE A 1 159 ? 21.730 3.437 -33.908 1.00 95.44 159 PHE A O 1
ATOM 1241 N N . ARG A 1 160 ? 20.157 2.909 -32.411 1.00 94.44 160 ARG A N 1
ATOM 1242 C CA . ARG A 1 160 ? 20.659 3.816 -31.364 1.00 94.44 160 ARG A CA 1
ATOM 1243 C C . ARG A 1 160 ? 21.450 3.055 -30.305 1.00 94.44 160 ARG A C 1
ATOM 1245 O O . ARG A 1 160 ? 20.870 2.423 -29.426 1.00 94.44 160 ARG A O 1
ATOM 1252 N N . LEU A 1 161 ? 22.774 3.226 -30.315 1.00 95.31 161 LEU A N 1
ATOM 1253 C CA . LEU A 1 161 ? 23.685 2.638 -29.320 1.00 95.31 161 LEU A CA 1
ATOM 1254 C C . LEU A 1 161 ? 23.278 2.947 -27.866 1.00 95.31 161 LEU A C 1
ATOM 1256 O O . LEU A 1 161 ? 23.350 2.062 -27.022 1.00 95.31 161 LEU A O 1
ATOM 1260 N N . ARG A 1 162 ? 22.767 4.158 -27.578 1.00 95.19 162 ARG A N 1
ATOM 1261 C CA . ARG A 1 162 ? 22.239 4.541 -26.247 1.00 95.19 162 ARG A CA 1
ATOM 1262 C C . ARG A 1 162 ? 21.141 3.590 -25.749 1.00 95.19 162 ARG A C 1
ATOM 1264 O O . ARG A 1 162 ? 21.114 3.256 -24.571 1.00 95.19 162 ARG A O 1
ATOM 1271 N N . HIS A 1 163 ? 20.255 3.146 -26.639 1.00 95.69 163 HIS A N 1
ATOM 1272 C CA . HIS A 1 163 ? 19.142 2.264 -26.288 1.00 95.69 163 HIS A CA 1
ATOM 1273 C C . HIS A 1 163 ? 19.598 0.806 -26.130 1.00 95.69 163 HIS A C 1
ATOM 1275 O O . HIS A 1 163 ? 19.211 0.146 -25.173 1.00 95.69 163 HIS A O 1
ATOM 1281 N N . TRP A 1 164 ? 20.509 0.327 -26.983 1.00 95.75 164 TRP A N 1
ATOM 1282 C CA . TRP A 1 164 ? 21.153 -0.974 -26.772 1.00 95.75 164 TRP A CA 1
ATOM 1283 C C . TRP A 1 164 ? 21.970 -1.027 -25.476 1.00 95.75 164 TRP A C 1
ATOM 1285 O O . TRP A 1 164 ? 21.926 -2.036 -24.777 1.00 95.75 164 TRP A O 1
ATOM 1295 N N . ARG A 1 165 ? 22.654 0.065 -25.105 1.00 96.69 165 ARG A N 1
ATOM 1296 C CA . ARG A 1 165 ? 23.350 0.159 -23.816 1.00 96.69 165 ARG A CA 1
ATOM 1297 C C . ARG A 1 165 ? 22.377 0.109 -22.637 1.00 96.69 165 ARG A C 1
ATOM 1299 O O . ARG A 1 165 ? 22.660 -0.608 -21.688 1.00 96.69 165 ARG A O 1
ATOM 1306 N N . MET A 1 166 ? 21.229 0.787 -22.723 1.00 95.31 166 MET A N 1
ATOM 1307 C CA . MET A 1 166 ? 20.151 0.665 -21.733 1.00 95.31 166 MET A CA 1
ATOM 1308 C C . MET A 1 166 ? 19.691 -0.795 -21.587 1.00 95.31 166 MET A C 1
ATOM 1310 O O . MET A 1 166 ? 19.664 -1.300 -20.473 1.00 95.31 166 MET A O 1
ATOM 1314 N N . ILE A 1 167 ? 19.392 -1.499 -22.689 1.00 93.44 167 ILE A N 1
ATOM 1315 C CA . ILE A 1 167 ? 18.970 -2.915 -22.656 1.00 93.44 167 ILE A CA 1
ATOM 1316 C C . ILE A 1 167 ? 20.047 -3.806 -22.016 1.00 93.44 167 ILE A C 1
ATOM 1318 O O . ILE A 1 167 ? 19.734 -4.622 -21.151 1.00 93.44 167 ILE A O 1
ATOM 1322 N N . PHE A 1 168 ? 21.312 -3.636 -22.412 1.00 94.44 168 PHE A N 1
ATOM 1323 C CA . PHE A 1 168 ? 22.440 -4.363 -21.825 1.00 94.44 168 PHE A CA 1
ATOM 1324 C C . PHE A 1 168 ? 22.545 -4.120 -20.314 1.00 94.44 168 PHE A C 1
ATOM 1326 O O . PHE A 1 168 ? 22.651 -5.070 -19.544 1.00 94.44 168 PHE A O 1
ATOM 1333 N N . ASP A 1 169 ? 22.461 -2.859 -19.890 1.00 95.12 169 ASP A N 1
ATOM 1334 C CA . ASP A 1 169 ? 22.533 -2.473 -18.484 1.00 95.12 169 ASP A CA 1
ATOM 1335 C C . ASP A 1 169 ? 21.330 -2.993 -17.671 1.00 95.12 169 ASP A C 1
ATOM 1337 O O . ASP A 1 169 ? 21.526 -3.364 -16.520 1.00 95.12 169 ASP A O 1
ATOM 1341 N N . ILE A 1 170 ? 20.126 -3.115 -18.256 1.00 91.62 170 ILE A N 1
ATOM 1342 C CA . ILE A 1 170 ? 18.965 -3.773 -17.616 1.00 91.62 170 ILE A CA 1
ATOM 1343 C C . ILE A 1 170 ? 19.258 -5.250 -17.345 1.00 91.62 170 ILE A C 1
ATOM 1345 O O . ILE A 1 170 ? 19.049 -5.729 -16.231 1.00 91.62 170 ILE A O 1
ATOM 1349 N N . VAL A 1 171 ? 19.751 -5.983 -18.350 1.00 90.25 171 VAL A N 1
ATOM 1350 C CA . VAL A 1 171 ? 20.097 -7.405 -18.185 1.00 90.25 171 VAL A CA 1
ATOM 1351 C C . VAL A 1 171 ? 21.220 -7.565 -17.160 1.00 90.25 171 VAL A C 1
ATOM 1353 O O . VAL A 1 171 ? 21.125 -8.431 -16.293 1.00 90.25 171 VAL A O 1
ATOM 1356 N N . ARG A 1 172 ? 22.237 -6.695 -17.208 1.00 92.19 172 ARG A N 1
ATOM 1357 C CA . ARG A 1 172 ? 23.344 -6.681 -16.246 1.00 92.19 172 ARG A CA 1
ATOM 1358 C C . ARG A 1 172 ? 22.852 -6.406 -14.824 1.00 92.19 172 ARG A C 1
ATOM 1360 O O . ARG A 1 172 ? 23.191 -7.160 -13.922 1.00 92.19 172 ARG A O 1
ATOM 1367 N N . PHE A 1 173 ? 22.025 -5.382 -14.622 1.00 90.56 173 PHE A N 1
ATOM 1368 C CA . PHE A 1 173 ? 21.490 -5.042 -13.303 1.00 90.56 173 PHE A CA 1
ATOM 1369 C C . PHE A 1 173 ? 20.680 -6.201 -12.718 1.00 90.56 173 PHE A C 1
ATOM 1371 O O . PHE A 1 173 ? 20.934 -6.627 -11.599 1.00 90.56 173 PHE A O 1
ATOM 1378 N N . ASN A 1 174 ? 19.781 -6.789 -13.508 1.00 86.31 174 ASN A N 1
ATOM 1379 C CA . ASN A 1 174 ? 18.953 -7.909 -13.063 1.00 86.31 174 ASN A CA 1
ATOM 1380 C C . ASN A 1 174 ? 19.756 -9.175 -12.708 1.00 86.31 174 ASN A C 1
ATOM 1382 O O . ASN A 1 174 ? 19.288 -9.978 -11.906 1.00 86.31 174 ASN A O 1
ATOM 1386 N N . GLN A 1 175 ? 20.950 -9.359 -13.281 1.00 84.19 175 GLN A N 1
ATOM 1387 C CA . GLN A 1 175 ? 21.843 -10.476 -12.955 1.00 84.19 175 GLN A CA 1
ATOM 1388 C C . GLN A 1 175 ? 22.744 -10.184 -11.747 1.00 84.19 175 GLN A C 1
ATOM 1390 O O . GLN A 1 175 ? 22.817 -11.004 -10.839 1.00 84.19 175 GLN A O 1
ATOM 1395 N N . PHE A 1 176 ? 23.418 -9.030 -11.729 1.00 85.44 176 PHE A N 1
ATOM 1396 C CA . PHE A 1 176 ? 24.503 -8.738 -10.781 1.00 85.44 176 PHE A CA 1
ATOM 1397 C C . PHE A 1 176 ? 24.082 -7.900 -9.567 1.00 85.44 176 PHE A C 1
ATOM 1399 O O . PHE A 1 176 ? 24.812 -7.853 -8.582 1.00 85.44 176 PHE A O 1
ATOM 1406 N N . ALA A 1 177 ? 22.913 -7.248 -9.575 1.00 83.25 177 ALA A N 1
ATOM 1407 C CA . ALA A 1 177 ? 22.455 -6.514 -8.393 1.00 83.25 177 ALA A CA 1
ATOM 1408 C C . ALA A 1 177 ? 22.236 -7.448 -7.187 1.00 83.25 177 ALA A C 1
ATOM 1410 O O . ALA A 1 177 ? 22.442 -7.034 -6.051 1.00 83.25 177 ALA A O 1
ATOM 1411 N N . LEU A 1 178 ? 21.887 -8.718 -7.426 1.00 79.56 178 LEU A N 1
ATOM 1412 C CA . LEU A 1 178 ? 21.665 -9.727 -6.383 1.00 79.56 178 LEU A CA 1
ATOM 1413 C C . LEU A 1 178 ? 22.906 -10.011 -5.524 1.00 79.56 178 LEU A C 1
ATOM 1415 O O . LEU A 1 178 ? 22.754 -10.412 -4.372 1.00 79.56 178 LEU A O 1
ATOM 1419 N N . ASP A 1 179 ? 24.112 -9.716 -6.020 1.00 79.00 179 ASP A N 1
ATOM 1420 C CA . ASP A 1 179 ? 25.351 -9.821 -5.240 1.00 79.00 179 ASP A CA 1
ATOM 1421 C C . ASP A 1 179 ? 25.359 -8.868 -4.023 1.00 79.00 179 ASP A C 1
ATOM 1423 O O . ASP A 1 179 ? 26.074 -9.113 -3.053 1.00 79.00 179 ASP A O 1
ATOM 1427 N N . LEU A 1 180 ? 24.526 -7.814 -4.024 1.00 75.25 180 LEU A N 1
ATOM 1428 C CA . LEU A 1 180 ? 24.305 -6.927 -2.869 1.00 75.25 180 LEU A CA 1
ATOM 1429 C C . LEU A 1 180 ? 23.471 -7.569 -1.747 1.00 75.25 180 LEU A C 1
ATOM 1431 O O . LEU A 1 180 ? 23.477 -7.058 -0.630 1.00 75.25 180 LEU A O 1
ATOM 1435 N N . LEU A 1 181 ? 22.740 -8.650 -2.038 1.00 73.56 181 LEU A N 1
ATOM 1436 C CA . LEU A 1 181 ? 21.920 -9.397 -1.072 1.00 73.56 181 LEU A CA 1
ATOM 1437 C C . LEU A 1 181 ? 22.592 -10.706 -0.623 1.00 73.56 181 LEU A C 1
ATOM 1439 O O . LEU A 1 181 ? 22.126 -11.359 0.305 1.00 73.56 181 LEU A O 1
ATOM 1443 N N . ALA A 1 182 ? 23.689 -11.101 -1.275 1.00 66.00 182 ALA A N 1
ATOM 1444 C CA . ALA A 1 182 ? 24.291 -12.426 -1.147 1.00 66.00 182 ALA A CA 1
ATOM 1445 C C . ALA A 1 182 ? 24.965 -12.724 0.211 1.00 66.00 182 ALA A C 1
ATOM 1447 O O . ALA A 1 182 ? 25.388 -13.863 0.408 1.00 66.00 182 ALA A O 1
ATOM 1448 N N . ASP A 1 183 ? 25.062 -11.737 1.106 1.00 57.00 183 ASP A N 1
ATOM 1449 C CA . ASP A 1 183 ? 25.751 -11.804 2.406 1.00 57.00 183 ASP A CA 1
ATOM 1450 C C . ASP A 1 183 ? 24.788 -11.768 3.617 1.00 57.00 183 ASP A C 1
ATOM 1452 O O . ASP A 1 183 ? 25.241 -11.693 4.757 1.00 57.00 183 ASP A O 1
ATOM 1456 N N . GLU A 1 184 ? 23.465 -11.764 3.407 1.00 54.12 184 GLU A N 1
ATOM 1457 C CA . GLU A 1 184 ? 22.497 -11.750 4.523 1.00 54.12 184 GLU A CA 1
ATOM 1458 C C . GLU A 1 184 ? 22.230 -13.145 5.106 1.00 54.12 184 GLU A C 1
ATOM 1460 O O . GLU A 1 184 ? 21.947 -13.271 6.298 1.00 54.12 184 GLU A O 1
ATOM 1465 N N . ASP A 1 185 ? 22.401 -14.181 4.283 1.00 46.28 185 ASP A N 1
ATOM 1466 C CA . ASP A 1 185 ? 22.441 -15.583 4.695 1.00 46.28 185 ASP A CA 1
ATOM 1467 C C . ASP A 1 185 ? 23.902 -15.961 5.028 1.00 46.28 185 ASP A C 1
ATOM 1469 O O . ASP A 1 185 ? 24.629 -16.503 4.188 1.00 46.28 185 ASP A O 1
ATOM 1473 N N . ASP A 1 186 ? 24.362 -15.620 6.238 1.00 47.31 186 ASP A N 1
ATOM 1474 C CA . ASP A 1 186 ? 25.720 -15.924 6.732 1.00 47.31 186 ASP A CA 1
ATOM 1475 C C . ASP A 1 186 ? 25.883 -17.415 7.100 1.00 47.31 186 ASP A C 1
ATOM 1477 O O . ASP A 1 186 ? 26.070 -17.792 8.256 1.00 47.31 186 ASP A O 1
ATOM 1481 N N . ASP A 1 187 ? 25.825 -18.279 6.084 1.00 44.22 187 ASP A N 1
ATOM 1482 C CA . ASP A 1 187 ? 26.117 -19.718 6.181 1.00 44.22 187 ASP A CA 1
ATOM 1483 C C . ASP A 1 187 ? 27.637 -20.015 6.220 1.00 44.22 187 ASP A C 1
ATOM 1485 O O . ASP A 1 187 ? 28.058 -21.170 6.130 1.00 44.22 187 ASP A O 1
ATOM 1489 N N . GLY A 1 188 ? 28.498 -18.989 6.288 1.00 46.38 188 GLY A N 1
ATOM 1490 C CA . GLY A 1 188 ? 29.960 -19.142 6.296 1.00 46.38 188 GLY A CA 1
ATOM 1491 C C . GLY A 1 188 ? 30.571 -19.715 5.005 1.00 46.38 188 GLY A C 1
ATOM 1492 O O . GLY A 1 188 ? 31.725 -20.145 5.008 1.00 46.38 188 GLY A O 1
ATOM 1493 N N . ILE A 1 189 ? 29.821 -19.749 3.898 1.00 46.88 189 ILE A N 1
ATOM 1494 C CA . ILE A 1 189 ? 30.295 -20.263 2.605 1.00 46.88 189 ILE A CA 1
ATOM 1495 C C . ILE A 1 189 ? 30.998 -19.145 1.825 1.00 46.88 189 ILE A C 1
ATOM 1497 O O . ILE A 1 189 ? 30.348 -18.219 1.336 1.00 46.88 189 ILE A O 1
ATOM 1501 N N . ASP A 1 190 ? 32.314 -19.275 1.627 1.00 45.38 190 ASP A N 1
ATOM 1502 C CA . ASP A 1 190 ? 33.116 -18.400 0.759 1.00 45.38 190 ASP A CA 1
ATOM 1503 C C . ASP A 1 190 ? 32.637 -18.468 -0.708 1.00 45.38 190 ASP A C 1
ATOM 1505 O O . ASP A 1 190 ? 33.120 -19.251 -1.531 1.00 45.38 190 ASP A O 1
ATOM 1509 N N . ARG A 1 191 ? 31.662 -17.621 -1.060 1.00 51.00 191 ARG A N 1
ATOM 1510 C CA . ARG A 1 191 ? 31.194 -17.440 -2.442 1.00 51.00 191 ARG A CA 1
ATOM 1511 C C . ARG A 1 191 ? 32.243 -16.669 -3.246 1.00 51.00 191 ARG A C 1
ATOM 1513 O O . ARG A 1 191 ? 32.613 -15.551 -2.876 1.00 51.00 191 ARG A O 1
ATOM 1520 N N . LEU A 1 192 ? 32.676 -17.256 -4.365 1.00 44.91 192 LEU A N 1
ATOM 1521 C CA . LEU A 1 192 ? 33.667 -16.699 -5.290 1.00 44.91 192 LEU A CA 1
ATOM 1522 C C . LEU A 1 192 ? 33.182 -15.352 -5.865 1.00 44.91 192 LEU A C 1
ATOM 1524 O O . LEU A 1 192 ? 32.336 -15.320 -6.754 1.00 44.91 192 LEU A O 1
ATOM 1528 N N . GLY A 1 193 ? 33.717 -14.241 -5.357 1.00 55.47 193 GLY A N 1
ATOM 1529 C CA . GLY A 1 193 ? 33.297 -12.885 -5.721 1.00 55.47 193 GLY A CA 1
ATOM 1530 C C . GLY A 1 193 ? 34.019 -11.813 -4.900 1.00 55.47 193 GLY A C 1
ATOM 1531 O O . GLY A 1 193 ? 34.968 -12.115 -4.176 1.00 55.47 193 GLY A O 1
ATOM 1532 N N . SER A 1 194 ? 33.568 -10.557 -4.988 1.00 55.19 194 SER A N 1
ATOM 1533 C CA . SER A 1 194 ? 34.163 -9.411 -4.273 1.00 55.19 194 SER A CA 1
ATOM 1534 C C . SER A 1 194 ? 34.303 -9.664 -2.760 1.00 55.19 194 SER A C 1
ATOM 1536 O O . SER A 1 194 ? 33.437 -10.334 -2.201 1.00 55.19 194 SER A O 1
ATOM 1538 N N . PRO A 1 195 ? 35.325 -9.130 -2.058 1.00 60.94 195 PRO A N 1
ATOM 1539 C CA . PRO A 1 195 ? 35.516 -9.389 -0.625 1.00 60.94 195 PRO A CA 1
ATOM 1540 C C . PRO A 1 195 ? 34.312 -8.952 0.238 1.00 60.94 195 PRO A C 1
ATOM 1542 O O . PRO A 1 195 ? 33.714 -7.922 -0.078 1.00 60.94 195 PRO A O 1
ATOM 1545 N N . PRO A 1 196 ? 34.009 -9.605 1.380 1.00 60.38 196 PRO A N 1
ATOM 1546 C CA . PRO A 1 196 ? 32.857 -9.248 2.229 1.00 60.38 196 PRO A CA 1
ATOM 1547 C C . PRO A 1 196 ? 32.825 -7.772 2.670 1.00 60.38 196 PRO A C 1
ATOM 1549 O O . PRO A 1 196 ? 31.775 -7.134 2.723 1.00 60.38 196 PRO A O 1
ATOM 1552 N N . LYS A 1 197 ? 34.000 -7.162 2.897 1.00 63.16 197 LYS A N 1
ATOM 1553 C CA . LYS A 1 197 ? 34.117 -5.717 3.186 1.00 63.16 197 LYS A CA 1
ATOM 1554 C C . LYS A 1 197 ? 33.627 -4.823 2.035 1.00 63.16 197 LYS A C 1
ATOM 1556 O O . LYS A 1 197 ? 33.109 -3.744 2.300 1.00 63.16 197 LYS A O 1
ATOM 1561 N N . TYR A 1 198 ? 33.796 -5.253 0.782 1.00 62.19 198 TYR A N 1
ATOM 1562 C CA . TYR A 1 198 ? 33.307 -4.539 -0.404 1.00 62.19 198 TYR A CA 1
ATOM 1563 C C . TYR A 1 198 ? 31.785 -4.639 -0.508 1.00 62.19 198 TYR A C 1
ATOM 1565 O O . TYR A 1 198 ? 31.129 -3.625 -0.720 1.00 62.19 198 TYR A O 1
ATOM 1573 N N . ARG A 1 199 ? 31.229 -5.845 -0.322 1.00 63.06 199 ARG A N 1
ATOM 1574 C CA . ARG A 1 199 ? 29.783 -6.108 -0.408 1.00 63.06 199 ARG A CA 1
ATOM 1575 C C . ARG A 1 199 ? 29.014 -5.303 0.640 1.00 63.06 199 ARG A C 1
ATOM 1577 O O . ARG A 1 199 ? 28.121 -4.542 0.285 1.00 63.06 199 ARG A O 1
ATOM 1584 N N . LYS A 1 200 ? 29.455 -5.342 1.905 1.00 65.38 200 LYS A N 1
ATOM 1585 C CA . LYS A 1 200 ? 28.868 -4.533 2.988 1.00 65.38 200 LYS A CA 1
ATOM 1586 C C . LYS A 1 200 ? 28.961 -3.023 2.739 1.00 65.38 200 LYS A C 1
ATOM 1588 O O . LYS A 1 200 ? 28.012 -2.307 3.032 1.00 65.38 200 LYS A O 1
ATOM 1593 N N . TYR A 1 201 ? 30.073 -2.540 2.175 1.00 67.62 201 TYR A N 1
ATOM 1594 C CA . TYR A 1 201 ? 30.198 -1.133 1.782 1.00 67.62 201 TYR A CA 1
ATOM 1595 C C . TYR A 1 201 ? 29.208 -0.775 0.664 1.00 67.62 201 TYR A C 1
ATOM 1597 O O . TYR A 1 201 ? 28.491 0.208 0.785 1.00 67.62 201 TYR A O 1
ATOM 1605 N N . ALA A 1 202 ? 29.109 -1.597 -0.384 1.00 66.69 202 ALA A N 1
ATOM 1606 C CA . ALA A 1 202 ? 28.191 -1.374 -1.502 1.00 66.69 202 ALA A CA 1
ATOM 1607 C C . ALA A 1 202 ? 26.702 -1.474 -1.108 1.00 66.69 202 ALA A C 1
ATOM 1609 O O . ALA A 1 202 ? 25.872 -0.808 -1.717 1.00 66.69 202 ALA A O 1
ATOM 1610 N N . ALA A 1 203 ? 26.363 -2.256 -0.078 1.00 67.75 203 ALA A N 1
ATOM 1611 C CA . ALA A 1 203 ? 25.012 -2.327 0.479 1.00 67.75 203 ALA A CA 1
ATOM 1612 C C . ALA A 1 203 ? 24.600 -1.046 1.237 1.00 67.75 203 ALA A C 1
ATOM 1614 O O . ALA A 1 203 ? 23.434 -0.654 1.175 1.00 67.75 203 ALA A O 1
ATOM 1615 N N . ASP A 1 204 ? 25.557 -0.400 1.918 1.00 76.88 204 ASP A N 1
ATOM 1616 C CA . ASP A 1 204 ? 25.386 0.877 2.630 1.00 76.88 204 ASP A CA 1
ATOM 1617 C C . ASP A 1 204 ? 25.434 2.110 1.694 1.00 76.88 204 ASP A C 1
ATOM 1619 O O . ASP A 1 204 ? 25.019 3.194 2.102 1.00 76.88 204 ASP A O 1
ATOM 1623 N N . MET A 1 205 ? 25.945 1.975 0.462 1.00 86.06 205 MET A N 1
ATOM 1624 C CA . MET A 1 205 ? 25.988 3.058 -0.534 1.00 86.06 205 MET A CA 1
ATOM 1625 C C . MET A 1 205 ? 24.589 3.428 -1.037 1.00 86.06 205 MET A C 1
ATOM 1627 O O . MET A 1 205 ? 23.692 2.583 -1.127 1.00 86.06 205 MET A O 1
ATOM 1631 N N . SER A 1 206 ? 24.423 4.680 -1.462 1.00 88.50 206 SER A N 1
ATOM 1632 C CA . SER A 1 206 ? 23.238 5.077 -2.218 1.00 88.50 206 SER A CA 1
ATOM 1633 C C . SER A 1 206 ? 23.199 4.387 -3.588 1.00 88.50 206 SER A C 1
ATOM 1635 O O . SER A 1 206 ? 24.237 4.048 -4.171 1.00 88.50 206 SER A O 1
ATOM 1637 N N . ILE A 1 207 ? 22.001 4.181 -4.141 1.00 88.38 207 ILE A N 1
ATOM 1638 C CA . ILE A 1 207 ? 21.859 3.577 -5.470 1.00 88.38 207 ILE A CA 1
ATOM 1639 C C . ILE A 1 207 ? 22.563 4.418 -6.549 1.00 88.38 207 ILE A C 1
ATOM 1641 O O . ILE A 1 207 ? 23.156 3.847 -7.459 1.00 88.38 207 ILE A O 1
ATOM 1645 N N . GLY A 1 208 ? 22.579 5.749 -6.436 1.00 88.50 208 GLY A N 1
ATOM 1646 C CA . GLY A 1 208 ? 23.289 6.632 -7.367 1.00 88.50 208 GLY A CA 1
ATOM 1647 C C . GLY A 1 208 ? 24.790 6.362 -7.407 1.00 88.50 208 GLY A C 1
ATOM 1648 O O . GLY A 1 208 ? 25.339 6.099 -8.477 1.00 88.50 208 GLY A O 1
ATOM 1649 N N . GLU A 1 209 ? 25.436 6.341 -6.240 1.00 89.50 209 GLU A N 1
ATOM 1650 C CA . GLU A 1 209 ? 26.868 6.047 -6.136 1.00 89.50 209 GLU A CA 1
ATOM 1651 C C . GLU A 1 209 ? 27.194 4.617 -6.594 1.00 89.50 209 GLU A C 1
ATOM 1653 O O . GLU A 1 209 ? 28.228 4.399 -7.224 1.00 89.50 209 GLU A O 1
ATOM 1658 N N . TYR A 1 210 ? 26.320 3.640 -6.314 1.00 89.69 210 TYR A N 1
ATOM 1659 C CA . TYR A 1 210 ? 26.463 2.272 -6.826 1.00 89.69 210 TYR A CA 1
ATOM 1660 C C . TYR A 1 210 ? 26.426 2.240 -8.363 1.00 89.69 210 TYR A C 1
ATOM 1662 O O . TYR A 1 210 ? 27.277 1.602 -8.987 1.00 89.69 210 TYR A O 1
ATOM 1670 N N . LEU A 1 211 ? 25.481 2.954 -8.989 1.00 91.88 211 LEU A N 1
ATOM 1671 C CA . LEU A 1 211 ? 25.367 2.995 -10.447 1.00 91.88 211 LEU A CA 1
ATOM 1672 C C . LEU A 1 211 ? 26.591 3.627 -11.113 1.00 91.88 211 LEU A C 1
ATOM 1674 O O . LEU A 1 211 ? 27.105 3.069 -12.087 1.00 91.88 211 LEU A O 1
ATOM 1678 N N . ASP A 1 212 ? 27.055 4.759 -10.583 1.00 91.19 212 ASP A N 1
ATOM 1679 C CA . ASP A 1 212 ? 28.211 5.479 -11.116 1.00 91.19 212 ASP A CA 1
ATOM 1680 C C . ASP A 1 212 ? 29.506 4.667 -10.914 1.00 91.19 212 ASP A C 1
ATOM 1682 O O . ASP A 1 212 ? 30.302 4.537 -11.848 1.00 91.19 212 ASP A O 1
ATOM 1686 N N . ARG A 1 213 ? 29.686 4.032 -9.743 1.00 89.19 213 ARG A N 1
ATOM 1687 C CA . ARG A 1 213 ? 30.830 3.152 -9.431 1.00 89.19 213 ARG A CA 1
ATOM 1688 C C . ARG A 1 213 ? 30.922 1.955 -10.368 1.00 89.19 213 ARG A C 1
ATOM 1690 O O . ARG A 1 213 ? 31.992 1.662 -10.894 1.00 89.19 213 ARG A O 1
ATOM 1697 N N . GLU A 1 214 ? 29.815 1.242 -10.546 1.00 90.25 214 GLU A N 1
ATOM 1698 C CA . GLU A 1 214 ? 29.779 0.020 -11.349 1.00 90.25 214 GLU A CA 1
ATOM 1699 C C . GLU A 1 214 ? 29.688 0.317 -12.859 1.00 90.25 214 GLU A C 1
ATOM 1701 O O . GLU A 1 214 ? 29.703 -0.610 -13.671 1.00 90.25 214 GLU A O 1
ATOM 1706 N N . GLY A 1 215 ? 29.601 1.590 -13.267 1.00 93.56 215 GLY A N 1
ATOM 1707 C CA . GLY A 1 215 ? 29.640 2.019 -14.667 1.00 93.56 215 GLY A CA 1
ATOM 1708 C C . GLY A 1 215 ? 28.334 1.803 -15.440 1.00 93.56 215 GLY A C 1
ATOM 1709 O O . GLY A 1 215 ? 28.362 1.530 -16.644 1.00 93.56 215 GLY A O 1
ATOM 1710 N N . TYR A 1 216 ? 27.180 1.890 -14.775 1.00 95.50 216 TYR A N 1
ATOM 1711 C CA . TYR A 1 216 ? 25.880 1.872 -15.451 1.00 95.50 216 TYR A CA 1
ATOM 1712 C C . TYR A 1 216 ? 25.652 3.169 -16.243 1.00 95.50 216 TYR A C 1
ATOM 1714 O O . TYR A 1 216 ? 26.093 4.250 -15.860 1.00 95.50 216 TYR A O 1
ATOM 1722 N N . SER A 1 217 ? 24.974 3.082 -17.389 1.00 96.12 217 SER A N 1
ATOM 1723 C CA . SER A 1 217 ? 24.751 4.259 -18.233 1.00 96.12 217 SER A CA 1
ATOM 1724 C C . SER A 1 217 ? 23.666 5.193 -17.690 1.00 96.12 217 SER A C 1
ATOM 1726 O O . SER A 1 217 ? 22.663 4.764 -17.122 1.00 96.12 217 SER A O 1
ATOM 1728 N N . GLN A 1 218 ? 23.791 6.484 -18.013 1.00 93.56 218 GLN A N 1
ATOM 1729 C CA . GLN A 1 218 ? 22.723 7.472 -17.798 1.00 93.56 218 GLN A CA 1
ATOM 1730 C C . GLN A 1 218 ? 21.418 7.090 -18.528 1.00 93.56 218 GLN A C 1
ATOM 1732 O O . GLN A 1 218 ? 20.330 7.458 -18.104 1.00 93.56 218 GLN A O 1
ATOM 1737 N N . ALA A 1 219 ? 21.497 6.299 -19.607 1.00 94.25 219 ALA A N 1
ATOM 1738 C CA . ALA A 1 219 ? 20.310 5.743 -20.254 1.00 94.25 219 ALA A CA 1
ATOM 1739 C C . ALA A 1 219 ? 19.597 4.729 -19.346 1.00 94.25 219 ALA A C 1
ATOM 1741 O O . ALA A 1 219 ? 18.404 4.862 -19.121 1.00 94.25 219 ALA A O 1
ATOM 1742 N N . PHE A 1 220 ? 20.315 3.769 -18.758 1.00 94.81 220 PHE A N 1
ATOM 1743 C CA . PHE A 1 220 ? 19.739 2.857 -17.765 1.00 94.81 220 PHE A CA 1
ATOM 1744 C C . PHE A 1 220 ? 19.133 3.602 -16.566 1.00 94.81 220 PHE A C 1
ATOM 1746 O O . PHE A 1 220 ? 17.993 3.344 -16.185 1.00 94.81 220 PHE A O 1
ATOM 1753 N N . ARG A 1 221 ? 19.868 4.568 -16.011 1.00 92.62 221 ARG A N 1
ATOM 1754 C CA . ARG A 1 221 ? 19.419 5.386 -14.880 1.00 92.62 221 ARG A CA 1
ATOM 1755 C C . ARG A 1 221 ? 18.127 6.154 -15.194 1.00 92.62 221 ARG A C 1
ATOM 1757 O O . ARG A 1 221 ? 17.129 5.966 -14.501 1.00 92.62 221 ARG A O 1
ATOM 1764 N N . ASP A 1 222 ? 18.128 6.968 -16.250 1.00 91.44 222 ASP A N 1
ATOM 1765 C CA . ASP A 1 222 ? 17.050 7.929 -16.517 1.00 91.44 222 ASP A CA 1
ATOM 1766 C C . ASP A 1 222 ? 15.884 7.360 -17.348 1.00 91.44 222 ASP A C 1
ATOM 1768 O O . ASP A 1 222 ? 14.775 7.892 -17.292 1.00 91.44 222 ASP A O 1
ATOM 1772 N N . ASP A 1 223 ? 16.119 6.331 -18.171 1.00 92.31 223 ASP A N 1
ATOM 1773 C CA . ASP A 1 223 ? 15.093 5.742 -19.047 1.00 92.31 223 ASP A CA 1
ATOM 1774 C C . ASP A 1 223 ? 14.476 4.448 -18.481 1.00 92.31 223 ASP A C 1
ATOM 1776 O O . ASP A 1 223 ? 13.392 4.064 -18.929 1.00 92.31 223 ASP A O 1
ATOM 1780 N N . TYR A 1 224 ? 15.141 3.778 -17.527 1.00 91.88 224 TYR A N 1
ATOM 1781 C CA . TYR A 1 224 ? 14.662 2.545 -16.886 1.00 91.88 224 TYR A CA 1
ATOM 1782 C C . TYR A 1 224 ? 14.491 2.693 -15.373 1.00 91.88 224 TYR A C 1
ATOM 1784 O O . TYR A 1 224 ? 13.360 2.611 -14.895 1.00 91.88 224 TYR A O 1
ATOM 1792 N N . LEU A 1 225 ? 15.575 2.909 -14.616 1.00 91.19 225 LEU A N 1
ATOM 1793 C CA . LEU A 1 225 ? 15.533 2.717 -13.163 1.00 91.19 225 LEU A CA 1
ATOM 1794 C C . LEU A 1 225 ? 14.700 3.792 -12.460 1.00 91.19 225 LEU A C 1
ATOM 1796 O O . LEU A 1 225 ? 13.786 3.447 -11.718 1.00 91.19 225 LEU A O 1
ATOM 1800 N N . ILE A 1 226 ? 14.955 5.076 -12.731 1.00 89.81 226 ILE A N 1
ATOM 1801 C CA . ILE A 1 226 ? 14.172 6.174 -12.146 1.00 89.81 226 ILE A CA 1
ATOM 1802 C C . ILE A 1 226 ? 12.678 6.045 -12.519 1.00 89.81 226 ILE A C 1
ATOM 1804 O O . ILE A 1 226 ? 11.859 6.055 -11.601 1.00 89.81 226 ILE A O 1
ATOM 1808 N N . PRO A 1 227 ? 12.280 5.851 -13.798 1.00 90.44 227 PRO A N 1
ATOM 1809 C CA . PRO A 1 227 ? 10.877 5.616 -14.153 1.00 90.44 227 PRO A CA 1
ATOM 1810 C C . PRO A 1 227 ? 10.236 4.395 -13.474 1.00 90.44 227 PRO A C 1
ATOM 1812 O O . PRO A 1 227 ? 9.078 4.476 -13.070 1.00 90.44 227 PRO A O 1
ATOM 1815 N N . MET A 1 228 ? 10.965 3.281 -13.333 1.00 89.00 228 MET A N 1
ATOM 1816 C CA . MET A 1 228 ? 10.478 2.072 -12.656 1.00 89.00 228 MET A CA 1
ATOM 1817 C C . MET A 1 228 ? 10.219 2.343 -11.170 1.00 89.00 228 MET A C 1
ATOM 1819 O O . MET A 1 228 ? 9.121 2.102 -10.672 1.00 89.00 228 MET A O 1
ATOM 1823 N N . THR A 1 229 ? 11.209 2.903 -10.476 1.00 86.44 229 THR A N 1
ATOM 1824 C CA . THR A 1 229 ? 11.127 3.251 -9.053 1.00 86.44 229 THR A CA 1
ATOM 1825 C C . THR A 1 229 ? 10.020 4.276 -8.785 1.00 86.44 229 THR A C 1
ATOM 1827 O O . THR A 1 229 ? 9.217 4.089 -7.873 1.00 86.44 229 THR A O 1
ATOM 1830 N N . ALA A 1 230 ? 9.915 5.315 -9.621 1.00 85.88 230 ALA A N 1
ATOM 1831 C CA . ALA A 1 230 ? 8.862 6.328 -9.549 1.00 85.88 230 ALA A CA 1
ATOM 1832 C C . ALA A 1 230 ? 7.456 5.718 -9.687 1.00 85.88 230 ALA A C 1
ATOM 1834 O O . ALA A 1 230 ? 6.574 6.007 -8.876 1.00 85.88 230 ALA A O 1
ATOM 1835 N N . ALA A 1 231 ? 7.261 4.834 -10.673 1.00 85.88 231 ALA A N 1
ATOM 1836 C CA . ALA A 1 231 ? 5.983 4.168 -10.908 1.00 85.88 231 ALA A CA 1
ATOM 1837 C C . ALA A 1 231 ? 5.575 3.249 -9.746 1.00 85.88 231 ALA A C 1
ATOM 1839 O O . ALA A 1 231 ? 4.412 3.250 -9.349 1.00 85.88 231 ALA A O 1
ATOM 1840 N N . VAL A 1 232 ? 6.514 2.482 -9.182 1.00 80.25 232 VAL A N 1
ATOM 1841 C CA . VAL A 1 232 ? 6.191 1.511 -8.125 1.00 80.25 232 VAL A CA 1
ATOM 1842 C C . VAL A 1 232 ? 6.005 2.177 -6.757 1.00 80.25 232 VAL A C 1
ATOM 1844 O O . VAL A 1 232 ? 5.131 1.766 -5.996 1.00 80.25 232 VAL A O 1
ATOM 1847 N N . TRP A 1 233 ? 6.763 3.229 -6.438 1.00 79.50 233 TRP A N 1
ATOM 1848 C CA . TRP A 1 233 ? 6.606 3.975 -5.180 1.00 79.50 233 TRP A CA 1
ATOM 1849 C C . TRP A 1 233 ? 5.614 5.144 -5.275 1.00 79.50 233 TRP A C 1
ATOM 1851 O O . TRP A 1 233 ? 5.515 5.935 -4.341 1.00 79.50 233 TRP A O 1
ATOM 1861 N N . SER A 1 234 ? 4.864 5.256 -6.381 1.00 78.19 234 SER A N 1
ATOM 1862 C CA . SER A 1 234 ? 3.877 6.323 -6.630 1.00 78.19 234 SER A CA 1
ATOM 1863 C C . SER A 1 234 ? 4.421 7.738 -6.373 1.00 78.19 234 SER A C 1
ATOM 1865 O O . SER A 1 234 ? 3.715 8.617 -5.879 1.00 78.19 234 SER A O 1
ATOM 1867 N N . THR A 1 235 ? 5.697 7.957 -6.695 1.00 77.62 235 THR A N 1
ATOM 1868 C CA . THR A 1 235 ? 6.420 9.205 -6.428 1.00 77.62 235 THR A CA 1
ATOM 1869 C C . THR A 1 235 ? 6.870 9.850 -7.735 1.00 77.62 235 THR A C 1
ATOM 1871 O O . THR A 1 235 ? 6.987 9.185 -8.765 1.00 77.62 235 THR A O 1
ATOM 1874 N N . SER A 1 236 ? 7.103 11.160 -7.733 1.00 75.44 236 SER A N 1
ATOM 1875 C CA . SER A 1 236 ? 7.566 11.849 -8.938 1.00 75.44 236 SER A CA 1
ATOM 1876 C C . SER A 1 236 ? 9.037 11.490 -9.240 1.00 75.44 236 SER A C 1
ATOM 1878 O O . SER A 1 236 ? 9.789 11.208 -8.308 1.00 75.44 236 SER A O 1
ATOM 1880 N N . PRO A 1 237 ? 9.491 11.466 -10.511 1.00 73.94 237 PRO A N 1
ATOM 1881 C CA . PRO A 1 237 ? 10.859 11.050 -10.860 1.00 73.94 237 PRO A CA 1
ATOM 1882 C C . PRO A 1 237 ? 11.985 11.842 -10.176 1.00 73.94 237 PRO A C 1
ATOM 1884 O O . PRO A 1 237 ? 13.060 11.302 -9.952 1.00 73.94 237 PRO A O 1
ATOM 1887 N N . ASP A 1 238 ? 11.734 13.102 -9.821 1.00 72.88 238 ASP A N 1
ATOM 1888 C CA . ASP A 1 238 ? 12.607 13.967 -9.013 1.00 72.88 238 ASP A CA 1
ATOM 1889 C C . ASP A 1 238 ? 12.682 13.553 -7.531 1.00 72.88 238 ASP A C 1
ATOM 1891 O O . ASP A 1 238 ? 13.684 13.809 -6.871 1.00 72.88 238 ASP A O 1
ATOM 1895 N N . LYS A 1 239 ? 11.642 12.883 -7.018 1.00 62.31 239 LYS A N 1
ATOM 1896 C CA . LYS A 1 239 ? 11.548 12.338 -5.653 1.00 62.31 239 LYS A CA 1
ATOM 1897 C C . LYS A 1 239 ? 11.852 10.843 -5.566 1.00 62.31 239 LYS A C 1
ATOM 1899 O O . LYS A 1 239 ? 12.011 10.321 -4.463 1.00 62.31 239 LYS A O 1
ATOM 1904 N N . ALA A 1 240 ? 11.952 10.145 -6.697 1.00 67.12 240 ALA A N 1
ATOM 1905 C CA . ALA A 1 240 ? 12.544 8.814 -6.792 1.00 67.12 240 ALA A CA 1
ATOM 1906 C C . ALA A 1 240 ? 14.068 8.936 -6.614 1.00 67.12 240 ALA A C 1
ATOM 1908 O O . ALA A 1 240 ? 14.839 8.745 -7.554 1.00 67.12 240 ALA A O 1
ATOM 1909 N N . SER A 1 241 ? 14.480 9.349 -5.410 1.00 65.38 241 SER A N 1
ATOM 1910 C CA . SER A 1 241 ? 15.850 9.763 -5.134 1.00 65.38 241 SER A CA 1
ATOM 1911 C C . SER A 1 241 ? 16.832 8.625 -5.387 1.00 65.38 241 SER A C 1
ATOM 1913 O O . SER A 1 241 ? 16.577 7.465 -5.065 1.00 65.38 241 SER A O 1
ATOM 1915 N N . LEU A 1 242 ? 17.997 8.963 -5.929 1.00 74.56 242 LEU A N 1
ATOM 1916 C CA . LEU A 1 242 ? 19.103 8.019 -6.013 1.00 74.56 242 LEU A CA 1
ATOM 1917 C C . LEU A 1 242 ? 19.896 7.923 -4.699 1.00 74.56 242 LEU A C 1
ATOM 1919 O O . LEU A 1 242 ? 20.863 7.173 -4.641 1.00 74.56 242 LEU A O 1
ATOM 1923 N N . GLU A 1 243 ? 19.475 8.639 -3.653 1.00 77.81 243 GLU A N 1
ATOM 1924 C CA . GLU A 1 243 ? 20.071 8.630 -2.310 1.00 77.81 243 GLU A CA 1
ATOM 1925 C C . GLU A 1 243 ? 19.638 7.409 -1.475 1.00 77.81 243 GLU A C 1
ATOM 1927 O O . GLU A 1 243 ? 20.268 7.106 -0.464 1.00 77.81 243 GLU A O 1
ATOM 1932 N N . PHE A 1 244 ? 18.587 6.679 -1.879 1.00 78.88 244 PHE A N 1
ATOM 1933 C CA . PHE A 1 244 ? 18.158 5.472 -1.162 1.00 78.88 244 PHE A CA 1
ATOM 1934 C C . PHE A 1 244 ? 19.257 4.391 -1.165 1.00 78.88 244 PHE A C 1
ATOM 1936 O O . PHE A 1 244 ? 19.888 4.187 -2.208 1.00 78.88 244 PHE A O 1
ATOM 1943 N N . PRO A 1 245 ? 19.452 3.643 -0.058 1.00 85.06 245 PRO A N 1
ATOM 1944 C CA . PRO A 1 245 ? 20.434 2.563 0.002 1.00 85.06 245 PRO A CA 1
ATOM 1945 C C . PRO A 1 245 ? 20.216 1.520 -1.098 1.00 85.06 245 PRO A C 1
ATOM 1947 O O . PRO A 1 245 ? 19.101 1.015 -1.282 1.00 85.06 245 PRO A O 1
ATOM 1950 N N . ALA A 1 246 ? 21.289 1.168 -1.810 1.00 84.75 246 ALA A N 1
ATOM 1951 C CA . ALA A 1 246 ? 21.238 0.274 -2.963 1.00 84.75 246 ALA A CA 1
ATOM 1952 C C . ALA A 1 246 ? 20.635 -1.094 -2.602 1.00 84.75 246 ALA A C 1
ATOM 1954 O O . ALA A 1 246 ? 19.757 -1.590 -3.311 1.00 84.75 246 ALA A O 1
ATOM 1955 N N . ALA A 1 247 ? 21.023 -1.664 -1.453 1.00 83.88 247 ALA A N 1
ATOM 1956 C CA . ALA A 1 247 ? 20.484 -2.935 -0.972 1.00 83.88 247 ALA A CA 1
ATOM 1957 C C . ALA A 1 247 ? 18.965 -2.890 -0.715 1.00 83.88 247 ALA A C 1
ATOM 1959 O O . ALA A 1 247 ? 18.273 -3.869 -0.987 1.00 83.88 247 ALA A O 1
ATOM 1960 N N . THR A 1 248 ? 18.416 -1.765 -0.243 1.00 81.75 248 THR A N 1
ATOM 1961 C CA . THR A 1 248 ? 16.971 -1.623 0.003 1.00 81.75 248 THR A CA 1
ATOM 1962 C C . THR A 1 248 ? 16.182 -1.645 -1.304 1.00 81.75 248 THR A C 1
ATOM 1964 O O . THR A 1 248 ? 15.219 -2.405 -1.417 1.00 81.75 248 THR A O 1
ATOM 1967 N N . LEU A 1 249 ? 16.612 -0.881 -2.318 1.00 84.69 249 LEU A N 1
ATOM 1968 C CA . LEU A 1 249 ? 15.966 -0.899 -3.636 1.00 84.69 249 LEU A CA 1
ATOM 1969 C C . LEU A 1 249 ? 16.086 -2.277 -4.298 1.00 84.69 249 LEU A C 1
ATOM 1971 O O . LEU A 1 249 ? 15.105 -2.798 -4.823 1.00 84.69 249 LEU A O 1
ATOM 1975 N N . VAL A 1 250 ? 17.267 -2.893 -4.253 1.00 85.56 250 VAL A N 1
ATOM 1976 C CA . VAL A 1 250 ? 17.504 -4.197 -4.884 1.00 85.56 250 VAL A CA 1
ATOM 1977 C C . VAL A 1 250 ? 16.702 -5.302 -4.200 1.00 85.56 250 VAL A C 1
ATOM 1979 O O . VAL A 1 250 ? 16.049 -6.079 -4.894 1.00 85.56 250 VAL A O 1
ATOM 1982 N N . ARG A 1 251 ? 16.638 -5.334 -2.862 1.00 82.50 251 ARG A N 1
ATOM 1983 C CA . ARG A 1 251 ? 15.769 -6.268 -2.125 1.00 82.50 251 ARG A CA 1
ATOM 1984 C C . ARG A 1 251 ? 14.299 -6.038 -2.445 1.00 82.50 251 ARG A C 1
ATOM 1986 O O . ARG A 1 251 ? 13.558 -6.996 -2.640 1.00 82.50 251 ARG A O 1
ATOM 1993 N N . PHE A 1 252 ? 13.875 -4.780 -2.547 1.00 81.56 252 PHE A N 1
ATOM 1994 C CA . PHE A 1 252 ? 12.519 -4.444 -2.962 1.00 81.56 252 PHE A CA 1
ATOM 1995 C C . PHE A 1 252 ? 12.215 -5.001 -4.365 1.00 81.56 252 PHE A C 1
ATOM 1997 O O . PHE A 1 252 ? 11.215 -5.699 -4.541 1.00 81.56 252 PHE A O 1
ATOM 2004 N N . MET A 1 253 ? 13.089 -4.764 -5.347 1.00 83.19 253 MET A N 1
ATOM 2005 C CA . MET A 1 253 ? 12.919 -5.263 -6.716 1.00 83.19 253 MET A CA 1
ATOM 2006 C C . MET A 1 253 ? 13.016 -6.796 -6.808 1.00 83.19 253 MET A C 1
ATOM 2008 O O . MET A 1 253 ? 12.313 -7.396 -7.622 1.00 83.19 253 MET A O 1
ATOM 2012 N N . TRP A 1 254 ? 13.836 -7.441 -5.974 1.00 79.75 254 TRP A N 1
ATOM 2013 C CA . TRP A 1 254 ? 13.913 -8.900 -5.853 1.00 79.75 254 TRP A CA 1
ATOM 2014 C C . TRP A 1 254 ? 12.606 -9.488 -5.320 1.00 79.75 254 TRP A C 1
ATOM 2016 O O . TRP A 1 254 ? 11.981 -10.308 -5.992 1.00 79.75 254 TRP A O 1
ATOM 2026 N N . ASN A 1 255 ? 12.149 -8.997 -4.163 1.00 74.62 255 ASN A N 1
ATOM 2027 C CA . ASN A 1 255 ? 10.938 -9.468 -3.493 1.00 74.62 255 ASN A CA 1
ATOM 2028 C C . ASN A 1 255 ? 9.694 -9.314 -4.380 1.00 74.62 255 ASN A C 1
ATOM 2030 O O . ASN A 1 255 ? 8.816 -10.164 -4.338 1.00 74.62 255 ASN A O 1
ATOM 2034 N N . HIS A 1 256 ? 9.627 -8.274 -5.219 1.00 73.38 256 HIS A N 1
ATOM 2035 C CA . HIS A 1 256 ? 8.518 -8.045 -6.157 1.00 73.38 256 HIS A CA 1
ATOM 2036 C C . HIS A 1 256 ? 8.733 -8.683 -7.547 1.00 73.38 256 HIS A C 1
ATOM 2038 O O . HIS A 1 256 ? 7.992 -8.386 -8.483 1.00 73.38 256 HIS A O 1
ATOM 2044 N N . HIS A 1 257 ? 9.739 -9.553 -7.704 1.00 73.19 257 HIS A N 1
ATOM 2045 C CA . HIS A 1 257 ? 10.094 -10.243 -8.954 1.00 73.19 257 HIS A CA 1
ATOM 2046 C C . HIS A 1 257 ? 10.377 -9.316 -10.160 1.00 73.19 257 HIS A C 1
ATOM 2048 O O . HIS A 1 257 ? 10.265 -9.725 -11.320 1.00 73.19 257 HIS A O 1
ATOM 2054 N N . LEU A 1 258 ? 10.796 -8.073 -9.897 1.00 76.44 258 LEU A N 1
ATOM 2055 C CA . LEU A 1 258 ? 11.148 -7.073 -10.911 1.00 76.44 258 LEU A CA 1
ATOM 2056 C C . LEU A 1 258 ? 12.551 -7.303 -11.504 1.00 76.44 258 LEU A C 1
ATOM 2058 O O . LEU A 1 258 ? 12.785 -6.942 -12.656 1.00 76.44 258 LEU A O 1
ATOM 2062 N N . LEU A 1 259 ? 13.451 -7.973 -10.771 1.00 69.56 259 LEU A N 1
ATOM 2063 C CA . LEU A 1 259 ? 14.805 -8.337 -11.232 1.00 69.56 259 LEU A CA 1
ATOM 2064 C C . LEU A 1 259 ? 14.849 -9.578 -12.145 1.00 69.56 259 LEU A C 1
ATOM 2066 O O . LEU A 1 259 ? 15.890 -10.212 -12.272 1.00 69.56 259 LEU A O 1
ATOM 2070 N N . SER A 1 260 ? 13.741 -9.961 -12.792 1.00 61.56 260 SER A N 1
ATOM 2071 C CA . SER A 1 260 ? 13.720 -11.133 -13.678 1.00 61.56 260 SER A CA 1
ATOM 2072 C C . SER A 1 260 ? 13.305 -10.819 -15.114 1.00 61.56 260 SER A C 1
ATOM 2074 O O . SER A 1 260 ? 12.208 -10.319 -15.389 1.00 61.56 260 SER A O 1
ATOM 2076 N N . THR A 1 261 ? 14.201 -11.173 -16.037 1.00 54.94 261 THR A N 1
ATOM 2077 C CA . THR A 1 261 ? 14.009 -11.193 -17.497 1.00 54.94 261 THR A CA 1
ATOM 2078 C C . THR A 1 261 ? 13.786 -12.599 -18.060 1.00 54.94 261 THR A C 1
ATOM 2080 O O . THR A 1 261 ? 13.413 -12.713 -19.223 1.00 54.94 261 THR A O 1
ATOM 2083 N N . LEU A 1 262 ? 14.025 -13.658 -17.272 1.00 49.38 262 LEU A N 1
ATOM 2084 C CA . LEU A 1 262 ? 14.077 -15.049 -17.756 1.00 49.38 262 LEU A CA 1
ATOM 2085 C C . LEU A 1 262 ? 13.224 -16.044 -16.954 1.00 49.38 262 LEU A C 1
ATOM 2087 O O . LEU A 1 262 ? 12.873 -17.092 -17.490 1.00 49.38 262 LEU A O 1
ATOM 2091 N N . ALA A 1 263 ? 12.886 -15.757 -15.692 1.00 53.88 263 ALA A N 1
ATOM 2092 C CA . ALA A 1 263 ? 12.027 -16.640 -14.903 1.00 53.88 263 ALA A CA 1
ATOM 2093 C C . ALA A 1 263 ? 10.543 -16.358 -15.179 1.00 53.88 263 ALA A C 1
ATOM 2095 O O . ALA A 1 263 ? 10.153 -15.219 -15.448 1.00 53.88 263 ALA A O 1
ATOM 2096 N N . ALA A 1 264 ? 9.705 -17.389 -15.051 1.00 59.06 264 ALA A N 1
ATOM 2097 C CA . ALA A 1 264 ? 8.257 -17.221 -15.068 1.00 59.06 264 ALA A CA 1
ATOM 2098 C C . ALA A 1 264 ? 7.838 -16.294 -13.916 1.00 59.06 264 ALA A C 1
ATOM 2100 O O . ALA A 1 264 ? 8.057 -16.606 -12.744 1.00 59.06 264 ALA A O 1
ATOM 2101 N N . ARG A 1 265 ? 7.256 -15.138 -14.248 1.00 69.62 265 ARG A N 1
ATOM 2102 C CA . ARG A 1 265 ? 6.705 -14.218 -13.247 1.00 69.62 265 ARG A CA 1
ATOM 2103 C C . ARG A 1 265 ? 5.435 -14.833 -12.648 1.00 69.62 265 ARG A C 1
ATOM 2105 O O . ARG A 1 265 ? 4.671 -15.440 -13.402 1.00 69.62 265 ARG A O 1
ATOM 2112 N N . PRO A 1 266 ? 5.183 -14.685 -11.334 1.00 78.44 266 PRO A N 1
ATOM 2113 C CA . PRO A 1 266 ? 3.907 -15.095 -10.761 1.00 78.44 266 PRO A CA 1
ATOM 2114 C C . PRO A 1 266 ? 2.762 -14.332 -11.448 1.00 78.44 266 PRO A C 1
ATOM 2116 O O . PRO A 1 266 ? 2.949 -13.159 -11.794 1.00 78.44 266 PRO A O 1
ATOM 2119 N N . PRO A 1 267 ? 1.587 -14.955 -11.655 1.00 85.56 267 PRO A N 1
ATOM 2120 C CA . PRO A 1 267 ? 0.437 -14.258 -12.210 1.00 85.56 267 PRO A CA 1
ATOM 2121 C C . PRO A 1 267 ? 0.056 -13.080 -11.311 1.00 85.56 267 PRO A C 1
ATOM 2123 O O . PRO A 1 267 ? -0.021 -13.202 -10.081 1.00 85.56 267 PRO A O 1
ATOM 2126 N N . TRP A 1 268 ? -0.178 -11.934 -11.947 1.00 91.00 268 TRP A N 1
ATOM 2127 C CA . TRP A 1 268 ? -0.774 -10.779 -11.296 1.00 91.00 268 TRP A CA 1
ATOM 2128 C C . TRP A 1 268 ? -2.282 -10.979 -11.220 1.00 91.00 268 TRP A C 1
ATOM 2130 O O . TRP A 1 268 ? -2.909 -11.491 -12.145 1.00 91.00 268 TRP A O 1
ATOM 2140 N N . LEU A 1 269 ? -2.855 -10.572 -10.097 1.00 95.19 269 LEU A N 1
ATOM 2141 C CA . LEU A 1 269 ? -4.255 -10.733 -9.754 1.00 95.19 269 LEU A CA 1
ATOM 2142 C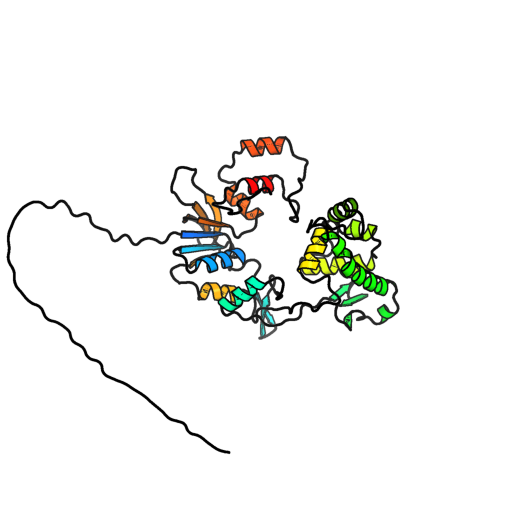 C . LEU A 1 269 ? -4.844 -9.381 -9.330 1.00 95.19 269 LEU A C 1
ATOM 2144 O O . LEU A 1 269 ? -4.152 -8.552 -8.737 1.00 95.19 269 LEU A O 1
ATOM 2148 N N . THR A 1 270 ? -6.132 -9.171 -9.581 1.00 95.81 270 THR A N 1
ATOM 2149 C CA . THR A 1 270 ? -6.903 -8.013 -9.096 1.00 95.81 270 THR A CA 1
ATOM 2150 C C . THR A 1 270 ? -8.280 -8.452 -8.595 1.00 95.81 270 THR A C 1
ATOM 2152 O O . THR A 1 270 ? -8.712 -9.577 -8.853 1.00 95.81 270 THR A O 1
ATOM 2155 N N . ILE A 1 271 ? -8.976 -7.588 -7.855 1.00 96.75 271 ILE A N 1
ATOM 2156 C CA . ILE A 1 271 ? -10.314 -7.875 -7.326 1.00 96.75 271 ILE A CA 1
ATOM 2157 C C . ILE A 1 271 ? -11.358 -7.341 -8.323 1.00 96.75 271 ILE A C 1
ATOM 2159 O O . ILE A 1 271 ? -11.459 -6.125 -8.510 1.00 96.75 271 ILE A O 1
ATOM 2163 N N . PRO A 1 272 ? -12.159 -8.207 -8.974 1.00 94.69 272 PRO A N 1
ATOM 2164 C CA . PRO A 1 272 ? -13.125 -7.768 -9.977 1.00 94.69 272 PRO A CA 1
ATOM 2165 C C . PRO A 1 272 ? -14.217 -6.912 -9.324 1.00 94.69 272 PRO A C 1
ATOM 2167 O O . PRO A 1 272 ? -14.903 -7.357 -8.405 1.00 94.69 272 PRO A O 1
ATOM 2170 N N . GLY A 1 273 ? -14.386 -5.679 -9.806 1.00 93.38 273 GLY A N 1
ATOM 2171 C CA . GLY A 1 273 ? -15.302 -4.697 -9.213 1.00 93.38 273 GLY A CA 1
ATOM 2172 C C . GLY A 1 273 ? -14.693 -3.832 -8.100 1.00 93.38 273 GLY A C 1
ATOM 2173 O O . GLY A 1 273 ? -15.436 -3.095 -7.456 1.00 93.38 273 GLY A O 1
ATOM 2174 N N . GLY A 1 274 ? -13.374 -3.897 -7.893 1.00 95.50 274 GLY A N 1
ATOM 2175 C CA . GLY A 1 274 ? -12.627 -3.029 -6.984 1.00 95.50 274 GLY A CA 1
ATOM 2176 C C . GLY A 1 274 ? -12.390 -3.624 -5.596 1.00 95.50 274 GLY A C 1
ATOM 2177 O O . GLY A 1 274 ? -13.177 -4.417 -5.070 1.00 95.50 274 GLY A O 1
ATOM 2178 N N . SER A 1 275 ? -11.280 -3.223 -4.987 1.00 95.38 275 SER A N 1
ATOM 2179 C CA . SER A 1 275 ? -10.748 -3.793 -3.750 1.00 95.38 275 SER A CA 1
ATOM 2180 C C . SER A 1 275 ? -11.601 -3.501 -2.511 1.00 95.38 275 SER A C 1
ATOM 2182 O O . SER A 1 275 ? -11.541 -4.264 -1.550 1.00 95.38 275 SER A O 1
ATOM 2184 N N . GLN A 1 276 ? -12.481 -2.493 -2.547 1.00 95.44 276 GLN A N 1
ATOM 2185 C CA . GLN A 1 276 ? -13.516 -2.258 -1.528 1.00 95.44 276 GLN A CA 1
ATOM 2186 C C . GLN A 1 276 ? -14.331 -3.528 -1.204 1.00 95.44 276 GLN A C 1
ATOM 2188 O O . GLN A 1 276 ? -14.725 -3.735 -0.058 1.00 95.44 276 GLN A O 1
ATOM 2193 N N . ARG A 1 277 ? -14.510 -4.438 -2.173 1.00 96.31 277 ARG A N 1
ATOM 2194 C CA . ARG A 1 277 ? -15.300 -5.669 -2.004 1.00 96.31 277 ARG A CA 1
ATOM 2195 C C . ARG A 1 277 ? -14.831 -6.577 -0.865 1.00 96.31 277 ARG A C 1
ATOM 2197 O O . ARG A 1 277 ? -15.673 -7.235 -0.260 1.00 96.31 277 ARG A O 1
ATOM 2204 N N . TYR A 1 278 ? -13.532 -6.628 -0.541 1.00 95.69 278 TYR A N 1
ATOM 2205 C CA . TYR A 1 278 ? -13.082 -7.439 0.602 1.00 95.69 278 TYR A CA 1
ATOM 2206 C C . TYR A 1 278 ? -13.460 -6.794 1.942 1.00 95.69 278 TYR A C 1
ATOM 2208 O O . TYR A 1 278 ? -13.725 -7.504 2.908 1.00 95.69 278 TYR A O 1
ATOM 2216 N N . ILE A 1 279 ? -13.531 -5.461 2.002 1.00 96.50 279 ILE A N 1
ATOM 2217 C CA . ILE A 1 279 ? -13.993 -4.716 3.180 1.00 96.50 279 ILE A CA 1
ATOM 2218 C C . ILE A 1 279 ? -15.479 -4.997 3.395 1.00 96.50 279 ILE A C 1
ATOM 2220 O O . ILE A 1 279 ? -15.891 -5.362 4.496 1.00 96.50 279 ILE A O 1
ATOM 2224 N N . ASP A 1 280 ? -16.266 -4.902 2.323 1.00 96.19 280 ASP A N 1
ATOM 2225 C CA . ASP A 1 280 ? -17.701 -5.186 2.345 1.00 96.19 280 ASP A CA 1
ATOM 2226 C C . ASP A 1 280 ? -17.969 -6.640 2.778 1.00 96.19 280 ASP A C 1
ATOM 2228 O O . ASP A 1 280 ? -18.893 -6.902 3.551 1.00 96.19 280 ASP A O 1
ATOM 2232 N N . ALA A 1 281 ? -17.125 -7.587 2.350 1.00 96.31 281 ALA A N 1
ATOM 2233 C CA . ALA A 1 281 ? -17.180 -8.982 2.779 1.00 96.31 281 ALA A CA 1
ATOM 2234 C C . ALA A 1 281 ? -16.875 -9.156 4.282 1.00 96.31 281 ALA A C 1
ATOM 2236 O O . ALA A 1 281 ? -17.650 -9.817 4.972 1.00 96.31 281 ALA A O 1
ATOM 2237 N N . ILE A 1 282 ? -15.825 -8.513 4.822 1.00 95.25 282 ILE A N 1
ATOM 2238 C CA . ILE A 1 282 ? -15.530 -8.530 6.272 1.00 95.25 282 ILE A CA 1
ATOM 2239 C C . ILE A 1 282 ? -16.723 -7.999 7.074 1.00 95.25 282 ILE A C 1
ATOM 2241 O O . ILE A 1 282 ? -17.154 -8.639 8.031 1.00 95.25 282 ILE A O 1
ATOM 2245 N N . VAL A 1 283 ? -17.250 -6.830 6.695 1.00 95.81 283 VAL A N 1
ATOM 2246 C CA . VAL A 1 283 ? -18.313 -6.147 7.449 1.00 95.81 283 VAL A CA 1
ATOM 2247 C C . VAL A 1 283 ? -19.635 -6.914 7.369 1.00 95.81 283 VAL A C 1
ATOM 2249 O O . VAL A 1 283 ? -20.322 -7.050 8.378 1.00 95.81 283 VAL A O 1
ATOM 2252 N N . SER A 1 284 ? -19.992 -7.454 6.200 1.00 94.94 284 SER A N 1
ATOM 2253 C CA . SER A 1 284 ? -21.252 -8.193 6.013 1.00 94.94 284 SER A CA 1
ATOM 2254 C C . SER A 1 284 ? -21.273 -9.578 6.668 1.00 94.94 284 SER A C 1
ATOM 2256 O O . SER A 1 284 ? -22.347 -10.046 7.045 1.00 94.94 284 SER A O 1
ATOM 2258 N N . GLN A 1 285 ? -20.113 -10.223 6.827 1.00 93.56 285 GLN A N 1
ATOM 2259 C CA . GLN A 1 285 ? -19.980 -11.539 7.465 1.00 93.56 285 GLN A CA 1
ATOM 2260 C C . GLN A 1 285 ? -19.747 -11.458 8.982 1.00 93.56 285 GLN A C 1
ATOM 2262 O O . GLN A 1 285 ? -19.780 -12.483 9.665 1.00 93.56 285 GLN A O 1
ATOM 2267 N N . TYR A 1 286 ? -19.520 -10.261 9.527 1.00 95.06 286 TYR A N 1
ATOM 2268 C CA . TYR A 1 286 ? -19.297 -10.085 10.957 1.00 95.06 286 TYR A CA 1
ATOM 2269 C C . TYR A 1 286 ? -20.581 -10.318 11.774 1.00 95.06 286 TYR A C 1
ATOM 2271 O O . TYR A 1 286 ? -21.656 -9.860 11.371 1.00 95.06 286 TYR A O 1
ATOM 2279 N N . PRO A 1 287 ? -20.513 -10.965 12.955 1.00 92.62 287 PRO A N 1
ATOM 2280 C CA . PRO A 1 287 ? -21.655 -11.030 13.863 1.00 92.62 287 PRO A CA 1
ATOM 2281 C C . PRO A 1 287 ? -22.163 -9.627 14.235 1.00 92.62 287 PRO A C 1
ATOM 2283 O O . PRO A 1 287 ? -21.404 -8.792 14.726 1.00 92.62 287 PRO A O 1
ATOM 2286 N N . LYS A 1 288 ? -23.459 -9.375 14.000 1.00 85.56 288 LYS A N 1
ATOM 2287 C CA . LYS A 1 288 ? -24.074 -8.034 14.079 1.00 85.56 288 LYS A CA 1
ATOM 2288 C C . LYS A 1 288 ? -23.895 -7.346 15.433 1.00 85.56 288 LYS A C 1
ATOM 2290 O O . LYS A 1 288 ? -23.649 -6.148 15.471 1.00 85.56 288 LYS A O 1
ATOM 2295 N N . ASP A 1 289 ? -23.949 -8.116 16.516 1.00 89.69 289 ASP A N 1
ATOM 2296 C CA . ASP A 1 289 ? -23.866 -7.625 17.899 1.00 89.69 289 ASP A CA 1
ATOM 2297 C C . ASP A 1 289 ? -22.426 -7.703 18.453 1.00 89.69 289 ASP A C 1
ATOM 2299 O O . ASP A 1 289 ? -22.207 -8.018 19.627 1.00 89.69 289 ASP A O 1
ATOM 2303 N N . LYS A 1 290 ? -21.427 -7.553 17.570 1.00 94.88 290 LYS A N 1
ATOM 2304 C CA . LYS A 1 290 ? -19.996 -7.615 17.909 1.00 94.88 290 LYS A CA 1
ATOM 2305 C C . LYS A 1 290 ? -19.111 -6.584 17.210 1.00 94.88 290 LYS A C 1
ATOM 2307 O O . LYS A 1 290 ? -17.976 -6.432 17.651 1.00 94.88 290 LYS A O 1
ATOM 2312 N N . LEU A 1 291 ? -19.551 -5.938 16.127 1.00 96.38 291 LEU A N 1
ATOM 2313 C CA . LEU A 1 291 ? -18.731 -4.977 15.379 1.00 96.38 291 LEU A CA 1
ATOM 2314 C C . LEU A 1 291 ? -19.367 -3.591 15.381 1.00 96.38 291 LEU A C 1
ATOM 2316 O O . LEU A 1 291 ? -20.419 -3.367 14.786 1.00 96.38 291 LEU A O 1
ATOM 2320 N N . HIS A 1 292 ? -18.668 -2.650 16.004 1.00 96.94 292 HIS A N 1
ATOM 2321 C CA . HIS A 1 292 ? -19.097 -1.272 16.178 1.00 96.94 292 HIS A CA 1
ATOM 2322 C C . HIS A 1 292 ? -18.155 -0.375 15.376 1.00 96.94 292 HIS A C 1
ATOM 2324 O O . HIS A 1 292 ? -16.955 -0.318 15.635 1.00 96.94 292 HIS A O 1
ATOM 2330 N N . ILE A 1 293 ? -18.690 0.289 14.352 1.00 97.50 293 ILE A N 1
ATOM 2331 C CA . ILE A 1 293 ? -17.895 1.036 13.373 1.00 97.50 293 ILE A CA 1
ATOM 2332 C C . ILE A 1 293 ? -18.135 2.532 13.564 1.00 97.50 293 ILE A C 1
ATOM 2334 O O . ILE A 1 293 ? -19.224 3.043 13.301 1.00 97.50 293 ILE A O 1
ATOM 2338 N N . HIS A 1 294 ? -17.089 3.236 13.981 1.00 97.62 294 HIS A N 1
ATOM 2339 C CA . HIS A 1 294 ? -17.103 4.654 14.321 1.00 97.62 294 HIS A CA 1
ATOM 2340 C C . HIS A 1 294 ? -16.361 5.439 13.235 1.00 97.62 294 HIS A C 1
ATOM 2342 O O . HIS A 1 294 ? -15.178 5.737 13.369 1.00 97.62 294 HIS A O 1
ATOM 2348 N N . THR A 1 295 ? -17.047 5.727 12.123 1.00 98.00 295 THR A N 1
ATOM 2349 C CA . THR A 1 295 ? -16.507 6.575 11.041 1.00 98.00 295 THR A CA 1
ATOM 2350 C C . THR A 1 295 ? -16.665 8.060 11.356 1.00 98.00 295 THR A C 1
ATOM 2352 O O . THR A 1 295 ? -17.658 8.465 11.971 1.00 98.00 295 THR A O 1
ATOM 2355 N N . SER A 1 296 ? -15.747 8.886 10.855 1.00 97.75 296 SER A N 1
ATOM 2356 C CA . SER A 1 296 ? -15.604 10.304 11.215 1.00 97.75 296 SER A CA 1
ATOM 2357 C C . SER A 1 296 ? -15.310 10.515 12.706 1.00 97.75 296 SER A C 1
ATOM 2359 O O . SER A 1 296 ? -15.714 11.527 13.281 1.00 97.75 296 SER A O 1
ATOM 2361 N N . CYS A 1 297 ? -14.618 9.549 13.318 1.00 97.44 297 CYS A N 1
ATOM 2362 C CA . CYS A 1 297 ? -14.197 9.562 14.712 1.00 97.44 297 CYS A CA 1
ATOM 2363 C C . CYS A 1 297 ? -12.669 9.485 14.782 1.00 97.44 297 CYS A C 1
ATOM 2365 O O . CYS A 1 297 ? -12.075 8.416 14.647 1.00 97.44 297 CYS A O 1
ATOM 2367 N N . GLU A 1 298 ? -12.031 10.632 14.993 1.00 95.50 298 GLU A N 1
ATOM 2368 C CA . GLU A 1 298 ? -10.583 10.723 15.171 1.00 95.50 298 GLU A CA 1
ATOM 2369 C C . GLU A 1 298 ? -10.226 10.408 16.623 1.00 95.50 298 GLU A C 1
ATOM 2371 O O . GLU A 1 298 ? -10.629 11.137 17.529 1.00 95.50 298 GLU A O 1
ATOM 2376 N N . VAL A 1 299 ? -9.480 9.328 16.868 1.00 95.31 299 VAL A N 1
ATOM 2377 C CA . VAL A 1 299 ? -8.942 9.055 18.209 1.00 95.31 299 VAL A CA 1
ATOM 2378 C C . VAL A 1 299 ? -7.980 10.182 18.578 1.00 95.31 299 VAL A C 1
ATOM 2380 O O . VAL A 1 299 ? -7.131 10.560 17.782 1.00 95.31 299 VAL A O 1
ATOM 2383 N N . ALA A 1 300 ? -8.147 10.744 19.773 1.00 90.19 300 ALA A N 1
ATOM 2384 C CA . ALA A 1 300 ? -7.437 11.935 20.235 1.00 90.19 300 ALA A CA 1
ATOM 2385 C C . ALA A 1 300 ? -6.542 11.672 21.457 1.00 90.19 300 ALA A C 1
ATOM 2387 O O . ALA A 1 300 ? -5.744 12.535 21.830 1.00 90.19 300 ALA A O 1
ATOM 2388 N N . ASN A 1 301 ? -6.724 10.528 22.131 1.00 87.62 301 ASN A N 1
ATOM 2389 C CA . ASN A 1 301 ? -5.948 10.122 23.303 1.00 87.62 301 ASN A CA 1
ATOM 2390 C C . ASN A 1 301 ? -6.147 8.628 23.608 1.00 87.62 301 ASN A C 1
ATOM 2392 O O . ASN A 1 301 ? -7.269 8.125 23.479 1.00 87.62 301 ASN A O 1
ATOM 2396 N N . ILE A 1 302 ? -5.097 7.944 24.070 1.00 90.00 302 ILE A N 1
ATOM 2397 C CA . ILE A 1 302 ? -5.156 6.546 24.523 1.00 90.00 302 ILE A CA 1
ATOM 2398 C C . ILE A 1 302 ? -4.426 6.427 25.863 1.00 90.00 302 ILE A C 1
ATOM 2400 O O . ILE A 1 302 ? -3.227 6.676 25.954 1.00 90.00 302 ILE A O 1
ATOM 2404 N N . LEU A 1 303 ? -5.150 6.035 26.912 1.00 86.38 303 LEU A N 1
ATOM 24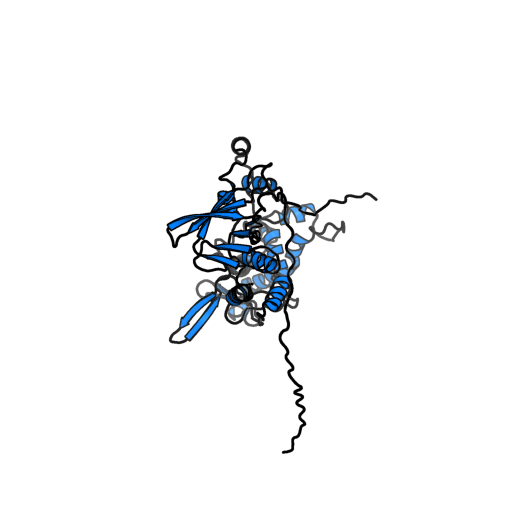05 C CA . LEU A 1 303 ? -4.640 5.963 28.281 1.00 86.38 303 LEU A CA 1
ATOM 2406 C C . LEU A 1 303 ? -4.563 4.524 28.754 1.00 86.38 303 LEU A C 1
ATOM 2408 O O . LEU A 1 303 ? -5.589 3.860 28.894 1.00 86.38 303 LEU A O 1
ATOM 2412 N N . ARG A 1 304 ? -3.358 4.075 29.098 1.00 81.38 304 ARG A N 1
ATOM 2413 C CA . ARG A 1 304 ? -3.174 2.873 29.905 1.00 81.38 304 ARG A CA 1
ATOM 2414 C C . ARG A 1 304 ? -3.004 3.288 31.372 1.00 81.38 304 ARG A C 1
ATOM 2416 O O . ARG A 1 304 ? -2.098 4.072 31.656 1.00 81.38 304 ARG A O 1
ATOM 2423 N N . PRO A 1 305 ? -3.847 2.805 32.298 1.00 72.50 305 PRO A N 1
ATOM 2424 C CA . PRO A 1 305 ? -3.660 3.041 33.725 1.00 72.50 305 PRO A CA 1
ATOM 2425 C C . PRO A 1 305 ? -2.292 2.542 34.205 1.00 72.50 305 PRO A C 1
ATOM 2427 O O . PRO A 1 305 ? -1.767 1.546 33.702 1.00 72.50 305 PRO A O 1
ATOM 2430 N N . THR A 1 306 ? -1.697 3.243 35.169 1.00 63.81 306 THR A N 1
ATOM 2431 C CA . THR A 1 306 ? -0.413 2.846 35.753 1.00 63.81 306 THR A CA 1
ATOM 2432 C C . THR A 1 306 ? -0.549 1.580 36.605 1.00 63.81 306 THR A C 1
ATOM 2434 O O . THR A 1 306 ? -1.614 1.265 37.144 1.00 63.81 306 THR A O 1
ATOM 2437 N N . SER A 1 307 ? 0.557 0.831 36.685 1.00 54.75 307 SER A N 1
ATOM 2438 C CA . SER A 1 307 ? 0.612 -0.511 37.276 1.00 54.75 307 SER A CA 1
ATOM 2439 C C . SER A 1 307 ? 0.025 -0.565 38.692 1.00 54.75 307 SER A C 1
ATOM 2441 O O . SER A 1 307 ? 0.351 0.268 39.537 1.00 54.75 307 SER A O 1
ATOM 2443 N N . GLY A 1 308 ? -0.830 -1.562 38.941 1.00 56.41 308 GLY A N 1
ATOM 2444 C CA . GLY A 1 308 ? -1.549 -1.753 40.209 1.00 56.41 308 GLY A CA 1
ATOM 2445 C C . GLY A 1 308 ? -3.066 -1.549 40.128 1.00 56.41 308 GLY A C 1
ATOM 2446 O O . GLY A 1 308 ? -3.755 -1.781 41.118 1.00 56.41 308 GLY A O 1
ATOM 2447 N N . SER A 1 309 ? -3.599 -1.158 38.966 1.00 56.62 309 SER A N 1
ATOM 2448 C CA . SER A 1 309 ? -5.041 -1.081 38.708 1.00 56.62 309 SER A CA 1
ATOM 2449 C C . SER A 1 309 ? -5.445 -2.008 37.560 1.00 56.62 309 SER A C 1
ATOM 2451 O O . SER A 1 309 ? -4.862 -1.957 36.482 1.00 56.62 309 SER A O 1
ATOM 2453 N N . ASP A 1 310 ? -6.467 -2.836 37.788 1.00 60.91 310 ASP A N 1
ATOM 2454 C CA . ASP A 1 310 ? -7.030 -3.799 36.819 1.00 60.91 310 ASP A CA 1
ATOM 2455 C C . ASP A 1 310 ? -7.959 -3.115 35.787 1.00 60.91 310 ASP A C 1
ATOM 2457 O O . ASP A 1 310 ? -8.893 -3.697 35.240 1.00 60.91 310 ASP A O 1
ATOM 2461 N N . SER A 1 311 ? -7.757 -1.813 35.579 1.00 68.38 311 SER A N 1
ATOM 2462 C CA . SER A 1 311 ? -8.558 -0.981 34.689 1.00 68.38 311 SER A CA 1
ATOM 2463 C C . SER A 1 311 ? -8.025 -1.040 33.261 1.00 68.38 311 SER A C 1
ATOM 2465 O O . SER A 1 311 ? -6.826 -0.896 33.020 1.00 68.38 311 SER A O 1
ATOM 2467 N N . GLY A 1 312 ? -8.945 -1.223 32.316 1.00 85.56 312 GLY A N 1
ATOM 2468 C CA . GLY A 1 312 ? -8.645 -1.278 30.891 1.00 85.56 312 GLY A CA 1
ATOM 2469 C C . GLY A 1 312 ? -8.098 0.028 30.307 1.00 85.56 312 GLY A C 1
ATOM 2470 O O . GLY A 1 312 ? -8.050 1.080 30.949 1.00 85.56 312 GLY A O 1
ATOM 2471 N N . VAL A 1 313 ? -7.712 -0.045 29.037 1.00 90.62 313 VAL A N 1
ATOM 2472 C CA . VAL A 1 313 ? -7.270 1.092 28.231 1.00 90.62 313 VAL A CA 1
ATOM 2473 C C . VAL A 1 313 ? -8.448 2.035 27.980 1.00 90.62 313 VAL A C 1
ATOM 2475 O O . VAL A 1 313 ? -9.450 1.645 27.385 1.00 90.62 313 VAL A O 1
ATOM 2478 N N . THR A 1 314 ? -8.336 3.294 28.395 1.00 91.31 314 THR A N 1
ATOM 2479 C CA . THR A 1 314 ? -9.325 4.325 28.043 1.00 91.31 314 THR A CA 1
ATOM 2480 C C . THR A 1 314 ? -8.974 4.904 26.680 1.00 91.31 314 THR A C 1
ATOM 2482 O O . THR A 1 314 ? -7.850 5.358 26.473 1.00 91.31 314 THR A O 1
ATOM 2485 N N . VAL A 1 315 ? -9.929 4.920 25.755 1.00 93.62 315 VAL A N 1
ATOM 2486 C CA . VAL A 1 315 ? -9.769 5.526 24.426 1.00 93.62 315 VAL A CA 1
ATOM 2487 C C . VAL A 1 315 ? -10.735 6.697 24.324 1.00 93.62 315 VAL A C 1
ATOM 2489 O O . VAL A 1 315 ? -11.904 6.570 24.684 1.00 93.62 315 VAL A O 1
ATOM 2492 N N . SER A 1 316 ? -10.252 7.849 23.860 1.00 93.62 316 SER A N 1
ATOM 2493 C CA . SER A 1 316 ? -11.073 9.047 23.645 1.00 93.62 316 SER A CA 1
ATOM 2494 C C . SER A 1 316 ? -10.958 9.519 22.202 1.00 93.62 316 SER A C 1
ATOM 2496 O O . SER A 1 316 ? -9.857 9.551 21.651 1.00 93.62 316 SER A O 1
ATOM 2498 N N . TRP A 1 317 ? -12.076 9.911 21.595 1.00 94.75 317 TRP A N 1
ATOM 2499 C CA . TRP A 1 317 ? -12.154 10.323 20.193 1.00 94.75 317 TRP A CA 1
ATOM 2500 C C . TRP A 1 317 ? -12.994 11.588 20.008 1.00 94.75 317 TRP A C 1
ATOM 2502 O O . TRP A 1 317 ? -13.872 11.904 20.808 1.00 94.75 317 TRP A O 1
ATOM 2512 N N . ILE A 1 318 ? -12.722 12.313 18.927 1.00 94.44 318 ILE A N 1
ATOM 2513 C CA . ILE A 1 318 ? -13.510 13.445 18.445 1.00 94.44 318 ILE A CA 1
ATOM 2514 C C . ILE A 1 318 ? -14.470 12.910 17.386 1.00 94.44 318 ILE A C 1
ATOM 2516 O O . ILE A 1 318 ? -14.047 12.489 16.310 1.00 94.44 318 ILE A O 1
ATOM 2520 N N . ASN A 1 319 ? -15.765 12.932 17.682 1.00 95.06 319 ASN A N 1
ATOM 2521 C CA . ASN A 1 319 ? -16.817 12.553 16.748 1.00 95.06 319 ASN A CA 1
ATOM 2522 C C . ASN A 1 319 ? -17.221 13.779 15.916 1.00 95.06 319 ASN A C 1
ATOM 2524 O O . ASN A 1 319 ? -17.930 14.669 16.391 1.00 95.06 319 ASN A O 1
ATOM 2528 N N . ALA A 1 320 ? -16.785 13.836 14.656 1.00 94.00 320 ALA A N 1
ATOM 2529 C CA . ALA A 1 320 ? -17.019 14.988 13.784 1.00 94.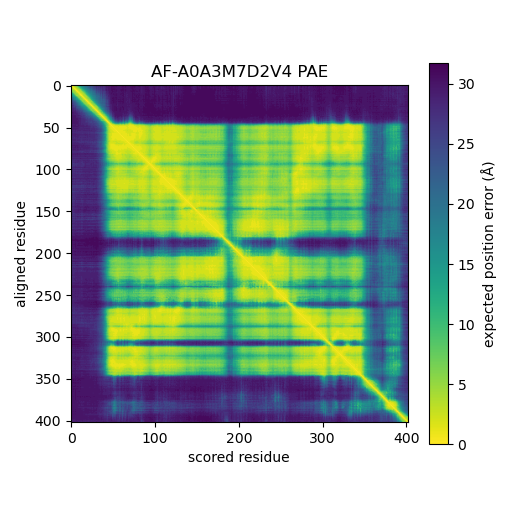00 320 ALA A CA 1
ATOM 2530 C C . ALA A 1 320 ? -18.499 15.171 13.386 1.00 94.00 320 ALA A C 1
ATOM 2532 O O . ALA A 1 320 ? -18.882 16.253 12.947 1.00 94.00 320 ALA A O 1
ATOM 2533 N N . LYS A 1 321 ? -19.351 14.147 13.559 1.00 94.12 321 LYS A N 1
ATOM 2534 C CA . LYS A 1 321 ? -20.799 14.231 13.281 1.00 94.12 321 LYS A CA 1
ATOM 2535 C C . LYS A 1 321 ? -21.564 14.905 14.424 1.00 94.12 321 LYS A C 1
ATOM 2537 O O . LYS A 1 321 ? -22.559 15.578 14.172 1.00 94.12 321 LYS A O 1
ATOM 2542 N N . THR A 1 322 ? -21.116 14.724 15.669 1.00 94.25 322 THR A N 1
ATOM 2543 C CA . THR A 1 322 ? -21.717 15.341 16.870 1.00 94.25 322 THR A CA 1
ATOM 2544 C C . THR A 1 322 ? -20.961 16.587 17.341 1.00 94.25 322 THR A C 1
ATOM 2546 O O . THR A 1 322 ? -21.497 17.355 18.141 1.00 94.25 322 THR A O 1
ATOM 2549 N N . ASN A 1 323 ? -19.735 16.790 16.842 1.00 91.19 323 ASN A N 1
ATOM 2550 C CA . ASN A 1 323 ? -18.747 17.765 17.307 1.00 91.19 323 ASN A CA 1
ATOM 2551 C C . ASN A 1 323 ? -18.478 17.659 18.821 1.00 91.19 323 ASN A C 1
ATOM 2553 O O . ASN A 1 323 ? -18.438 18.659 19.540 1.00 91.19 323 ASN A O 1
ATOM 2557 N N . ARG A 1 324 ? -18.354 16.421 19.320 1.00 91.44 324 ARG A N 1
ATOM 2558 C CA . ARG A 1 324 ? -18.099 16.111 20.735 1.00 91.44 324 ARG A CA 1
ATOM 2559 C C . ARG A 1 324 ? -16.853 15.256 20.899 1.00 91.44 324 ARG A C 1
ATOM 2561 O O . ARG A 1 324 ? -16.506 14.469 20.021 1.00 91.44 324 ARG A O 1
ATOM 2568 N N . ILE A 1 325 ? -16.223 15.400 22.061 1.00 92.00 325 ILE A N 1
ATOM 2569 C CA . ILE A 1 325 ? -15.253 14.430 22.562 1.00 92.00 325 ILE A CA 1
ATOM 2570 C C . ILE A 1 325 ? -16.041 13.357 23.311 1.00 92.00 325 ILE A C 1
ATOM 2572 O O . ILE A 1 325 ? -16.826 13.663 24.209 1.00 92.00 325 ILE A O 1
ATOM 2576 N N . GLU A 1 326 ? -15.837 12.115 22.909 1.00 92.56 326 GLU A N 1
ATOM 2577 C CA . GLU A 1 326 ? -16.450 10.910 23.457 1.00 92.56 326 GLU A CA 1
ATOM 2578 C C . GLU A 1 326 ? -15.323 9.978 23.945 1.00 92.56 326 GLU A C 1
ATOM 2580 O O . GLU A 1 326 ? -14.156 10.149 23.579 1.00 92.56 326 GLU A O 1
ATOM 2585 N N . GLY A 1 327 ? -15.636 9.018 24.814 1.00 92.69 327 GLY A N 1
ATOM 2586 C CA . GLY A 1 327 ? -14.637 8.099 25.354 1.00 92.69 327 GLY A CA 1
ATOM 2587 C C . GLY A 1 327 ? -15.255 6.905 26.072 1.00 92.69 327 GLY A C 1
ATOM 2588 O O . GLY A 1 327 ? -16.366 6.997 26.592 1.00 92.69 327 GLY A O 1
ATOM 2589 N N . ASP A 1 328 ? -14.530 5.789 26.080 1.00 95.19 328 ASP A N 1
ATOM 2590 C CA . ASP A 1 328 ? -14.956 4.506 26.653 1.00 95.19 328 ASP A CA 1
ATOM 2591 C C . ASP A 1 328 ? -13.719 3.694 27.092 1.00 95.19 328 ASP A C 1
ATOM 2593 O O . ASP A 1 328 ? -12.580 4.035 26.747 1.00 95.19 328 ASP A O 1
ATOM 2597 N N . VAL A 1 329 ? -13.933 2.638 27.877 1.00 93.38 329 VAL A N 1
ATOM 2598 C CA . VAL A 1 329 ? -12.878 1.769 28.414 1.00 93.38 329 VAL A CA 1
ATOM 2599 C C . VAL A 1 329 ? -12.908 0.413 27.711 1.00 93.38 329 VAL A C 1
ATOM 2601 O O . VAL A 1 329 ? -13.948 -0.235 27.602 1.00 93.38 329 VAL A O 1
ATOM 2604 N N . PHE A 1 330 ? -11.735 -0.023 27.265 1.00 94.44 330 PHE A N 1
ATOM 2605 C CA . PHE A 1 330 ? -11.499 -1.240 26.498 1.00 94.44 330 PHE A CA 1
ATOM 2606 C C . PHE A 1 330 ? -10.519 -2.141 27.244 1.00 94.44 330 PHE A C 1
ATOM 2608 O O . PHE A 1 330 ? -9.611 -1.655 27.909 1.00 94.44 330 PHE A O 1
ATOM 2615 N N . GLU A 1 331 ? -10.644 -3.459 27.121 1.00 93.50 331 GLU A N 1
ATOM 2616 C CA . GLU A 1 331 ? -9.651 -4.380 27.687 1.00 93.50 331 GLU A CA 1
ATOM 2617 C C . GLU A 1 331 ? -8.308 -4.226 26.956 1.00 93.50 331 GLU A C 1
ATOM 2619 O O . GLU A 1 331 ? -7.244 -4.154 27.577 1.00 93.50 331 GLU A O 1
ATOM 2624 N N . HIS A 1 332 ? -8.367 -4.076 25.629 1.00 93.75 332 HIS A N 1
ATOM 2625 C CA . HIS A 1 332 ? -7.209 -3.867 24.761 1.00 93.75 332 HIS A CA 1
ATOM 2626 C C . HIS A 1 332 ? -7.473 -2.783 23.707 1.00 93.75 332 HIS A C 1
ATOM 2628 O O . HIS A 1 332 ? -8.608 -2.573 23.275 1.00 93.75 332 HIS A O 1
ATOM 2634 N N . ALA A 1 333 ? -6.399 -2.143 23.243 1.00 95.06 333 ALA A N 1
ATOM 2635 C CA . ALA A 1 333 ? -6.404 -1.271 22.074 1.00 95.06 333 ALA A CA 1
ATOM 2636 C C . ALA A 1 333 ? -5.362 -1.763 21.058 1.00 95.06 333 ALA A C 1
ATOM 2638 O O . ALA A 1 333 ? -4.223 -2.051 21.424 1.00 95.06 333 ALA A O 1
ATOM 2639 N N . ILE A 1 334 ? -5.759 -1.859 19.791 1.00 97.12 334 ILE A N 1
ATOM 2640 C CA . ILE A 1 334 ? -4.915 -2.225 18.652 1.00 97.12 334 ILE A CA 1
ATOM 2641 C C . ILE A 1 334 ? -4.688 -0.963 17.824 1.00 97.12 334 ILE A C 1
ATOM 2643 O O . ILE A 1 334 ? -5.644 -0.329 17.375 1.00 97.12 334 ILE A O 1
ATOM 2647 N N . LEU A 1 335 ? -3.426 -0.605 17.611 1.00 96.31 335 LEU A N 1
ATOM 2648 C CA . LEU A 1 335 ? -3.043 0.538 16.786 1.00 96.31 335 LEU A CA 1
ATOM 2649 C C . LEU A 1 335 ? -2.802 0.047 15.355 1.00 96.31 335 LEU A C 1
ATOM 2651 O O . LEU A 1 335 ? -1.920 -0.775 15.120 1.00 96.31 335 LEU A O 1
ATOM 2655 N N . ALA A 1 336 ? -3.626 0.515 14.420 1.00 96.88 336 ALA A N 1
ATOM 2656 C CA . ALA A 1 336 ? -3.606 0.156 13.002 1.00 96.88 336 ALA A CA 1
ATOM 2657 C C . ALA A 1 336 ? -3.590 1.406 12.091 1.00 96.88 336 ALA A C 1
ATOM 2659 O O . ALA A 1 336 ? -4.064 1.371 10.952 1.00 96.88 336 ALA A O 1
ATOM 2660 N N . CYS A 1 337 ? -3.046 2.500 12.627 1.00 92.75 337 CYS A N 1
ATOM 2661 C CA . CYS A 1 337 ? -2.736 3.772 11.978 1.00 92.75 337 CYS A CA 1
ATOM 2662 C C . CYS A 1 337 ? -1.218 3.895 11.716 1.00 92.75 337 CYS A C 1
ATOM 2664 O O . CYS A 1 337 ? -0.461 2.959 11.995 1.00 92.75 337 CYS A O 1
ATOM 2666 N N . HIS A 1 338 ? -0.762 5.012 11.144 1.00 88.38 338 HIS A N 1
ATOM 2667 C CA . HIS A 1 338 ? 0.662 5.213 10.854 1.00 88.38 338 HIS A CA 1
ATOM 2668 C C . HIS A 1 338 ? 1.488 5.507 12.126 1.00 88.38 338 HIS A C 1
ATOM 2670 O O . HIS A 1 338 ? 0.954 5.934 13.148 1.00 88.38 338 HIS A O 1
ATOM 2676 N N . GLY A 1 339 ? 2.803 5.255 12.093 1.00 84.38 339 GLY A N 1
ATOM 2677 C CA . GLY A 1 339 ? 3.675 5.398 13.274 1.00 84.38 339 GLY A CA 1
ATOM 2678 C C . GLY A 1 339 ? 3.780 6.836 13.802 1.00 84.38 339 GLY A C 1
ATOM 2679 O O . GLY A 1 339 ? 3.782 7.056 15.013 1.00 84.38 339 GLY A O 1
ATOM 2680 N N . ASP A 1 340 ? 3.768 7.810 12.895 1.00 83.12 340 ASP A N 1
ATOM 2681 C CA . ASP A 1 340 ? 3.691 9.244 13.182 1.00 83.12 340 ASP A CA 1
ATOM 2682 C C . ASP A 1 340 ? 2.333 9.661 13.773 1.00 83.12 340 ASP A C 1
ATOM 2684 O O . ASP A 1 340 ? 2.275 10.596 14.568 1.00 83.12 340 ASP A O 1
ATOM 2688 N N . GLU A 1 341 ? 1.251 8.937 13.464 1.00 86.56 341 GLU A N 1
ATOM 2689 C CA . GLU A 1 341 ? -0.051 9.103 14.124 1.00 86.56 341 GLU A CA 1
ATOM 2690 C C . GLU A 1 341 ? -0.090 8.441 15.511 1.00 86.56 341 GLU A C 1
ATOM 2692 O O . GLU A 1 341 ? -0.759 8.945 16.410 1.00 86.56 341 GLU A O 1
ATOM 2697 N N . VAL A 1 342 ? 0.627 7.330 15.723 1.00 86.31 342 VAL A N 1
ATOM 2698 C CA . VAL A 1 342 ? 0.675 6.619 17.016 1.00 86.31 342 VAL A CA 1
ATOM 2699 C C . VAL A 1 342 ? 1.319 7.466 18.113 1.00 86.31 342 VAL A C 1
ATOM 2701 O O . VAL A 1 342 ? 0.801 7.507 19.233 1.00 86.31 342 VAL A O 1
ATOM 2704 N N . LEU A 1 343 ? 2.430 8.148 17.820 1.00 78.31 343 LEU A N 1
ATOM 2705 C CA . LEU A 1 343 ? 3.191 8.878 18.836 1.00 78.31 343 LEU A CA 1
ATOM 2706 C C . LEU A 1 343 ? 2.348 9.955 19.564 1.00 78.31 343 LEU A C 1
ATOM 2708 O O . LEU A 1 343 ? 2.258 9.884 20.793 1.00 78.31 343 LEU A O 1
ATOM 2712 N N . PRO A 1 344 ? 1.651 10.892 18.888 1.00 80.69 344 PRO A N 1
ATOM 2713 C CA . PRO A 1 344 ? 0.785 11.875 19.549 1.00 80.69 344 PRO A CA 1
ATOM 2714 C C . PRO A 1 344 ? -0.321 11.274 20.430 1.00 80.69 344 PRO A C 1
ATOM 2716 O O . PRO A 1 344 ? -0.705 11.894 21.425 1.00 80.69 344 PRO A O 1
ATOM 2719 N N . LEU A 1 345 ? -0.824 10.077 20.098 1.00 82.44 345 LEU A N 1
ATOM 2720 C CA . LEU A 1 345 ? -1.884 9.398 20.856 1.00 82.44 345 LEU A CA 1
ATOM 2721 C C . LEU A 1 345 ? -1.399 8.831 22.196 1.00 82.44 345 LEU A C 1
ATOM 2723 O O . LEU A 1 345 ? -2.209 8.688 23.113 1.00 82.44 345 LEU A O 1
ATOM 2727 N N . LEU A 1 346 ? -0.103 8.516 22.301 1.00 74.38 346 LEU A N 1
ATOM 2728 C CA . LEU A 1 346 ? 0.532 7.932 23.487 1.00 74.38 346 LEU A CA 1
ATOM 2729 C C . LEU A 1 346 ? 1.334 8.966 24.300 1.00 74.38 346 LEU A C 1
ATOM 2731 O O . LEU A 1 346 ? 1.303 8.952 25.531 1.00 74.38 346 LEU A O 1
ATOM 2735 N N . ALA A 1 347 ? 2.015 9.906 23.631 1.00 63.50 347 ALA A N 1
ATOM 2736 C CA . ALA A 1 347 ? 2.912 10.892 24.251 1.00 63.50 347 ALA A CA 1
ATOM 2737 C C . ALA A 1 347 ? 2.233 11.795 25.291 1.00 63.50 347 ALA A C 1
ATOM 2739 O O . ALA A 1 347 ? 2.886 12.340 26.182 1.00 63.50 347 ALA A O 1
ATOM 2740 N N . LYS A 1 348 ? 0.908 11.949 25.207 1.00 55.41 348 LYS A N 1
ATOM 2741 C CA . LYS A 1 348 ? 0.138 12.833 26.085 1.00 55.41 348 LYS A CA 1
ATOM 2742 C C . LYS A 1 348 ? 0.133 12.382 27.556 1.00 55.41 348 LYS A C 1
ATOM 2744 O O . LYS A 1 348 ? -0.246 13.177 28.412 1.00 55.41 348 LYS A O 1
ATOM 2749 N N . HIS A 1 349 ? 0.568 11.149 27.858 1.00 45.00 349 HIS A N 1
ATOM 2750 C CA . HIS A 1 349 ? 0.578 10.575 29.211 1.00 45.00 349 HIS A CA 1
ATOM 2751 C C . HIS A 1 349 ? 1.894 9.887 29.624 1.00 45.00 349 HIS A C 1
ATOM 2753 O O . HIS A 1 349 ? 1.900 8.786 30.168 1.00 45.00 349 HIS A O 1
ATOM 2759 N N . GLY A 1 350 ? 3.007 10.614 29.509 1.00 40.62 350 GLY A N 1
ATOM 2760 C CA . GLY A 1 350 ? 4.046 10.533 30.540 1.00 40.62 350 GLY A CA 1
ATOM 2761 C C . GLY A 1 350 ? 5.013 9.348 30.485 1.00 40.62 350 GLY A C 1
ATOM 2762 O O . GLY A 1 350 ? 5.340 8.783 31.531 1.00 40.62 350 GLY A O 1
ATOM 2763 N N . THR A 1 351 ? 5.619 9.086 29.323 1.00 39.91 351 THR A N 1
ATOM 2764 C CA . THR A 1 351 ? 7.063 8.792 29.352 1.00 39.91 351 THR A CA 1
ATOM 2765 C C . THR A 1 351 ? 7.754 9.900 30.155 1.00 39.91 351 THR A C 1
ATOM 2767 O O . THR A 1 351 ? 7.380 11.072 30.054 1.00 39.91 351 THR A O 1
ATOM 2770 N N . GLN A 1 352 ? 8.709 9.553 31.025 1.00 41.41 352 GLN A N 1
ATOM 2771 C CA . GLN A 1 352 ? 9.337 10.549 31.895 1.00 41.41 352 GLN A CA 1
ATOM 2772 C C . GLN A 1 352 ? 9.991 11.641 31.045 1.00 41.41 352 GLN A C 1
ATOM 2774 O O . GLN A 1 352 ? 11.050 11.428 30.461 1.00 41.41 352 GLN A O 1
ATOM 2779 N N . GLN A 1 353 ? 9.399 12.838 31.042 1.00 41.75 353 GLN A N 1
ATOM 2780 C CA . GLN A 1 353 ? 9.872 13.979 30.252 1.00 41.75 353 GLN A CA 1
ATOM 2781 C C . GLN A 1 353 ? 11.335 14.349 30.574 1.00 41.75 353 GLN A C 1
ATOM 2783 O O . GLN A 1 353 ? 12.033 14.897 29.728 1.00 41.75 353 GLN A O 1
ATOM 2788 N N . LYS A 1 354 ? 11.824 13.953 31.761 1.00 38.59 354 LYS A N 1
ATOM 2789 C CA . LYS A 1 354 ? 13.241 13.985 32.150 1.00 38.59 354 LYS A CA 1
ATOM 2790 C C . LYS A 1 354 ? 14.167 13.153 31.256 1.00 38.59 354 LYS A C 1
ATOM 2792 O O . LYS A 1 354 ? 15.218 13.661 30.891 1.00 38.59 354 LYS A O 1
ATOM 2797 N N . GLN A 1 355 ? 13.810 11.916 30.903 1.00 41.47 355 GLN A N 1
ATOM 2798 C CA . GLN A 1 355 ? 14.681 11.069 30.075 1.00 41.47 355 GLN A CA 1
ATOM 2799 C C . GLN A 1 355 ? 14.771 11.602 28.640 1.00 41.47 355 GLN A C 1
ATOM 2801 O O . GLN A 1 355 ? 15.875 11.706 28.111 1.00 41.47 355 GLN A O 1
ATOM 2806 N N . LEU A 1 356 ? 13.650 12.054 28.058 1.00 40.00 356 LEU A N 1
ATOM 2807 C CA . LEU A 1 356 ? 13.672 12.720 26.749 1.00 40.00 356 LEU A CA 1
ATOM 2808 C C . LEU A 1 356 ? 14.486 14.024 26.782 1.00 40.00 356 LEU A C 1
ATOM 2810 O O . LEU A 1 356 ? 15.325 14.225 25.913 1.00 40.00 356 LEU A O 1
ATOM 2814 N N . GLN A 1 357 ? 14.305 14.885 27.794 1.00 39.25 357 GLN A N 1
ATOM 2815 C CA . GLN A 1 357 ? 15.052 16.150 27.883 1.00 39.25 357 GLN A CA 1
ATOM 2816 C C . GLN A 1 357 ? 16.563 15.954 28.088 1.00 39.25 357 GLN A C 1
ATOM 2818 O O . GLN A 1 357 ? 17.354 16.732 27.549 1.00 39.25 357 GLN A O 1
ATOM 2823 N N . GLU A 1 358 ? 16.988 14.928 28.831 1.00 37.47 358 GLU A N 1
ATOM 2824 C CA . GLU A 1 358 ? 18.411 14.607 29.003 1.00 37.47 358 GLU A CA 1
ATOM 2825 C C . GLU A 1 358 ? 19.040 14.011 27.730 1.00 37.47 358 GLU A C 1
ATOM 2827 O O . GLU A 1 358 ? 20.199 14.319 27.442 1.00 37.47 358 GLU A O 1
ATOM 2832 N N . ALA A 1 359 ? 18.280 13.248 26.932 1.00 40.16 359 ALA A N 1
ATOM 2833 C CA . ALA A 1 359 ? 18.716 12.737 25.629 1.00 40.16 359 ALA A CA 1
ATOM 2834 C C . ALA A 1 359 ? 18.815 13.854 24.570 1.00 40.16 359 ALA A C 1
ATOM 2836 O O . ALA A 1 359 ? 19.876 14.065 23.975 1.00 40.16 359 ALA A O 1
ATOM 2837 N N . THR A 1 360 ? 17.756 14.658 24.396 1.00 41.34 360 THR A N 1
ATOM 2838 C CA . THR A 1 360 ? 17.730 15.759 23.411 1.00 41.34 360 THR A CA 1
ATOM 2839 C C . THR A 1 360 ? 18.800 16.821 23.666 1.00 41.34 360 THR A C 1
ATOM 2841 O O . THR A 1 360 ? 19.241 17.479 22.729 1.00 41.34 360 THR A O 1
ATOM 2844 N N . SER A 1 361 ? 19.242 16.985 24.918 1.00 37.78 361 SER A N 1
ATOM 2845 C CA . SER A 1 361 ? 20.278 17.961 25.293 1.00 37.78 361 SER A CA 1
ATOM 2846 C C . SER A 1 361 ? 21.717 17.483 25.049 1.00 37.78 361 SER A C 1
ATOM 2848 O O . SER A 1 361 ? 22.647 18.265 25.245 1.00 37.78 361 SER A O 1
ATOM 2850 N N . LYS A 1 362 ? 21.932 16.213 24.672 1.00 39.78 362 LYS A N 1
ATOM 2851 C CA . LYS A 1 362 ? 23.273 15.631 24.463 1.00 39.78 362 LYS A CA 1
ATOM 2852 C C . LYS A 1 362 ? 23.525 15.067 23.067 1.00 39.78 362 LYS A C 1
ATOM 2854 O O . LYS A 1 362 ? 24.687 14.963 22.686 1.00 39.78 362 LYS A O 1
ATOM 2859 N N . GLU A 1 363 ? 22.483 14.725 22.313 1.00 44.34 363 GLU A N 1
ATOM 2860 C CA . GLU A 1 363 ? 22.613 13.870 21.121 1.00 44.34 363 GLU A CA 1
ATOM 2861 C C . GLU A 1 363 ? 22.052 14.506 19.828 1.00 44.34 363 GLU A C 1
ATOM 2863 O O . GLU A 1 363 ? 21.683 13.808 18.887 1.00 44.34 363 GLU A O 1
ATOM 2868 N N . GLN A 1 364 ? 21.998 15.841 19.751 1.00 35.72 364 GLN A N 1
ATOM 2869 C CA . GLN A 1 364 ? 21.283 16.604 18.709 1.00 35.72 364 GLN A CA 1
ATOM 2870 C C . GLN A 1 364 ? 21.873 16.528 17.272 1.00 35.72 364 GLN A C 1
ATOM 2872 O O . GLN A 1 364 ? 21.508 17.335 16.422 1.00 35.72 364 GLN A O 1
ATOM 2877 N N . GLU A 1 365 ? 22.772 15.579 16.977 1.00 41.50 365 GLU A N 1
ATOM 2878 C CA . GLU A 1 365 ? 23.514 15.499 15.701 1.00 41.50 365 GLU A CA 1
ATOM 2879 C C . GLU A 1 365 ? 23.783 14.075 15.155 1.00 41.50 365 GLU A C 1
ATOM 2881 O O . GLU A 1 365 ? 24.590 13.922 14.234 1.00 41.50 365 GLU A O 1
ATOM 2886 N N . ARG A 1 366 ? 23.150 13.001 15.665 1.00 36.62 366 ARG A N 1
ATOM 2887 C CA . ARG A 1 366 ? 23.429 11.631 15.168 1.00 36.62 366 ARG A CA 1
ATOM 2888 C C . ARG A 1 366 ? 22.201 10.799 14.801 1.00 36.62 366 ARG A C 1
ATOM 2890 O O . ARG A 1 366 ? 21.483 10.302 15.658 1.00 36.62 366 ARG A O 1
ATOM 2897 N N . LEU A 1 367 ? 22.068 10.542 13.498 1.00 32.94 367 LEU A N 1
ATOM 2898 C CA . LEU A 1 367 ? 21.305 9.416 12.957 1.00 32.94 367 LEU A CA 1
ATOM 2899 C C . LEU A 1 367 ? 21.982 8.102 13.376 1.00 32.94 367 LEU A C 1
ATOM 2901 O O . LEU A 1 367 ? 23.129 7.841 13.002 1.00 32.94 367 LEU A O 1
ATOM 2905 N N . THR A 1 368 ? 21.282 7.265 14.135 1.00 36.84 368 THR A N 1
ATOM 2906 C CA . THR A 1 368 ? 21.746 5.935 14.544 1.00 36.84 368 THR A CA 1
ATOM 2907 C C . THR A 1 368 ? 21.280 4.865 13.552 1.00 36.84 368 THR A C 1
ATOM 2909 O O . THR A 1 368 ? 20.200 4.941 12.966 1.00 36.84 368 THR A O 1
ATOM 2912 N N . LYS A 1 369 ? 22.116 3.845 13.313 1.00 29.50 369 LYS A N 1
ATOM 2913 C CA . LYS A 1 369 ? 21.738 2.708 12.460 1.00 29.50 369 LYS A CA 1
ATOM 2914 C C . LYS A 1 369 ? 20.716 1.833 13.191 1.00 29.50 369 LYS A C 1
ATOM 2916 O O . LYS A 1 369 ? 21.095 1.072 14.078 1.00 29.50 369 LYS A O 1
ATOM 2921 N N . SER A 1 370 ? 19.455 1.895 12.765 1.00 34.84 370 SER A N 1
ATOM 2922 C CA . SER A 1 370 ? 18.466 0.861 13.084 1.00 34.84 370 SER A CA 1
ATOM 2923 C C . SER A 1 370 ? 18.892 -0.493 12.496 1.00 34.84 370 SER A C 1
ATOM 2925 O O . SER A 1 370 ? 19.592 -0.557 11.478 1.00 34.84 370 SER A O 1
ATOM 2927 N N . ALA A 1 371 ? 18.495 -1.588 13.143 1.00 33.66 371 ALA A N 1
ATOM 2928 C CA . ALA A 1 371 ? 18.810 -2.932 12.679 1.00 33.66 371 ALA A CA 1
ATOM 2929 C C . ALA A 1 371 ? 18.025 -3.265 11.395 1.00 33.66 371 ALA A C 1
ATOM 2931 O O . ALA A 1 371 ? 16.799 -3.260 11.389 1.00 33.66 371 ALA A O 1
ATOM 2932 N N . SER A 1 372 ? 18.758 -3.586 10.322 1.00 36.44 372 SER A N 1
ATOM 2933 C CA . SER A 1 372 ? 18.277 -4.214 9.076 1.00 36.44 372 SER A CA 1
ATOM 2934 C C . SER A 1 372 ? 16.996 -3.639 8.436 1.00 36.44 372 SER A C 1
ATOM 2936 O O . SER A 1 372 ? 15.889 -4.114 8.676 1.00 36.44 372 SER A O 1
ATOM 2938 N N . GLY A 1 373 ? 17.168 -2.726 7.473 1.00 37.62 373 GLY A N 1
ATOM 2939 C CA . GLY A 1 373 ? 16.246 -2.599 6.330 1.00 37.62 373 GLY A CA 1
ATOM 2940 C C . GLY A 1 373 ? 15.045 -1.655 6.462 1.00 37.62 373 GLY A C 1
ATOM 2941 O O . GLY A 1 373 ? 14.286 -1.533 5.502 1.00 37.62 373 GLY A O 1
ATOM 2942 N N . VAL A 1 374 ? 14.880 -0.957 7.586 1.00 34.72 374 VAL A N 1
ATOM 2943 C CA . VAL A 1 374 ? 13.888 0.125 7.748 1.00 34.72 374 VAL A CA 1
ATOM 2944 C C . VAL A 1 374 ? 14.562 1.476 7.426 1.00 34.72 374 VAL A C 1
ATOM 2946 O O . VAL A 1 374 ? 15.735 1.637 7.777 1.00 34.72 374 VAL A O 1
ATOM 2949 N N . PRO A 1 375 ? 13.898 2.440 6.746 1.00 35.47 375 PRO A N 1
ATOM 2950 C CA . PRO A 1 375 ? 14.437 3.796 6.568 1.00 35.47 375 PRO A CA 1
ATOM 2951 C C . PRO A 1 375 ? 14.796 4.454 7.908 1.00 35.47 375 PRO A C 1
ATOM 2953 O O . PRO A 1 375 ? 14.307 4.025 8.947 1.00 35.47 375 PRO A O 1
ATOM 2956 N N . TYR A 1 376 ? 15.656 5.481 7.869 1.00 38.75 376 TYR A N 1
ATOM 2957 C CA . TYR A 1 376 ? 16.194 6.175 9.047 1.00 38.75 376 TYR A CA 1
ATOM 2958 C C . TYR A 1 376 ? 15.116 6.514 10.085 1.00 38.75 376 TYR A C 1
ATOM 2960 O O . TYR A 1 376 ? 14.392 7.496 9.947 1.00 38.75 376 TYR A O 1
ATOM 2968 N N . VAL A 1 377 ? 15.061 5.689 11.127 1.00 40.19 377 VAL A N 1
ATOM 2969 C CA . VAL A 1 377 ? 14.238 5.881 12.317 1.00 40.19 377 VAL A CA 1
ATOM 2970 C C . VAL A 1 377 ? 14.955 6.912 13.185 1.00 40.19 377 VAL A C 1
ATOM 2972 O O . VAL A 1 377 ? 16.152 6.767 13.447 1.00 40.19 377 VAL A O 1
ATOM 2975 N N . SER A 1 378 ? 14.264 7.969 13.600 1.00 47.59 378 SER A N 1
ATOM 2976 C CA . SER A 1 378 ? 14.813 8.926 14.563 1.00 47.59 378 SER A CA 1
ATOM 2977 C C . SER A 1 378 ? 15.128 8.223 15.889 1.00 47.59 378 SER A C 1
ATOM 2979 O O . SER A 1 378 ? 14.482 7.239 16.249 1.00 47.59 378 SER A O 1
ATOM 2981 N N . GLN A 1 379 ? 16.108 8.720 16.652 1.00 44.19 379 GLN A N 1
ATOM 2982 C CA . GLN A 1 379 ? 16.416 8.129 17.963 1.00 44.19 379 GLN A CA 1
ATOM 2983 C C . GLN A 1 379 ? 15.186 8.158 18.892 1.00 44.19 379 GLN A C 1
ATOM 2985 O O . GLN A 1 379 ? 14.979 7.222 19.653 1.00 44.19 379 GLN A O 1
ATOM 2990 N N . GLU A 1 380 ? 14.324 9.170 18.748 1.00 44.12 380 GLU A N 1
ATOM 2991 C CA . GLU A 1 380 ? 13.039 9.284 19.442 1.00 44.12 380 GLU A CA 1
ATOM 2992 C C . GLU A 1 380 ? 12.096 8.112 19.106 1.00 44.12 380 GLU A C 1
ATOM 2994 O O . GLU A 1 380 ? 11.635 7.423 20.013 1.00 44.12 380 GLU A O 1
ATOM 2999 N N . GLU A 1 381 ? 11.874 7.802 17.822 1.00 46.50 381 GLU A N 1
ATOM 3000 C CA . GLU A 1 381 ? 11.108 6.617 17.392 1.00 46.50 381 GLU A CA 1
ATOM 3001 C C . GLU A 1 381 ? 11.742 5.295 17.860 1.00 46.50 381 GLU A C 1
ATOM 3003 O O . GLU A 1 381 ? 11.031 4.349 18.199 1.00 46.50 381 GLU A O 1
ATOM 3008 N N . LEU A 1 382 ? 13.073 5.215 17.917 1.00 46.78 382 LEU A N 1
ATOM 3009 C CA . LEU A 1 382 ? 13.797 4.020 18.358 1.00 46.78 382 LEU A CA 1
ATOM 3010 C C . LEU A 1 382 ? 13.654 3.803 19.878 1.00 46.78 382 LEU A C 1
ATOM 3012 O O . LEU A 1 382 ? 13.438 2.676 20.330 1.00 46.78 382 LEU A O 1
ATOM 3016 N N . ASP A 1 383 ? 13.669 4.880 20.663 1.00 47.50 383 ASP A N 1
ATOM 3017 C CA . ASP A 1 383 ? 13.385 4.865 22.101 1.00 47.50 383 ASP A CA 1
ATOM 3018 C C . ASP A 1 383 ? 11.902 4.547 22.380 1.00 47.50 383 ASP A C 1
ATOM 3020 O O . ASP A 1 383 ? 11.595 3.806 23.317 1.00 47.50 383 ASP A O 1
ATOM 3024 N N . ILE A 1 384 ? 10.982 5.007 21.521 1.00 47.19 384 ILE A N 1
ATOM 3025 C CA . ILE A 1 384 ? 9.564 4.609 21.535 1.00 47.19 384 ILE A CA 1
ATOM 3026 C C . ILE A 1 384 ? 9.422 3.101 21.295 1.00 47.19 384 ILE A C 1
ATOM 3028 O O . ILE A 1 384 ? 8.716 2.435 22.055 1.00 47.19 384 ILE A O 1
ATOM 3032 N N . PHE A 1 385 ? 10.127 2.529 20.309 1.00 45.12 385 PHE A N 1
ATOM 3033 C CA . PHE A 1 385 ? 10.096 1.082 20.066 1.00 45.12 385 PHE A CA 1
ATOM 3034 C C . PHE A 1 385 ? 10.632 0.253 21.246 1.00 45.12 385 PHE A C 1
ATOM 3036 O O . PHE A 1 385 ? 10.125 -0.839 21.504 1.00 45.12 385 PHE A O 1
ATOM 3043 N N . ASN A 1 386 ? 11.589 0.786 22.008 1.00 44.31 386 ASN A N 1
ATOM 3044 C CA . ASN A 1 386 ? 12.106 0.147 23.221 1.00 44.31 386 ASN A CA 1
ATOM 3045 C C . ASN A 1 386 ? 11.202 0.334 24.457 1.00 44.31 386 ASN A C 1
ATOM 3047 O O . ASN A 1 386 ? 11.306 -0.441 25.406 1.00 44.31 386 ASN A O 1
ATOM 3051 N N . ALA A 1 387 ? 10.292 1.314 24.456 1.00 40.62 387 ALA A N 1
ATOM 3052 C CA . ALA A 1 387 ? 9.336 1.542 25.543 1.00 40.62 387 ALA A CA 1
ATOM 3053 C C . ALA A 1 387 ? 8.139 0.563 25.539 1.00 40.62 387 ALA A C 1
ATOM 3055 O O . ALA A 1 387 ? 7.363 0.530 26.500 1.00 40.62 387 ALA A O 1
ATOM 3056 N N . PHE A 1 388 ? 7.966 -0.250 24.489 1.00 45.16 388 PHE A N 1
ATOM 3057 C CA . PHE A 1 388 ? 6.893 -1.245 24.421 1.00 45.16 388 PHE A CA 1
ATOM 3058 C C . PHE A 1 388 ? 7.230 -2.535 25.191 1.00 45.16 388 PHE A C 1
ATOM 3060 O O . PHE A 1 388 ? 7.671 -3.530 24.609 1.00 45.16 388 PHE A O 1
ATOM 3067 N N . GLU A 1 389 ? 6.855 -2.604 26.473 1.00 35.62 389 GLU A N 1
ATOM 3068 C CA . GLU A 1 389 ? 6.555 -3.903 27.098 1.00 35.62 389 GLU A CA 1
ATOM 3069 C C . GLU A 1 389 ? 5.268 -4.491 26.489 1.00 35.62 389 GLU A C 1
ATOM 3071 O O . GLU A 1 389 ? 4.154 -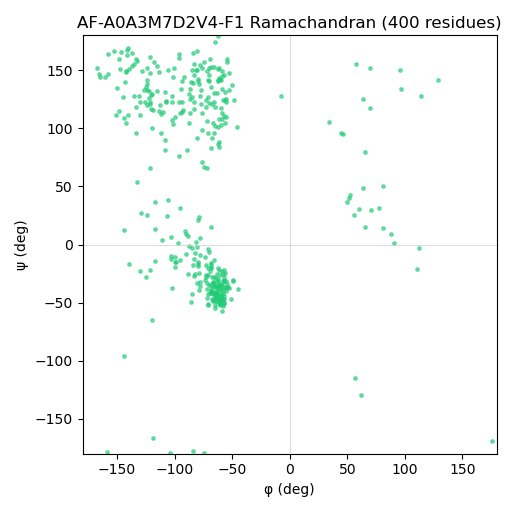4.372 27.013 1.00 35.62 389 GLU A O 1
ATOM 3076 N N . THR A 1 390 ? 5.431 -5.140 25.336 1.00 36.81 390 THR A N 1
ATOM 3077 C CA . THR A 1 390 ? 4.413 -6.011 24.747 1.00 36.81 390 THR A CA 1
ATOM 3078 C C . THR A 1 390 ? 4.200 -7.228 25.643 1.00 36.81 390 THR A C 1
ATOM 3080 O O . THR A 1 390 ? 5.143 -7.923 26.029 1.00 36.81 390 THR A O 1
ATOM 3083 N N . THR A 1 391 ? 2.944 -7.544 25.960 1.00 36.00 391 THR A N 1
ATOM 3084 C CA . THR A 1 391 ? 2.604 -8.779 26.676 1.00 36.00 391 THR A CA 1
ATOM 3085 C C . THR A 1 391 ? 2.920 -9.995 25.803 1.00 36.00 391 THR A C 1
ATOM 3087 O O . THR A 1 391 ? 2.094 -10.417 24.999 1.00 36.00 391 THR A O 1
ATOM 3090 N N . LYS A 1 392 ? 4.112 -10.570 26.018 1.00 32.50 392 LYS A N 1
ATOM 3091 C CA . LYS A 1 392 ? 4.675 -11.770 25.370 1.00 32.50 392 LYS A CA 1
ATOM 3092 C C . LYS A 1 392 ? 4.961 -11.644 23.866 1.00 32.50 392 LYS A C 1
ATOM 3094 O O . LYS A 1 392 ? 4.305 -12.283 23.046 1.00 32.50 392 LYS A O 1
ATOM 3099 N N . THR A 1 393 ? 6.088 -11.019 23.526 1.00 27.11 393 THR A N 1
ATOM 3100 C CA . THR A 1 393 ? 6.858 -11.483 22.357 1.00 27.11 393 THR A CA 1
ATOM 3101 C C . THR A 1 393 ? 7.502 -12.829 22.711 1.00 27.11 393 THR A C 1
ATOM 3103 O O . THR A 1 393 ? 8.539 -12.881 23.369 1.00 27.11 393 THR A O 1
ATOM 3106 N N . SER A 1 394 ? 6.868 -13.943 22.333 1.00 27.56 394 SER A N 1
ATOM 3107 C CA . SER A 1 394 ? 7.385 -15.297 22.575 1.00 27.56 394 SER A CA 1
ATOM 3108 C C . SER A 1 394 ? 8.518 -15.651 21.604 1.00 27.56 394 SER A C 1
ATOM 3110 O O . SER A 1 394 ? 8.354 -16.484 20.715 1.00 27.56 394 SER A O 1
ATOM 3112 N N . ALA A 1 395 ? 9.671 -15.014 21.793 1.00 25.19 395 ALA A N 1
ATOM 3113 C CA . ALA A 1 395 ? 10.935 -15.337 21.140 1.00 25.19 395 ALA A CA 1
ATOM 3114 C C . ALA A 1 395 ? 11.980 -15.670 22.215 1.00 25.19 395 ALA A C 1
ATOM 3116 O O . ALA A 1 395 ? 12.940 -14.933 22.442 1.00 25.19 395 ALA A O 1
ATOM 3117 N N . THR A 1 396 ? 11.758 -16.771 22.938 1.00 25.33 396 THR A N 1
ATOM 3118 C CA . THR A 1 396 ? 12.703 -17.242 23.952 1.00 25.33 396 THR A CA 1
ATOM 3119 C C . THR A 1 396 ? 13.987 -17.689 23.263 1.00 25.33 396 THR A C 1
ATOM 3121 O O . THR A 1 396 ? 14.042 -18.755 22.656 1.00 25.33 396 THR A O 1
ATOM 3124 N N . SER A 1 397 ? 15.024 -16.864 23.369 1.00 27.28 397 SER A N 1
ATOM 3125 C CA . SER A 1 397 ? 16.385 -17.216 22.979 1.00 27.28 397 SER A CA 1
ATOM 3126 C C . SER A 1 397 ? 16.838 -18.477 23.720 1.00 27.28 397 SER A C 1
ATOM 3128 O O . SER A 1 397 ? 17.188 -18.424 24.898 1.00 27.28 397 SER A O 1
ATOM 3130 N N . THR A 1 398 ? 16.869 -19.614 23.026 1.00 24.78 398 THR A N 1
ATOM 3131 C CA . THR A 1 398 ? 17.647 -20.787 23.437 1.00 24.78 398 THR A CA 1
ATOM 3132 C C . THR A 1 398 ? 18.987 -20.782 22.717 1.00 24.78 398 THR A C 1
ATOM 3134 O O . THR A 1 398 ? 19.245 -21.565 21.806 1.00 24.78 398 THR A O 1
ATOM 3137 N N . ARG A 1 399 ? 19.890 -19.918 23.197 1.00 27.98 399 ARG A N 1
ATOM 3138 C CA . ARG A 1 399 ? 21.317 -20.255 23.187 1.00 27.98 399 ARG A CA 1
ATOM 3139 C C . ARG A 1 399 ? 21.504 -21.492 24.064 1.00 27.98 399 ARG A C 1
ATOM 3141 O O . ARG A 1 399 ? 21.561 -21.376 25.285 1.00 27.98 399 ARG A O 1
ATOM 3148 N N . THR A 1 400 ? 21.638 -22.655 23.446 1.00 25.98 400 THR A N 1
ATOM 3149 C CA . THR A 1 400 ? 22.198 -23.842 24.096 1.00 25.98 400 THR A CA 1
ATOM 3150 C C . THR A 1 400 ? 23.421 -24.289 23.325 1.00 25.98 400 THR A C 1
ATOM 3152 O O . THR A 1 400 ? 23.334 -24.667 22.162 1.00 25.98 400 THR A O 1
ATOM 3155 N N . SER A 1 401 ? 24.560 -24.223 24.002 1.00 26.34 401 SER A N 1
ATOM 3156 C CA . SER A 1 401 ? 25.798 -24.883 23.613 1.00 26.34 401 SER A CA 1
ATOM 3157 C C . SER A 1 401 ? 25.582 -26.387 23.438 1.00 26.34 401 SER A C 1
ATOM 3159 O O . SER A 1 401 ? 25.199 -27.043 24.410 1.00 26.34 401 SER A O 1
ATOM 3161 N N . HIS A 1 402 ? 25.879 -26.924 22.256 1.00 29.88 402 HIS A N 1
ATOM 3162 C CA . HIS A 1 402 ? 26.996 -27.857 22.050 1.00 29.88 402 HIS A CA 1
ATOM 3163 C C . HIS A 1 402 ? 27.212 -28.165 20.566 1.00 29.88 402 HIS A C 1
ATOM 3165 O O . HIS A 1 402 ? 26.210 -28.172 19.822 1.00 29.88 402 HIS A O 1
#

Solvent-accessible surface area (backbone atoms only — not comparable to full-atom values): 24672 Å² total; per-residue (Å²): 131,88,82,86,86,89,89,87,86,90,84,87,82,82,90,82,86,86,80,88,88,83,84,87,84,91,81,91,84,86,85,83,90,77,76,87,75,76,81,77,70,83,70,76,78,73,59,53,31,32,39,26,37,26,39,20,67,62,22,48,49,53,50,58,73,42,60,86,53,78,48,32,38,34,39,32,18,59,44,85,62,75,26,64,60,40,37,51,43,80,46,74,59,89,92,47,75,47,59,40,44,77,56,54,60,70,48,37,64,78,81,34,55,67,57,57,52,48,31,53,75,58,72,46,74,65,41,82,51,86,88,82,57,71,46,72,38,88,91,64,79,43,52,34,26,80,47,89,71,28,55,48,59,44,68,72,44,80,78,31,68,66,51,53,49,22,54,51,42,49,57,47,45,42,64,56,50,56,63,48,59,63,72,76,70,77,78,80,71,89,68,93,66,81,55,70,72,54,40,57,49,52,26,70,29,26,35,45,60,49,36,62,72,75,64,55,49,70,46,26,44,68,68,42,49,30,54,51,49,9,64,74,69,76,41,55,61,88,68,36,54,48,71,50,40,29,32,58,55,47,49,52,33,51,71,68,57,66,46,53,93,81,66,88,72,66,62,34,30,28,47,81,79,19,50,46,56,59,54,54,32,54,61,71,71,44,60,79,94,33,63,44,81,38,59,26,19,36,74,67,40,52,43,72,64,68,92,94,55,98,58,44,31,36,44,30,26,40,31,67,88,79,74,39,81,48,70,54,73,15,69,42,74,46,84,32,62,53,72,82,61,48,49,68,31,48,63,81,71,64,72,63,65,65,60,57,54,59,47,63,74,72,55,86,84,64,90,58,87,70,82,79,90,67,77,89,54,50,66,67,59,51,52,52,65,69,65,60,85,61,93,72,78,88,71,81,84,77,88,68,94,129